Protein AF-A0A9W8TE52-F1 (afdb_monomer_lite)

pLDDT: mean 79.69, std 19.47, range [26.31, 98.62]

InterPro domains:
  IPR029045 ClpP/crotonase-like domain superfamily [SSF52096] (46-292)
  IPR032259 Enoyl-CoA hydratase/isomerase, HIBYL-CoA-H type [PTHR43176] (132-328)
  IPR045004 Enoyl-CoA hydratase/isomerase domain [PF16113] (55-120)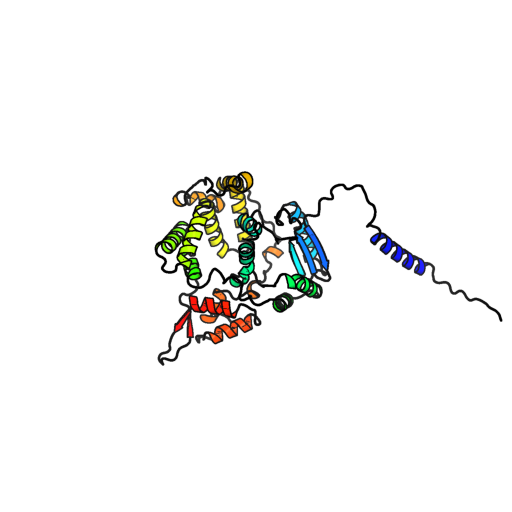
  IPR045004 Enoyl-CoA hydratase/isomerase domain [PF16113] (132-309)

Organism: NCBI:txid84603

Structure (mmCIF, N/CA/C/O backbone):
data_AF-A0A9W8TE52-F1
#
_entry.id   AF-A0A9W8TE52-F1
#
loop_
_atom_site.group_PDB
_atom_site.id
_atom_site.type_symbol
_atom_site.label_atom_id
_atom_site.label_alt_id
_atom_site.label_comp_id
_atom_site.label_asym_id
_atom_site.label_entity_id
_atom_site.label_seq_id
_atom_site.pdbx_PDB_ins_code
_atom_site.Cartn_x
_atom_site.Cartn_y
_atom_site.Cartn_z
_atom_site.occupancy
_atom_site.B_iso_or_equiv
_atom_site.auth_seq_id
_atom_site.auth_comp_id
_atom_site.auth_asym_id
_atom_site.auth_atom_id
_atom_site.pdbx_PDB_model_num
ATOM 1 N N . MET A 1 1 ? -20.018 -70.590 -52.613 1.00 30.81 1 MET A N 1
ATOM 2 C CA . MET A 1 1 ? -19.244 -70.713 -53.867 1.00 30.81 1 MET A CA 1
ATOM 3 C C . MET A 1 1 ? -18.983 -69.310 -54.396 1.00 30.81 1 MET A C 1
ATOM 5 O O . MET A 1 1 ? -19.959 -68.614 -54.606 1.00 30.81 1 MET A O 1
ATOM 9 N N . PHE A 1 2 ? -17.699 -68.942 -54.533 1.00 26.55 2 PHE A N 1
ATOM 10 C CA . PHE A 1 2 ? -17.108 -67.863 -55.359 1.00 26.55 2 PHE A CA 1
ATOM 11 C C . PHE A 1 2 ? -17.721 -66.442 -55.263 1.00 26.55 2 PHE A C 1
ATOM 13 O O . PHE A 1 2 ? -18.842 -66.214 -55.682 1.00 26.55 2 PHE A O 1
ATOM 20 N N . ALA A 1 3 ? -17.096 -65.455 -54.607 1.00 26.31 3 ALA A N 1
ATOM 21 C CA . ALA A 1 3 ? -15.876 -64.706 -54.975 1.00 26.31 3 ALA A CA 1
ATOM 22 C C . ALA A 1 3 ? -15.977 -63.912 -56.299 1.00 26.31 3 ALA A C 1
ATOM 24 O O . ALA A 1 3 ? -15.845 -64.509 -57.360 1.00 26.31 3 ALA A O 1
ATOM 25 N N . ALA A 1 4 ? -16.138 -62.579 -56.209 1.00 28.55 4 ALA A N 1
ATOM 26 C CA . ALA A 1 4 ? -15.419 -61.544 -56.987 1.00 28.55 4 ALA A CA 1
ATOM 27 C C . ALA A 1 4 ? -15.984 -60.137 -56.648 1.00 28.55 4 ALA A C 1
ATOM 29 O O . ALA A 1 4 ? -17.147 -59.855 -56.897 1.00 28.55 4 ALA A O 1
ATOM 30 N N . THR A 1 5 ? -15.289 -59.311 -55.862 1.00 33.00 5 THR A N 1
ATOM 31 C CA . THR A 1 5 ? -14.376 -58.226 -56.295 1.00 33.00 5 THR A CA 1
ATOM 32 C C . THR A 1 5 ? -15.059 -57.034 -56.981 1.00 33.00 5 THR A C 1
ATOM 34 O O . THR A 1 5 ? -15.183 -57.006 -58.198 1.00 33.00 5 THR A O 1
ATOM 37 N N . LEU A 1 6 ? -15.338 -55.970 -56.219 1.00 29.88 6 LEU A N 1
ATOM 38 C CA . LEU A 1 6 ? -15.323 -54.594 -56.729 1.00 29.88 6 LEU A CA 1
ATOM 39 C C . LEU A 1 6 ? -14.570 -53.708 -55.729 1.00 29.88 6 LEU A C 1
ATOM 41 O O . LEU A 1 6 ? -15.067 -53.337 -54.670 1.00 29.88 6 LEU A O 1
ATOM 45 N N . ARG A 1 7 ? -13.312 -53.425 -56.082 1.00 33.91 7 ARG A N 1
ATOM 46 C CA . ARG A 1 7 ? -12.485 -52.367 -55.503 1.00 33.91 7 ARG A CA 1
ATOM 47 C C . ARG A 1 7 ? -13.088 -51.023 -55.910 1.00 33.91 7 ARG A C 1
ATOM 49 O O . ARG A 1 7 ? -13.007 -50.663 -57.079 1.00 33.91 7 ARG A O 1
ATOM 56 N N . THR A 1 8 ? -13.596 -50.249 -54.960 1.00 36.47 8 THR A N 1
ATOM 57 C CA . THR A 1 8 ? -13.770 -48.802 -55.138 1.00 36.47 8 THR A CA 1
ATOM 58 C C . THR A 1 8 ? -12.605 -48.092 -54.462 1.00 36.47 8 THR A C 1
ATOM 60 O O . THR A 1 8 ? -12.441 -48.133 -53.244 1.00 36.47 8 THR A O 1
ATOM 63 N N . SER A 1 9 ? -11.747 -47.500 -55.289 1.00 38.78 9 SER A N 1
ATOM 64 C CA . SER A 1 9 ? -10.586 -46.715 -54.892 1.00 38.78 9 SER A CA 1
ATOM 65 C C . SER A 1 9 ? -11.007 -45.460 -54.129 1.00 38.78 9 SER A C 1
ATOM 67 O O . SER A 1 9 ? -11.743 -44.633 -54.667 1.00 38.78 9 SER A O 1
ATOM 69 N N . MET A 1 10 ? -10.475 -45.267 -52.922 1.00 40.47 10 MET A N 1
ATOM 70 C CA . MET A 1 10 ? -10.418 -43.933 -52.325 1.00 40.47 10 MET A CA 1
ATOM 71 C C . MET A 1 10 ? -9.509 -43.025 -53.173 1.00 40.47 10 MET A C 1
ATOM 73 O O . MET A 1 10 ? -8.461 -43.482 -53.645 1.00 40.47 10 MET A O 1
ATOM 77 N N . PRO A 1 11 ? -9.864 -41.745 -53.371 1.00 38.25 11 PRO A N 1
ATOM 78 C CA . PRO A 1 11 ? -9.014 -40.800 -54.081 1.00 38.25 11 PRO A CA 1
ATOM 79 C C . PRO A 1 11 ? -7.689 -40.609 -53.325 1.00 38.25 11 PRO A C 1
ATOM 81 O O . PRO A 1 11 ? -7.671 -40.347 -52.120 1.00 38.25 11 PRO A O 1
ATOM 84 N N . ARG A 1 12 ? -6.565 -40.731 -54.047 1.00 45.81 12 ARG A N 1
ATOM 85 C CA . ARG A 1 12 ? -5.177 -40.621 -53.540 1.00 45.81 12 ARG A CA 1
ATOM 86 C C . ARG A 1 12 ? -4.875 -39.320 -52.772 1.00 45.81 12 ARG A C 1
ATOM 88 O O . ARG A 1 12 ? -3.872 -39.257 -52.073 1.00 45.81 12 ARG A O 1
ATOM 95 N N . THR A 1 13 ? -5.739 -38.311 -52.845 1.00 45.94 13 THR A N 1
ATOM 96 C CA . THR A 1 13 ? -5.636 -37.043 -52.108 1.00 45.94 13 THR A CA 1
ATOM 97 C C . THR A 1 13 ? -6.144 -37.118 -50.661 1.00 45.94 13 THR A C 1
ATOM 99 O O . THR A 1 13 ? -5.629 -36.400 -49.808 1.00 45.94 13 THR A O 1
ATOM 102 N N . ALA A 1 14 ? -7.074 -38.023 -50.327 1.00 42.56 14 ALA A N 1
ATOM 103 C CA . ALA A 1 14 ? -7.593 -38.163 -48.958 1.00 42.56 14 ALA A CA 1
ATOM 104 C C . ALA A 1 14 ? -6.647 -38.962 -48.036 1.00 42.56 14 ALA A C 1
ATOM 106 O O . ALA A 1 14 ? -6.508 -38.642 -46.855 1.00 42.56 14 ALA A O 1
ATOM 107 N N . ALA A 1 15 ? -5.935 -39.954 -48.584 1.00 39.53 15 ALA A N 1
ATOM 108 C CA . ALA A 1 15 ? -4.947 -40.747 -47.845 1.00 39.53 15 ALA A CA 1
ATOM 109 C C . ALA A 1 15 ? -3.667 -39.950 -47.514 1.00 39.53 15 ALA A C 1
ATOM 111 O O . ALA A 1 15 ? -3.106 -40.114 -46.432 1.00 39.53 15 ALA A O 1
ATOM 112 N N . LEU A 1 16 ? -3.244 -39.032 -48.396 1.00 41.97 16 LEU A N 1
ATOM 113 C CA . LEU A 1 16 ? -2.095 -38.149 -48.149 1.00 41.97 16 LEU A CA 1
ATOM 114 C C . LEU A 1 16 ? -2.375 -37.120 -47.042 1.00 41.97 16 LEU A C 1
ATOM 116 O O . LEU A 1 16 ? -1.524 -36.908 -46.184 1.00 41.97 16 LEU A O 1
ATOM 120 N N . ALA A 1 17 ? -3.581 -36.544 -46.995 1.00 42.88 17 ALA A N 1
ATOM 121 C CA . ALA A 1 17 ? -3.952 -35.564 -45.971 1.00 42.88 17 ALA A CA 1
ATOM 122 C C . ALA A 1 17 ? -4.161 -36.186 -44.573 1.00 42.88 17 ALA A C 1
ATOM 124 O O . ALA A 1 17 ? -4.020 -35.503 -43.558 1.00 42.88 17 ALA A O 1
ATOM 125 N N . ALA A 1 18 ? -4.509 -37.475 -44.487 1.00 40.81 18 ALA A N 1
ATOM 126 C CA . ALA A 1 18 ? -4.579 -38.208 -43.219 1.00 40.81 18 ALA A CA 1
ATOM 127 C C . ALA A 1 18 ? -3.182 -38.614 -42.713 1.00 40.81 18 ALA A C 1
ATOM 129 O O . ALA A 1 18 ? -2.897 -38.435 -41.529 1.00 40.81 18 ALA A O 1
ATOM 130 N N . ALA A 1 19 ? -2.294 -39.058 -43.613 1.00 42.25 19 ALA A N 1
ATOM 131 C CA . ALA A 1 19 ? -0.904 -39.396 -43.297 1.00 42.25 19 ALA A CA 1
ATOM 132 C C . ALA A 1 19 ? -0.077 -38.161 -42.890 1.00 42.25 19 ALA A C 1
ATOM 134 O O . ALA A 1 19 ? 0.671 -38.221 -41.920 1.00 42.25 19 ALA A O 1
ATOM 135 N N . GLN A 1 20 ? -0.280 -37.012 -43.549 1.00 44.53 20 GLN A N 1
ATOM 136 C CA . GLN A 1 20 ? 0.400 -35.753 -43.211 1.00 44.53 20 GLN A CA 1
ATOM 137 C C . GLN A 1 20 ? 0.007 -35.211 -41.825 1.00 44.53 20 GLN A C 1
ATOM 139 O O . GLN A 1 20 ? 0.855 -34.669 -41.114 1.00 44.53 20 GLN A O 1
ATOM 144 N N . ARG A 1 21 ? -1.248 -35.420 -41.396 1.00 46.44 21 ARG A N 1
ATOM 145 C CA . ARG A 1 21 ? -1.733 -35.038 -40.057 1.00 46.44 21 ARG A CA 1
ATOM 146 C C . ARG A 1 21 ? -1.238 -35.968 -38.947 1.00 46.44 21 ARG A C 1
ATOM 148 O O . ARG A 1 21 ? -1.032 -35.501 -37.833 1.00 46.44 21 ARG A O 1
ATOM 155 N N . THR A 1 22 ? -0.960 -37.240 -39.242 1.00 39.19 22 THR A N 1
ATOM 156 C CA . THR A 1 22 ? -0.323 -38.152 -38.273 1.00 39.19 22 THR A CA 1
ATOM 157 C C . THR A 1 22 ? 1.178 -37.892 -38.140 1.00 39.19 22 THR A C 1
ATOM 159 O O . THR A 1 22 ? 1.690 -37.924 -37.024 1.00 39.19 22 THR A O 1
ATOM 162 N N . THR A 1 23 ? 1.882 -37.527 -39.220 1.00 41.59 23 THR A N 1
ATOM 163 C CA . THR A 1 23 ? 3.291 -37.097 -39.130 1.00 41.59 23 THR A CA 1
ATOM 164 C C . THR A 1 23 ? 3.470 -35.761 -38.415 1.00 41.59 23 THR A C 1
ATOM 166 O O . THR A 1 23 ? 4.440 -35.622 -37.686 1.00 41.59 23 THR A O 1
ATOM 169 N N . ALA A 1 24 ? 2.547 -34.800 -38.545 1.00 40.56 24 ALA A N 1
ATOM 170 C CA . ALA A 1 24 ? 2.630 -33.528 -37.815 1.00 40.56 24 ALA A CA 1
ATOM 171 C C . ALA A 1 24 ? 2.433 -33.709 -36.297 1.00 40.56 24 ALA A C 1
ATOM 173 O O . ALA A 1 24 ? 3.138 -33.091 -35.503 1.00 40.56 24 ALA A O 1
ATOM 174 N N . VAL A 1 25 ? 1.537 -34.616 -35.890 1.00 41.03 25 VAL A N 1
ATOM 175 C CA . VAL A 1 25 ? 1.334 -34.982 -34.477 1.00 41.03 25 VAL A CA 1
ATOM 176 C C . VAL A 1 25 ? 2.512 -35.808 -33.941 1.00 41.03 25 VAL A C 1
ATOM 178 O O . VAL A 1 25 ? 2.953 -35.569 -32.822 1.00 41.03 25 VAL A O 1
ATOM 181 N N . ALA A 1 26 ? 3.105 -36.696 -34.747 1.00 34.94 26 ALA A N 1
ATOM 182 C CA . ALA A 1 26 ? 4.335 -37.405 -34.379 1.00 34.94 26 ALA A CA 1
ATOM 183 C C . ALA A 1 26 ? 5.550 -36.463 -34.268 1.00 34.94 26 ALA A C 1
ATOM 185 O O . ALA A 1 26 ? 6.358 -36.617 -33.361 1.00 34.94 26 ALA A O 1
ATOM 186 N N . HIS A 1 27 ? 5.654 -35.442 -35.126 1.00 36.31 27 HIS A N 1
ATOM 187 C CA . HIS A 1 27 ? 6.735 -34.450 -35.076 1.00 36.31 27 HIS A CA 1
ATOM 188 C C . HIS A 1 27 ? 6.572 -33.453 -33.914 1.00 36.31 27 HIS A C 1
ATOM 190 O O . HIS A 1 27 ? 7.559 -32.894 -33.443 1.00 36.31 27 HIS A O 1
ATOM 196 N N . HIS A 1 28 ? 5.345 -33.259 -33.414 1.00 41.09 28 HIS A N 1
ATOM 197 C CA . HIS A 1 28 ? 5.080 -32.472 -32.206 1.00 41.09 28 HIS A CA 1
ATOM 198 C C . HIS A 1 28 ? 5.271 -33.292 -30.915 1.00 41.09 28 HIS A C 1
ATOM 200 O O . HIS A 1 28 ? 5.707 -32.747 -29.907 1.00 41.09 28 HIS A O 1
ATOM 206 N N . LEU A 1 29 ? 5.038 -34.612 -30.958 1.00 38.28 29 LEU A N 1
ATOM 207 C CA . LEU A 1 29 ? 5.237 -35.537 -29.831 1.00 38.28 29 LEU A CA 1
ATOM 208 C C . LEU A 1 29 ? 6.660 -36.131 -29.729 1.00 38.28 29 LEU A C 1
ATOM 210 O O . LEU A 1 29 ? 6.989 -36.719 -28.705 1.00 38.28 29 LEU A O 1
ATOM 214 N N . MET A 1 30 ? 7.518 -35.981 -30.748 1.00 36.56 30 MET A N 1
ATOM 215 C CA . MET A 1 30 ? 8.906 -36.489 -30.749 1.00 36.56 30 MET A CA 1
ATOM 216 C C . MET A 1 30 ? 9.993 -35.412 -30.601 1.00 36.56 30 MET A C 1
ATOM 218 O O . MET A 1 30 ? 11.177 -35.721 -30.703 1.00 36.56 30 MET A O 1
ATOM 222 N N . SER A 1 31 ? 9.633 -34.169 -30.262 1.00 32.88 31 SER A N 1
ATOM 223 C CA . SER A 1 31 ? 10.617 -33.160 -29.822 1.00 32.88 31 SER A CA 1
ATOM 224 C C . SER A 1 31 ? 11.019 -33.303 -28.342 1.00 32.88 31 SER A C 1
ATOM 226 O O . SER A 1 31 ? 11.718 -32.450 -27.797 1.00 32.88 31 SER A O 1
ATOM 228 N N . THR A 1 32 ? 10.620 -34.392 -27.688 1.00 44.50 32 THR A N 1
ATOM 229 C CA . THR A 1 32 ? 11.054 -34.775 -26.341 1.00 44.50 32 THR A CA 1
ATOM 230 C C . THR A 1 32 ? 11.702 -36.157 -26.380 1.00 44.50 32 THR A C 1
ATOM 232 O O . THR A 1 32 ? 11.081 -37.129 -25.967 1.00 44.50 32 THR A O 1
ATOM 235 N N . ALA A 1 33 ? 12.916 -36.257 -26.929 1.00 41.91 33 ALA A N 1
ATOM 236 C CA . ALA A 1 33 ? 13.933 -37.255 -26.557 1.00 41.91 33 ALA A CA 1
ATOM 237 C C . ALA A 1 33 ? 15.144 -37.176 -27.503 1.00 41.91 33 ALA A C 1
ATOM 239 O O . ALA A 1 33 ? 15.292 -37.968 -28.429 1.00 41.91 33 ALA A O 1
ATOM 240 N N . ALA A 1 34 ? 16.057 -36.250 -27.224 1.00 33.75 34 ALA A N 1
ATOM 241 C CA . ALA A 1 34 ? 17.462 -36.422 -27.569 1.00 33.75 34 ALA A CA 1
ATOM 242 C C . ALA A 1 34 ? 18.278 -35.883 -26.393 1.00 33.75 34 ALA A C 1
ATOM 244 O O . ALA A 1 34 ? 18.375 -34.676 -26.182 1.00 33.75 34 ALA A O 1
ATOM 245 N N . ALA A 1 35 ? 18.784 -36.802 -25.572 1.00 37.75 35 ALA A N 1
ATOM 246 C CA . ALA A 1 35 ? 19.669 -36.492 -24.464 1.00 37.75 35 ALA A CA 1
ATOM 247 C C . ALA A 1 35 ? 21.025 -36.039 -25.022 1.00 37.75 35 ALA A C 1
ATOM 249 O O . ALA A 1 35 ? 21.872 -36.858 -25.375 1.00 37.75 35 ALA A O 1
ATOM 250 N N . SER A 1 36 ? 21.212 -34.724 -25.110 1.00 30.67 36 SER A N 1
ATOM 251 C CA . SER A 1 36 ? 22.540 -34.114 -25.123 1.00 30.67 36 SER A CA 1
ATOM 252 C C . SER A 1 36 ? 23.121 -34.158 -23.703 1.00 30.67 36 SER A C 1
ATOM 254 O O . SER A 1 36 ? 22.355 -34.065 -22.739 1.00 30.67 36 SER A O 1
ATOM 256 N N . PRO A 1 37 ? 24.450 -34.298 -23.534 1.00 36.81 37 PRO A N 1
ATOM 257 C CA . PRO A 1 37 ? 25.055 -34.239 -22.212 1.00 36.81 37 PRO A CA 1
ATOM 258 C C . PRO A 1 37 ? 24.736 -32.883 -21.576 1.00 36.81 37 PRO A C 1
ATOM 260 O O . PRO A 1 37 ? 24.792 -31.857 -22.251 1.00 36.81 37 PRO A O 1
ATOM 263 N N . ALA A 1 38 ? 24.355 -32.913 -20.298 1.00 39.31 38 ALA A N 1
ATOM 264 C CA . ALA A 1 38 ? 23.849 -31.783 -19.532 1.00 39.31 38 ALA A CA 1
ATOM 265 C C . ALA A 1 38 ? 24.811 -30.581 -19.547 1.00 39.31 38 ALA A C 1
ATOM 267 O O . ALA A 1 38 ? 25.709 -30.468 -18.717 1.00 39.31 38 ALA A O 1
ATOM 268 N N . SER A 1 39 ? 24.590 -29.657 -20.480 1.00 38.75 39 SER A N 1
ATOM 269 C CA . SER A 1 39 ? 24.794 -28.239 -20.218 1.00 38.75 39 SER A CA 1
ATOM 270 C C . SER A 1 39 ? 23.729 -27.824 -19.208 1.00 38.75 39 SER A C 1
ATOM 272 O O . SER A 1 39 ? 22.560 -28.151 -19.421 1.00 38.75 39 SER A O 1
ATOM 274 N N . GLU A 1 40 ? 24.104 -27.135 -18.133 1.00 39.47 40 GLU A N 1
ATOM 275 C CA . GLU A 1 40 ? 23.161 -26.473 -17.228 1.00 39.47 40 GLU A CA 1
ATOM 276 C C . GLU A 1 40 ? 22.197 -25.618 -18.069 1.00 39.47 40 GLU A C 1
ATOM 278 O O . GLU A 1 40 ? 22.552 -24.539 -18.538 1.00 39.47 40 GLU A O 1
ATOM 283 N N . GLN A 1 41 ? 20.995 -26.133 -18.349 1.00 45.25 41 GLN A N 1
ATOM 284 C CA . GLN A 1 41 ? 19.925 -25.323 -18.911 1.00 45.25 41 GLN A CA 1
ATOM 285 C C . GLN A 1 41 ? 19.540 -24.352 -17.805 1.00 45.25 41 GLN A C 1
ATOM 287 O O . GLN A 1 41 ? 18.973 -24.755 -16.790 1.00 45.25 41 GLN A O 1
ATOM 292 N N . GLU A 1 42 ? 19.929 -23.093 -17.970 1.00 62.97 42 GLU A N 1
ATOM 293 C CA . GLU A 1 42 ? 19.541 -22.025 -17.064 1.00 62.97 42 GLU A CA 1
ATOM 294 C C . GLU A 1 42 ? 18.004 -21.976 -17.039 1.00 62.97 42 GLU A C 1
ATOM 296 O O . GLU A 1 42 ? 17.360 -21.725 -18.060 1.00 62.97 42 GLU A O 1
ATOM 301 N N . GLU A 1 43 ? 17.406 -22.341 -15.900 1.00 80.31 43 GLU A N 1
ATOM 302 C CA . GLU A 1 43 ? 15.951 -22.387 -15.748 1.00 80.31 43 GLU A CA 1
ATOM 303 C C . GLU A 1 43 ? 15.347 -21.016 -16.086 1.00 80.31 43 GLU A C 1
ATOM 305 O O . GLU A 1 43 ? 15.828 -19.978 -15.625 1.00 80.31 43 GLU A O 1
ATOM 310 N N . ALA A 1 44 ? 14.271 -21.006 -16.878 1.00 89.75 44 ALA A N 1
ATOM 311 C CA . ALA A 1 44 ? 13.614 -19.770 -17.289 1.00 89.75 44 ALA A CA 1
ATOM 312 C C . ALA A 1 44 ? 13.168 -18.942 -16.070 1.00 89.75 44 ALA A C 1
ATOM 314 O O . ALA A 1 44 ? 12.530 -19.459 -15.151 1.00 89.75 44 ALA A O 1
ATOM 315 N N . THR A 1 45 ? 13.476 -17.641 -16.076 1.00 90.56 45 THR A N 1
ATOM 316 C CA . THR A 1 45 ? 13.216 -16.721 -14.951 1.00 90.56 45 THR A CA 1
ATOM 317 C C . THR A 1 45 ? 11.740 -16.349 -14.792 1.00 90.56 45 THR A C 1
ATOM 319 O O . THR A 1 45 ? 11.317 -15.955 -13.701 1.00 90.56 45 THR A O 1
ATOM 322 N N . VAL A 1 46 ? 10.948 -16.499 -15.857 1.00 94.75 46 VAL A N 1
ATOM 323 C CA . VAL A 1 46 ? 9.485 -16.390 -15.867 1.00 94.75 46 VAL A CA 1
ATOM 324 C C . VAL A 1 46 ? 8.930 -17.539 -16.702 1.00 94.75 46 VAL A C 1
ATOM 326 O O . VAL A 1 46 ? 9.428 -17.810 -17.794 1.00 94.75 46 VAL A O 1
ATOM 329 N N . LEU A 1 47 ? 7.897 -18.208 -16.194 1.00 96.56 47 LEU A N 1
ATOM 330 C CA . LEU A 1 47 ? 7.146 -19.229 -16.923 1.00 96.56 47 LEU A CA 1
ATOM 331 C C . LEU A 1 47 ? 5.814 -18.642 -17.388 1.00 96.56 47 LEU A C 1
ATOM 333 O O . LEU A 1 47 ? 5.241 -17.782 -16.716 1.00 96.56 47 LEU A O 1
ATOM 337 N N . PHE A 1 48 ? 5.310 -19.125 -18.519 1.00 97.25 48 PHE A N 1
ATOM 338 C CA . PHE A 1 48 ? 4.035 -18.697 -19.082 1.00 97.25 48 PHE A CA 1
ATOM 339 C C . PHE A 1 48 ? 3.152 -19.913 -19.341 1.00 97.25 48 PHE A C 1
ATOM 341 O O . PHE A 1 48 ? 3.582 -20.866 -19.987 1.00 97.25 48 PHE A O 1
ATOM 348 N N . GLU A 1 49 ? 1.910 -19.860 -18.874 1.00 96.31 49 GLU A N 1
ATOM 349 C CA . GLU A 1 49 ? 0.913 -20.911 -19.070 1.00 96.31 49 GLU A CA 1
ATOM 350 C C . GLU A 1 49 ? -0.327 -20.333 -19.755 1.00 96.31 49 GLU A C 1
ATOM 352 O O . GLU A 1 49 ? -0.666 -19.155 -19.614 1.00 96.31 49 GLU A O 1
ATOM 357 N N . SER A 1 50 ? -1.013 -21.171 -20.527 1.00 95.25 50 SER A N 1
ATOM 358 C CA . SER A 1 50 ? -2.282 -20.837 -21.172 1.00 95.25 50 SER A CA 1
ATOM 359 C C . SER A 1 50 ? -3.262 -21.976 -20.938 1.00 95.25 50 SER A C 1
ATOM 361 O O . SER A 1 50 ? -2.978 -23.112 -21.310 1.00 95.25 50 SER A O 1
ATOM 363 N N . ASN A 1 51 ? -4.401 -21.670 -20.320 1.00 94.06 51 ASN A N 1
ATOM 364 C CA . ASN A 1 51 ? -5.465 -22.632 -20.049 1.00 94.06 51 ASN A CA 1
ATOM 365 C C . ASN A 1 51 ? -6.814 -21.988 -20.381 1.00 94.06 51 ASN A C 1
ATOM 367 O O . ASN A 1 51 ? -7.216 -21.034 -19.721 1.00 94.06 51 ASN A O 1
ATOM 371 N N . GLY A 1 52 ? -7.482 -22.452 -21.438 1.00 90.44 52 GLY A N 1
ATOM 372 C CA . GLY A 1 52 ? -8.688 -21.793 -21.941 1.00 90.44 52 GLY A CA 1
ATOM 373 C C . GLY A 1 52 ? -8.436 -20.311 -22.250 1.00 90.44 52 GLY A C 1
ATOM 374 O O . GLY A 1 52 ? -7.508 -19.963 -22.989 1.00 90.44 52 GLY A O 1
ATOM 375 N N . SER A 1 53 ? -9.236 -19.429 -21.654 1.00 92.75 53 SER A N 1
ATOM 376 C CA . SER A 1 53 ? -9.092 -17.970 -21.762 1.00 92.75 53 SER A CA 1
ATOM 377 C C . SER A 1 53 ? -8.082 -17.375 -20.763 1.00 92.75 53 SER A C 1
ATOM 379 O O . SER A 1 53 ? -7.719 -16.199 -20.870 1.00 92.75 53 SER A O 1
ATOM 381 N N . LEU A 1 54 ? -7.613 -18.168 -19.795 1.00 96.69 54 LEU A N 1
ATOM 382 C CA . LEU A 1 54 ? -6.691 -17.742 -18.751 1.00 96.69 54 LEU A CA 1
ATOM 383 C C . LEU A 1 54 ? -5.254 -17.733 -19.275 1.00 96.69 54 LEU A C 1
ATOM 385 O O . LEU A 1 54 ? -4.794 -18.663 -19.952 1.00 96.69 54 LEU A O 1
ATOM 389 N N . ARG A 1 55 ? -4.529 -16.666 -18.952 1.00 97.44 55 ARG A N 1
ATOM 390 C CA . ARG A 1 55 ? -3.094 -16.521 -19.187 1.00 97.44 55 ARG A CA 1
ATOM 391 C C . ARG A 1 55 ? -2.394 -16.334 -17.856 1.00 97.44 55 ARG A C 1
ATOM 393 O O . ARG A 1 55 ? -2.748 -15.435 -17.101 1.00 97.44 55 ARG A O 1
ATOM 400 N N . THR A 1 56 ? -1.398 -17.162 -17.571 1.00 97.56 56 THR A N 1
ATOM 401 C CA . THR A 1 56 ? -0.681 -17.107 -16.294 1.00 97.56 56 THR A CA 1
ATOM 402 C C . THR A 1 56 ? 0.785 -16.808 -16.543 1.00 97.56 56 THR A C 1
ATOM 404 O O . THR A 1 56 ? 1.429 -17.516 -17.313 1.00 97.56 56 THR A O 1
ATOM 407 N N . TYR A 1 57 ? 1.330 -15.791 -15.875 1.00 97.50 57 TYR A N 1
ATOM 408 C CA . TYR A 1 57 ? 2.777 -15.629 -15.743 1.00 97.50 57 TYR A CA 1
ATOM 409 C C . TYR A 1 57 ? 3.217 -16.060 -14.341 1.00 97.50 57 TYR A C 1
ATOM 411 O O . TYR A 1 57 ? 2.568 -15.739 -13.342 1.00 97.50 57 TYR A O 1
ATOM 419 N N . ILE A 1 58 ? 4.326 -16.790 -14.258 1.00 96.81 58 ILE A N 1
ATOM 420 C CA . ILE A 1 58 ? 4.876 -17.312 -13.007 1.00 96.81 58 ILE A CA 1
ATOM 421 C C . ILE A 1 58 ? 6.303 -1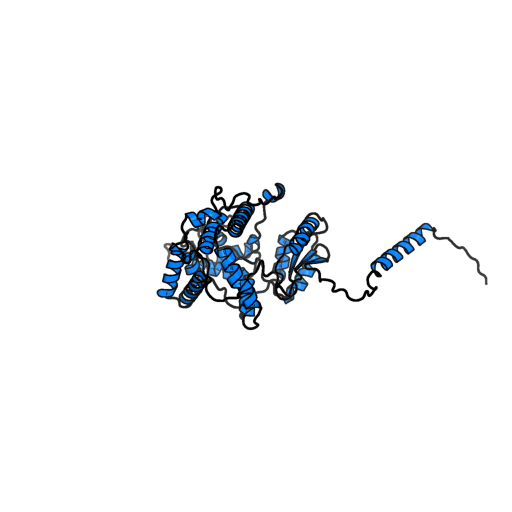6.801 -12.861 1.00 96.81 58 ILE A C 1
ATOM 423 O O . ILE A 1 58 ? 7.187 -17.188 -13.621 1.00 96.81 58 ILE A O 1
ATOM 427 N N . LEU A 1 59 ? 6.545 -15.950 -11.867 1.00 95.19 59 LEU A N 1
ATOM 428 C CA . LEU A 1 59 ? 7.893 -15.512 -11.518 1.00 95.19 59 LEU A CA 1
ATOM 429 C C . LEU A 1 59 ? 8.661 -16.711 -10.946 1.00 95.19 59 LEU A C 1
ATOM 431 O O . LEU A 1 59 ? 8.236 -17.300 -9.952 1.00 95.19 59 LEU A O 1
ATOM 435 N N . ASN A 1 60 ? 9.768 -17.092 -11.583 1.00 95.31 60 ASN A N 1
ATOM 436 C CA . ASN A 1 60 ? 10.454 -18.359 -11.334 1.00 95.31 60 ASN A CA 1
ATOM 437 C C . ASN A 1 60 ? 11.906 -18.147 -10.886 1.00 95.31 60 ASN A C 1
ATOM 439 O O . ASN A 1 60 ? 12.863 -18.643 -11.472 1.00 95.31 60 ASN A O 1
ATOM 443 N N . ARG A 1 61 ? 12.077 -17.388 -9.802 1.00 90.75 61 ARG A N 1
ATOM 444 C CA . ARG A 1 61 ? 13.360 -17.208 -9.107 1.00 90.75 61 ARG A CA 1
ATOM 445 C C . ARG A 1 61 ? 13.199 -17.452 -7.604 1.00 90.75 61 ARG A C 1
ATOM 447 O O . ARG A 1 61 ? 13.543 -16.575 -6.802 1.00 90.75 61 ARG A O 1
ATOM 454 N N . PRO A 1 62 ? 12.721 -18.636 -7.177 1.00 90.56 62 PRO A N 1
ATOM 455 C CA . PRO A 1 62 ? 12.381 -18.900 -5.776 1.00 90.56 62 PRO A CA 1
ATOM 456 C C . PRO A 1 62 ? 13.573 -18.702 -4.825 1.00 90.56 62 PRO A C 1
ATOM 458 O O . PRO A 1 62 ? 13.402 -18.208 -3.710 1.00 90.56 62 PRO A O 1
ATOM 461 N N . LYS A 1 63 ? 14.800 -18.996 -5.287 1.00 86.38 63 LYS A N 1
ATOM 462 C CA . LYS A 1 63 ? 16.051 -18.771 -4.534 1.00 86.38 63 LYS A CA 1
ATOM 463 C C . LYS A 1 63 ? 16.303 -17.293 -4.202 1.00 86.38 63 LYS A C 1
ATOM 465 O O . LYS A 1 63 ? 16.935 -17.001 -3.194 1.00 86.38 63 LYS A O 1
ATOM 470 N N . LYS A 1 64 ? 15.798 -16.370 -5.027 1.00 81.88 64 LYS A N 1
ATOM 471 C CA . LYS A 1 64 ? 15.862 -14.912 -4.826 1.00 81.88 64 LYS A CA 1
ATOM 472 C C . LYS A 1 64 ? 14.489 -14.314 -4.508 1.00 81.88 64 LYS A C 1
ATOM 474 O O . LYS A 1 64 ? 14.259 -13.144 -4.785 1.00 81.88 64 LYS A O 1
ATOM 479 N N . LEU A 1 65 ? 13.565 -15.122 -3.979 1.00 84.19 65 LEU A N 1
ATOM 480 C CA . LEU A 1 65 ? 12.214 -14.687 -3.601 1.00 84.19 65 LEU A CA 1
ATOM 481 C C . LEU A 1 65 ? 11.435 -13.995 -4.727 1.00 84.19 65 LEU A C 1
ATOM 483 O O . LEU A 1 65 ? 10.603 -13.123 -4.477 1.00 84.19 65 LEU A O 1
ATOM 487 N N . ASN A 1 66 ? 11.704 -14.399 -5.969 1.00 89.00 66 ASN A N 1
ATOM 488 C CA . ASN A 1 66 ? 11.083 -13.830 -7.159 1.00 89.00 66 ASN A CA 1
ATOM 489 C C . ASN A 1 66 ? 11.301 -12.312 -7.296 1.00 89.00 66 ASN A C 1
ATOM 491 O O . ASN A 1 66 ? 10.461 -11.621 -7.867 1.00 89.00 66 ASN A O 1
ATOM 495 N N . ALA A 1 67 ? 12.427 -11.793 -6.788 1.00 82.69 67 ALA A N 1
ATOM 496 C CA . ALA A 1 67 ? 12.855 -10.420 -7.034 1.00 82.69 67 ALA A CA 1
ATOM 497 C C . ALA A 1 67 ? 12.962 -10.152 -8.545 1.00 82.69 67 ALA A C 1
ATOM 499 O O . ALA A 1 67 ? 13.596 -10.928 -9.275 1.00 82.69 67 ALA A O 1
ATOM 500 N N . LEU A 1 68 ? 12.340 -9.058 -8.991 1.00 77.81 68 LEU A N 1
ATOM 501 C CA . LEU A 1 68 ? 12.336 -8.631 -10.390 1.00 77.81 68 LEU A CA 1
ATOM 502 C C . LEU A 1 68 ? 13.725 -8.147 -10.814 1.00 77.81 68 LEU A C 1
ATOM 504 O O . LEU A 1 68 ? 14.430 -7.496 -10.044 1.00 77.81 68 LEU A O 1
ATOM 508 N N . ASP A 1 69 ? 14.096 -8.446 -12.052 1.00 73.38 69 ASP A N 1
ATOM 509 C CA . ASP A 1 69 ? 15.264 -7.884 -12.721 1.00 73.38 69 ASP A CA 1
ATOM 510 C C . ASP A 1 69 ? 14.963 -7.556 -14.188 1.00 73.38 69 ASP A C 1
ATOM 512 O O . ASP A 1 69 ? 13.890 -7.867 -14.709 1.00 73.38 69 ASP A O 1
ATOM 516 N N . GLU A 1 70 ? 15.913 -6.894 -14.844 1.00 74.94 70 GLU A N 1
ATOM 517 C CA . GLU A 1 70 ? 15.759 -6.426 -16.222 1.00 74.94 70 GLU A CA 1
ATOM 518 C C . GLU A 1 70 ? 15.430 -7.560 -17.217 1.00 74.94 70 GLU A C 1
ATOM 520 O O . GLU A 1 70 ? 14.491 -7.399 -17.999 1.00 74.94 70 GLU A O 1
ATOM 525 N N . PRO A 1 71 ? 16.088 -8.742 -17.177 1.00 81.25 71 PRO A N 1
ATOM 526 C CA . PRO A 1 71 ? 15.698 -9.870 -18.022 1.00 81.25 71 PRO A CA 1
ATOM 527 C C . PRO A 1 71 ? 14.250 -10.330 -17.824 1.00 81.25 71 PRO A C 1
ATOM 529 O O . PRO A 1 71 ? 13.585 -10.664 -18.798 1.00 81.25 71 PRO A O 1
ATOM 532 N N . MET A 1 72 ? 13.736 -10.346 -16.589 1.00 86.00 72 MET A N 1
ATOM 533 C CA . MET A 1 72 ? 12.329 -10.684 -16.348 1.00 86.00 72 MET A CA 1
ATOM 534 C C . MET A 1 72 ? 11.381 -9.626 -16.923 1.00 86.00 72 MET A C 1
ATOM 536 O O . MET A 1 72 ? 10.350 -9.974 -17.498 1.00 86.00 72 MET A O 1
ATOM 540 N N . LEU A 1 73 ? 11.706 -8.339 -16.774 1.00 80.62 73 LEU A N 1
ATOM 541 C CA . LEU A 1 73 ? 10.870 -7.248 -17.283 1.00 80.62 73 LEU A CA 1
ATOM 542 C C . LEU A 1 73 ? 10.835 -7.221 -18.817 1.00 80.62 73 LEU A C 1
ATOM 544 O O . LEU A 1 73 ? 9.764 -7.005 -19.392 1.00 80.62 73 LEU A O 1
ATOM 548 N N . SER A 1 74 ? 11.964 -7.508 -19.471 1.00 80.25 74 SER A N 1
ATOM 549 C CA . SER A 1 74 ? 12.074 -7.521 -20.934 1.00 80.25 74 SER A CA 1
ATOM 550 C C . SER A 1 74 ? 11.269 -8.641 -21.598 1.00 80.25 74 SER A C 1
ATOM 552 O O . SER A 1 74 ? 10.837 -8.471 -22.735 1.00 80.25 74 SER A O 1
ATOM 554 N N . ILE A 1 75 ? 11.001 -9.746 -20.890 1.00 91.62 75 ILE A N 1
ATOM 555 C CA . ILE A 1 75 ? 10.129 -10.831 -21.373 1.00 91.62 75 ILE A CA 1
ATOM 556 C C . ILE A 1 75 ? 8.673 -10.672 -20.923 1.00 91.62 75 ILE A C 1
ATOM 558 O O . ILE A 1 75 ? 7.759 -11.027 -21.665 1.00 91.62 75 ILE A O 1
ATOM 562 N N . LEU A 1 76 ? 8.429 -10.128 -19.726 1.00 90.00 76 LEU A N 1
ATOM 563 C CA . LEU A 1 76 ? 7.082 -10.022 -19.165 1.00 90.00 76 LEU A CA 1
ATOM 564 C C . LEU A 1 76 ? 6.251 -8.951 -19.879 1.00 90.00 76 LEU A C 1
ATOM 566 O O . LEU A 1 76 ? 5.098 -9.205 -20.224 1.00 90.00 76 LEU A O 1
ATOM 570 N N . ARG A 1 77 ? 6.836 -7.772 -20.129 1.00 87.56 77 ARG A N 1
ATOM 571 C CA . ARG A 1 77 ? 6.147 -6.657 -20.793 1.00 87.56 77 ARG A CA 1
ATOM 572 C C . ARG A 1 77 ? 5.589 -7.031 -22.175 1.00 87.56 77 ARG A C 1
ATOM 574 O O . ARG A 1 77 ? 4.370 -6.944 -22.328 1.00 87.56 77 ARG A O 1
ATOM 581 N N . PRO A 1 78 ? 6.400 -7.482 -23.155 1.00 91.19 78 PRO A N 1
ATOM 582 C CA . PRO A 1 78 ? 5.877 -7.809 -24.480 1.00 91.19 78 PRO A CA 1
ATOM 583 C C . PRO A 1 78 ? 4.866 -8.956 -24.425 1.00 91.19 78 PRO A C 1
ATOM 585 O O . PRO A 1 78 ? 3.925 -8.978 -25.212 1.00 91.19 78 PRO A O 1
ATOM 588 N N . LYS A 1 79 ? 5.001 -9.888 -23.469 1.00 95.25 79 LYS A N 1
ATOM 589 C CA . LYS A 1 79 ? 4.053 -10.995 -23.322 1.00 95.25 79 LYS A CA 1
ATOM 590 C C . LYS A 1 79 ? 2.682 -10.544 -22.813 1.00 95.25 79 LYS A C 1
ATOM 592 O O . LYS A 1 79 ? 1.663 -11.030 -23.296 1.00 95.25 79 LYS A O 1
ATOM 597 N N . ILE A 1 80 ? 2.642 -9.602 -21.870 1.00 94.00 80 ILE A N 1
ATOM 598 C CA . ILE A 1 80 ? 1.385 -8.999 -21.403 1.00 94.00 80 ILE A CA 1
ATOM 599 C C . ILE A 1 80 ? 0.743 -8.160 -22.515 1.00 94.00 80 ILE A C 1
ATOM 601 O O . ILE A 1 80 ? -0.476 -8.211 -22.678 1.00 94.00 80 ILE A O 1
ATOM 605 N N . GLU A 1 81 ? 1.536 -7.427 -23.300 1.00 91.19 81 GLU A N 1
ATOM 606 C CA . GLU A 1 81 ? 1.050 -6.667 -24.461 1.00 91.19 81 GLU A CA 1
ATOM 607 C C . GLU A 1 81 ? 0.458 -7.607 -25.532 1.00 91.19 81 GLU A C 1
ATOM 609 O O . GLU A 1 81 ? -0.660 -7.379 -25.997 1.00 91.19 81 GLU A O 1
ATOM 614 N N . GLU A 1 82 ? 1.137 -8.719 -25.839 1.00 95.12 82 GLU A N 1
ATOM 615 C CA . GLU A 1 82 ? 0.643 -9.785 -26.726 1.00 95.12 82 GLU A CA 1
ATOM 616 C C . GLU A 1 82 ? -0.700 -10.353 -26.240 1.00 95.12 82 GLU A C 1
ATOM 618 O O . GLU A 1 82 ? -1.644 -10.486 -27.020 1.00 95.12 82 GLU A O 1
ATOM 623 N N . TRP A 1 83 ? -0.816 -10.672 -24.948 1.00 95.75 83 TRP A N 1
ATOM 624 C CA . TRP A 1 83 ? -2.062 -11.186 -24.377 1.00 95.75 83 TRP A CA 1
ATOM 625 C C . TRP A 1 83 ? -3.181 -10.152 -24.378 1.00 95.75 83 TRP A C 1
ATOM 627 O O . TRP A 1 83 ? -4.315 -10.502 -24.685 1.00 95.75 83 TRP A O 1
ATOM 637 N N . SER A 1 84 ? -2.869 -8.888 -24.101 1.00 90.31 84 SER A N 1
ATOM 638 C CA . SER A 1 84 ? -3.856 -7.802 -24.091 1.00 90.31 84 SER A CA 1
ATOM 639 C C . SER A 1 84 ? -4.441 -7.533 -25.480 1.00 90.31 84 SER A C 1
ATOM 641 O O . SER A 1 84 ? -5.598 -7.140 -25.589 1.00 90.31 84 SER A O 1
ATOM 643 N N . ALA A 1 85 ? -3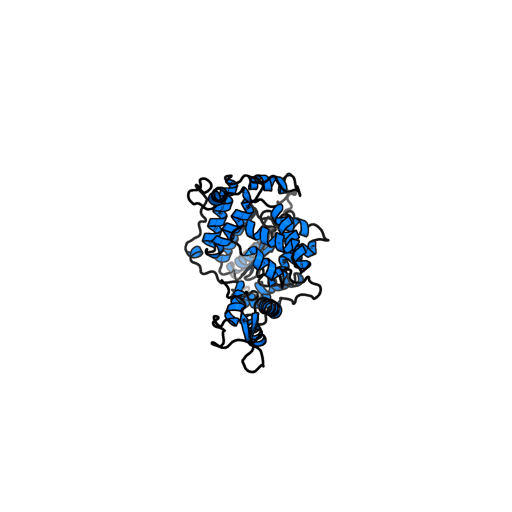.663 -7.774 -26.539 1.00 91.69 85 ALA A N 1
ATOM 644 C CA . ALA A 1 85 ? -4.121 -7.688 -27.924 1.00 91.69 85 ALA A CA 1
ATOM 645 C C . ALA A 1 85 ? -4.830 -8.966 -28.420 1.00 91.69 85 ALA A C 1
ATOM 647 O O . ALA A 1 85 ? -5.380 -8.979 -29.522 1.00 91.69 85 ALA A O 1
ATOM 648 N N . SER A 1 86 ? -4.801 -10.058 -27.648 1.00 93.38 86 SER A N 1
ATOM 649 C CA . SER A 1 86 ? -5.323 -11.356 -28.072 1.00 93.38 86 SER A CA 1
ATOM 650 C C . SER A 1 86 ? -6.805 -11.520 -27.750 1.00 93.38 86 SER A C 1
ATOM 652 O O . SER A 1 86 ? -7.207 -11.532 -26.589 1.00 93.38 86 SER A O 1
ATOM 654 N N . ASP A 1 87 ? -7.599 -11.837 -28.772 1.00 91.06 87 ASP A N 1
ATOM 655 C CA . ASP A 1 87 ? -8.995 -12.252 -28.608 1.00 91.06 87 ASP A CA 1
ATOM 656 C C . ASP A 1 87 ? -9.177 -13.556 -27.823 1.00 91.06 87 ASP A C 1
ATOM 658 O O . ASP A 1 87 ? -10.292 -13.880 -27.432 1.00 91.06 87 ASP A O 1
ATOM 662 N N . LEU A 1 88 ? -8.115 -14.326 -27.591 1.00 91.31 88 LEU A N 1
ATOM 663 C CA . LEU A 1 88 ? -8.186 -15.563 -26.815 1.00 91.31 88 LEU A CA 1
ATOM 664 C C . LEU A 1 88 ? -7.889 -15.340 -25.327 1.00 91.31 88 LEU A C 1
ATOM 666 O O . LEU A 1 88 ? -7.986 -16.288 -24.549 1.00 91.31 88 LEU A O 1
ATOM 670 N N . CYS A 1 89 ? -7.460 -14.140 -24.932 1.00 94.12 89 CYS A N 1
ATOM 671 C CA . CYS A 1 89 ? -7.151 -13.810 -23.548 1.00 94.12 89 CYS A CA 1
ATOM 672 C C . CYS A 1 89 ? -8.374 -13.178 -22.875 1.00 94.12 89 CYS A C 1
ATOM 674 O O . CYS A 1 89 ? -8.774 -12.066 -23.207 1.00 94.12 89 CYS A O 1
ATOM 676 N N . GLY A 1 90 ? -8.956 -13.884 -21.907 1.00 93.12 90 GLY A N 1
ATOM 677 C CA . GLY A 1 90 ? -10.036 -13.367 -21.066 1.00 93.12 90 GLY A CA 1
ATOM 678 C C . GLY A 1 90 ? -9.538 -12.813 -19.733 1.00 93.12 90 GLY A C 1
ATOM 679 O O . GLY A 1 90 ? -10.081 -11.838 -19.223 1.00 93.12 90 GLY A O 1
ATOM 680 N N . THR A 1 91 ? -8.512 -13.422 -19.135 1.00 95.38 91 THR A N 1
ATOM 681 C CA . THR A 1 91 ? -7.983 -13.016 -17.822 1.00 95.38 91 THR A CA 1
ATOM 682 C C . THR A 1 91 ? -6.488 -13.305 -17.739 1.00 95.38 91 THR A C 1
ATOM 684 O O . THR A 1 91 ? -6.031 -14.351 -18.194 1.00 95.38 91 THR A O 1
ATOM 687 N N . ILE A 1 92 ? -5.731 -12.386 -17.134 1.00 96.56 92 ILE A N 1
ATOM 688 C CA . ILE A 1 92 ? -4.300 -12.553 -16.858 1.00 96.56 92 ILE A CA 1
ATOM 689 C C . ILE A 1 92 ? -4.106 -12.723 -15.348 1.00 96.56 92 ILE A C 1
ATOM 691 O O . ILE A 1 92 ? -4.589 -11.905 -14.566 1.00 96.56 92 ILE A O 1
ATOM 695 N N . VAL A 1 93 ? -3.374 -13.760 -14.939 1.00 96.62 93 VAL A N 1
ATOM 696 C CA . VAL A 1 93 ? -3.012 -14.030 -13.543 1.00 96.62 93 VAL A CA 1
ATOM 697 C C . VAL A 1 93 ? -1.495 -14.031 -13.373 1.00 96.62 93 VAL A C 1
ATOM 699 O O . VAL A 1 93 ? -0.761 -14.679 -14.116 1.00 96.62 93 VAL A O 1
ATOM 702 N N . GLY A 1 94 ? -1.025 -13.326 -12.347 1.00 95.81 94 GLY A N 1
ATOM 703 C CA . GLY A 1 94 ? 0.361 -13.375 -11.899 1.00 95.81 94 GLY A CA 1
ATOM 704 C C . GLY A 1 94 ? 0.542 -14.301 -10.709 1.00 95.81 94 GLY A C 1
ATOM 705 O O . GLY A 1 94 ? -0.224 -14.233 -9.749 1.00 95.81 94 GLY A O 1
ATOM 706 N N . ARG A 1 95 ? 1.592 -15.125 -10.721 1.00 94.44 95 ARG A N 1
ATOM 707 C CA . ARG A 1 95 ? 1.983 -15.978 -9.586 1.00 94.44 95 ARG A CA 1
ATOM 708 C C . ARG A 1 95 ? 3.490 -15.928 -9.355 1.00 94.44 95 ARG A C 1
ATOM 710 O O . ARG A 1 95 ? 4.253 -15.562 -10.242 1.00 94.44 95 ARG A O 1
ATOM 717 N N . GLY A 1 96 ? 3.920 -16.328 -8.163 1.00 93.62 96 GLY A N 1
ATOM 718 C CA . GLY A 1 96 ? 5.324 -16.607 -7.869 1.00 93.62 96 GLY A CA 1
ATOM 719 C C . GLY A 1 96 ? 5.512 -18.088 -7.578 1.00 93.62 96 GLY A C 1
ATOM 720 O O . GLY A 1 96 ? 4.676 -18.696 -6.909 1.00 93.62 96 GLY A O 1
ATOM 721 N N . ASN A 1 97 ? 6.596 -18.669 -8.085 1.00 93.06 97 ASN A N 1
ATOM 722 C CA . ASN A 1 97 ? 6.997 -20.022 -7.729 1.00 93.06 97 ASN A CA 1
ATOM 723 C C . ASN A 1 97 ? 7.627 -20.039 -6.324 1.00 93.06 97 ASN A C 1
ATOM 725 O O . ASN A 1 97 ? 8.401 -19.150 -5.957 1.00 93.06 97 ASN A O 1
ATOM 729 N N . GLY A 1 98 ? 7.336 -21.075 -5.540 1.00 88.38 98 GLY A N 1
ATOM 730 C CA . GLY A 1 98 ? 7.850 -21.237 -4.183 1.00 88.38 98 GLY A CA 1
ATOM 731 C C . GLY A 1 98 ? 7.157 -20.343 -3.150 1.00 88.38 98 GLY A C 1
ATOM 732 O O . GLY A 1 98 ? 5.947 -20.144 -3.177 1.00 88.38 98 GLY A O 1
ATOM 733 N N . ARG A 1 99 ? 7.930 -19.849 -2.177 1.00 83.62 99 ARG A N 1
ATOM 734 C CA . ARG A 1 99 ? 7.395 -19.250 -0.937 1.00 83.62 99 ARG A CA 1
ATOM 735 C C . ARG A 1 99 ? 6.985 -17.774 -1.018 1.00 83.62 99 ARG A C 1
ATOM 737 O O . ARG A 1 99 ? 6.487 -17.248 -0.032 1.00 83.62 99 ARG A O 1
ATOM 744 N N . ALA A 1 100 ? 7.246 -17.086 -2.127 1.00 83.31 100 ALA A N 1
ATOM 745 C CA . ALA A 1 100 ? 6.972 -15.655 -2.267 1.00 83.31 100 ALA A CA 1
ATOM 746 C C . ALA A 1 100 ? 6.348 -15.359 -3.632 1.00 83.31 100 ALA A C 1
ATOM 748 O O . ALA A 1 100 ? 6.749 -15.955 -4.625 1.00 83.31 100 ALA A O 1
ATOM 749 N N . PHE A 1 101 ? 5.406 -14.414 -3.699 1.00 87.94 101 PHE A N 1
ATOM 750 C CA . PHE A 1 101 ? 4.915 -13.901 -4.982 1.00 87.94 101 PHE A CA 1
ATOM 751 C C . PHE A 1 101 ? 6.031 -13.132 -5.702 1.00 87.94 101 PHE A C 1
ATOM 753 O O . PHE A 1 101 ? 6.532 -13.581 -6.726 1.00 87.94 101 PHE A O 1
ATOM 760 N N . CYS A 1 102 ? 6.453 -12.016 -5.108 1.00 84.31 102 CYS A N 1
ATOM 761 C CA . CYS A 1 102 ? 7.553 -11.159 -5.534 1.00 84.31 102 CYS A CA 1
ATOM 762 C C . CYS A 1 102 ? 8.012 -10.364 -4.308 1.00 84.31 102 CYS A C 1
ATOM 764 O O . CYS A 1 102 ? 7.189 -9.713 -3.665 1.00 84.31 102 CYS A O 1
ATOM 766 N N . SER A 1 103 ? 9.299 -10.396 -3.964 1.00 72.25 103 SER A N 1
ATOM 767 C CA . SER A 1 103 ? 9.845 -9.573 -2.872 1.00 72.25 103 SER A CA 1
ATOM 768 C C . SER A 1 103 ? 10.123 -8.118 -3.273 1.00 72.25 103 SER A C 1
ATOM 770 O O . SER A 1 103 ? 10.692 -7.377 -2.475 1.00 72.25 103 SER A O 1
ATOM 772 N N . GLY A 1 104 ? 9.771 -7.719 -4.502 1.00 69.19 104 GLY A N 1
ATOM 773 C CA . GLY A 1 104 ? 10.129 -6.429 -5.093 1.00 69.19 104 GLY A CA 1
ATOM 774 C C . GLY A 1 104 ? 11.632 -6.288 -5.360 1.00 69.19 104 GLY A C 1
ATOM 775 O O . GLY A 1 104 ? 12.384 -7.267 -5.324 1.00 69.19 104 GLY A O 1
ATOM 776 N N . GLY A 1 105 ? 12.063 -5.049 -5.611 1.00 54.22 105 GLY A N 1
ATOM 777 C CA . GLY A 1 105 ? 13.464 -4.652 -5.501 1.00 54.22 105 GLY A CA 1
ATOM 778 C C . GLY A 1 105 ? 13.846 -4.562 -4.023 1.00 54.22 105 GLY A C 1
ATOM 779 O O . GLY A 1 105 ? 13.620 -3.543 -3.388 1.00 54.22 105 GLY A O 1
ATOM 780 N N . ASP A 1 106 ? 14.344 -5.672 -3.488 1.00 48.22 106 ASP A N 1
ATOM 781 C CA . ASP A 1 106 ? 14.954 -5.839 -2.162 1.00 48.22 106 ASP A CA 1
ATOM 782 C C . ASP A 1 106 ? 14.208 -5.250 -0.939 1.00 48.22 106 ASP A C 1
ATOM 784 O O . ASP A 1 106 ? 14.594 -4.241 -0.345 1.00 48.22 106 ASP A O 1
ATOM 788 N N . VAL A 1 107 ? 13.149 -5.938 -0.494 1.00 45.03 107 VAL A N 1
ATOM 789 C CA . VAL A 1 107 ? 12.468 -5.659 0.786 1.00 45.03 107 VAL A CA 1
ATOM 790 C C . VAL A 1 107 ? 12.999 -6.585 1.890 1.00 45.03 107 VAL A C 1
ATOM 792 O O . VAL A 1 107 ? 12.316 -7.500 2.358 1.00 45.03 107 VAL A O 1
ATOM 795 N N . ALA A 1 108 ? 14.238 -6.340 2.325 1.00 46.09 108 ALA A N 1
ATOM 796 C CA . ALA A 1 108 ? 14.991 -7.170 3.273 1.00 46.09 108 ALA A CA 1
ATOM 797 C C . ALA A 1 108 ? 14.234 -7.573 4.563 1.00 46.09 108 ALA A C 1
ATOM 799 O O . ALA A 1 108 ? 14.453 -8.664 5.084 1.00 46.09 108 ALA A O 1
ATOM 800 N N . SER A 1 109 ? 13.312 -6.748 5.077 1.00 44.56 109 SER A N 1
ATOM 801 C CA . SER A 1 109 ? 12.571 -7.042 6.318 1.00 44.56 109 SER A CA 1
ATOM 802 C C . SER A 1 109 ? 11.449 -8.073 6.143 1.00 44.56 109 SER A C 1
ATOM 804 O O . SER A 1 109 ? 11.267 -8.934 7.004 1.00 44.56 109 SER A O 1
ATOM 806 N N . VAL A 1 110 ? 10.724 -8.039 5.020 1.00 44.59 110 VAL A N 1
ATOM 807 C CA . VAL A 1 110 ? 9.723 -9.069 4.683 1.00 44.59 110 VAL A CA 1
ATOM 808 C C . VAL A 1 110 ? 10.436 -10.374 4.326 1.00 44.59 110 VAL A C 1
ATOM 810 O O . VAL A 1 110 ? 10.006 -11.447 4.740 1.00 44.59 110 VAL A O 1
ATOM 813 N N . VAL A 1 111 ? 11.581 -10.272 3.640 1.00 45.25 111 VAL A N 1
ATOM 814 C CA . VAL A 1 111 ? 12.485 -11.394 3.351 1.00 45.25 111 VAL A CA 1
ATOM 815 C C . VAL A 1 111 ? 12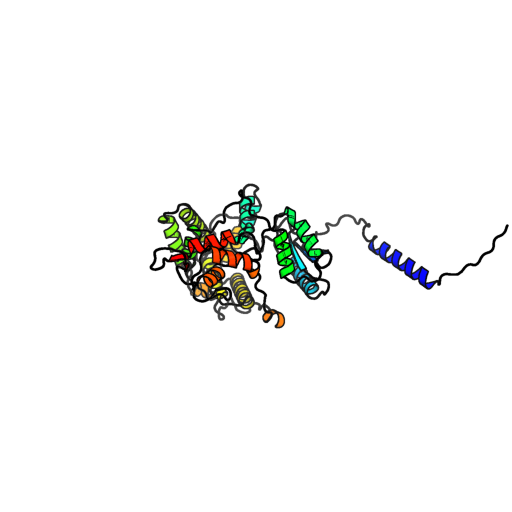.979 -12.070 4.631 1.00 45.25 111 VAL A C 1
ATOM 817 O O . VAL A 1 111 ? 12.955 -13.298 4.717 1.00 45.25 111 VAL A O 1
ATOM 820 N N . GLN A 1 112 ? 13.390 -11.288 5.632 1.00 51.12 112 GLN A N 1
ATOM 821 C CA . GLN A 1 112 ? 13.888 -11.810 6.900 1.00 51.12 112 GLN A CA 1
ATOM 822 C C . GLN A 1 112 ? 12.781 -12.530 7.682 1.00 51.12 112 GLN A C 1
ATOM 824 O O . GLN A 1 112 ? 12.988 -13.670 8.098 1.00 51.12 112 GLN A O 1
ATOM 829 N N . ASN A 1 113 ? 11.587 -11.937 7.783 1.00 46.47 113 ASN A N 1
ATOM 830 C CA . ASN A 1 113 ? 10.451 -12.573 8.461 1.00 46.47 113 ASN A CA 1
ATOM 831 C C . ASN A 1 113 ? 9.934 -13.820 7.713 1.00 46.47 113 ASN A C 1
ATOM 833 O O . ASN A 1 113 ? 9.457 -14.770 8.319 1.00 46.47 113 ASN A O 1
ATOM 837 N N . ALA A 1 114 ? 10.059 -13.871 6.385 1.00 40.97 114 ALA A N 1
ATOM 838 C CA . ALA A 1 114 ? 9.714 -15.063 5.603 1.00 40.97 114 ALA A CA 1
ATOM 839 C C . ALA A 1 114 ? 10.798 -16.162 5.645 1.00 40.97 114 ALA A C 1
ATOM 841 O O . ALA A 1 114 ? 10.600 -17.254 5.101 1.00 40.97 114 ALA A O 1
ATOM 842 N N . SER A 1 115 ? 11.968 -15.874 6.230 1.00 42.44 115 SER A N 1
ATOM 843 C CA . SER A 1 115 ? 13.121 -16.781 6.254 1.00 42.44 115 SER A CA 1
ATOM 844 C C . SER A 1 115 ? 13.258 -17.629 7.515 1.00 42.44 115 SER A C 1
ATOM 846 O O . SER A 1 115 ? 13.932 -18.655 7.456 1.00 42.44 115 SER A O 1
ATOM 848 N N . ASP A 1 116 ? 12.579 -17.259 8.600 1.00 52.12 116 ASP A N 1
ATOM 849 C CA . ASP A 1 116 ? 12.595 -17.975 9.876 1.00 52.12 116 ASP A CA 1
ATOM 850 C C . ASP A 1 116 ? 11.189 -18.527 10.186 1.00 52.12 116 ASP A C 1
ATOM 852 O O . ASP A 1 116 ? 10.253 -17.729 10.294 1.00 52.12 116 ASP A O 1
ATOM 856 N N . PRO A 1 117 ? 11.020 -19.857 10.368 1.00 53.34 117 PRO A N 1
ATOM 857 C CA . PRO A 1 117 ? 9.737 -20.495 10.679 1.00 53.34 117 PRO A CA 1
ATOM 858 C C . PRO A 1 117 ? 8.938 -19.854 11.817 1.00 53.34 117 PRO A C 1
ATOM 860 O O . PRO A 1 117 ? 7.710 -19.885 11.788 1.00 53.34 117 PRO A O 1
ATOM 863 N N . THR A 1 118 ? 9.611 -19.248 12.796 1.00 56.19 118 THR A N 1
ATOM 864 C CA . THR A 1 118 ? 8.972 -18.586 13.943 1.00 56.19 118 THR A CA 1
ATOM 865 C C . THR A 1 118 ? 8.397 -17.209 13.604 1.00 56.19 118 THR A C 1
ATOM 867 O O . THR A 1 118 ? 7.495 -16.731 14.285 1.00 56.19 118 THR A O 1
ATOM 870 N N . THR A 1 119 ? 8.872 -16.583 12.524 1.00 49.41 119 THR A N 1
ATOM 871 C CA . THR A 1 119 ? 8.452 -15.245 12.070 1.00 49.41 119 THR A CA 1
ATOM 872 C C . THR A 1 119 ? 7.632 -15.275 10.777 1.00 49.41 119 THR A C 1
ATOM 874 O O . THR A 1 119 ? 7.050 -14.255 10.398 1.00 49.41 119 THR A O 1
ATOM 877 N N . ILE A 1 120 ? 7.485 -16.455 10.157 1.00 46.72 120 ILE A N 1
ATOM 878 C CA . ILE A 1 120 ? 6.575 -16.698 9.027 1.00 46.72 120 ILE A CA 1
ATOM 879 C C . ILE A 1 120 ? 5.148 -16.199 9.314 1.00 46.72 120 ILE A C 1
ATOM 881 O O . ILE A 1 120 ? 4.589 -15.552 8.425 1.00 46.72 120 ILE A O 1
ATOM 885 N N . PRO A 1 121 ? 4.555 -16.399 10.513 1.00 54.81 121 PRO A N 1
ATOM 886 C CA . PRO A 1 121 ? 3.245 -15.828 10.824 1.00 54.81 121 PRO A CA 1
ATOM 887 C C . PRO A 1 121 ? 3.197 -14.305 10.647 1.00 54.81 121 PRO A C 1
ATOM 889 O O . PRO A 1 121 ? 2.270 -13.803 10.027 1.00 54.81 121 PRO A O 1
ATOM 892 N N . HIS A 1 122 ? 4.241 -13.571 11.049 1.00 51.03 122 HIS A N 1
ATOM 893 C CA . HIS A 1 122 ? 4.303 -12.113 10.880 1.00 51.03 122 HIS A CA 1
ATOM 894 C C . HIS A 1 122 ? 4.418 -11.683 9.409 1.00 51.03 122 HIS A C 1
ATOM 896 O O . HIS A 1 122 ? 3.895 -10.638 9.019 1.00 51.03 122 HIS A O 1
ATOM 902 N N . ALA A 1 123 ? 5.112 -12.468 8.576 1.00 44.19 123 ALA A N 1
ATOM 903 C CA . ALA A 1 123 ? 5.180 -12.226 7.134 1.00 44.19 123 ALA A CA 1
ATOM 904 C C . ALA A 1 123 ? 3.837 -12.521 6.449 1.00 44.19 123 ALA A C 1
ATOM 906 O O . ALA A 1 123 ? 3.423 -11.782 5.562 1.00 44.19 123 ALA A O 1
ATOM 907 N N . ILE A 1 124 ? 3.133 -13.564 6.889 1.00 46.12 124 ILE A N 1
ATOM 908 C CA . ILE A 1 124 ? 1.783 -13.890 6.423 1.00 46.12 124 ILE A CA 1
ATOM 909 C C . ILE A 1 124 ? 0.791 -12.796 6.855 1.00 46.12 124 ILE A C 1
ATOM 911 O O . ILE A 1 124 ? 0.034 -12.308 6.018 1.00 46.12 124 ILE A O 1
ATOM 915 N N . ASP A 1 125 ? 0.860 -12.317 8.099 1.00 52.19 125 ASP A N 1
ATOM 916 C CA . ASP A 1 125 ? 0.040 -11.210 8.616 1.00 52.19 125 ASP A CA 1
ATOM 917 C C . ASP A 1 125 ? 0.294 -9.882 7.881 1.00 52.19 125 ASP A C 1
ATOM 919 O O . ASP A 1 125 ? -0.585 -9.022 7.806 1.00 52.19 125 ASP A O 1
ATOM 923 N N . TYR A 1 126 ? 1.481 -9.692 7.289 1.00 47.00 126 TYR A N 1
ATOM 924 C CA . TYR A 1 126 ? 1.746 -8.551 6.408 1.00 47.00 126 TYR A CA 1
ATOM 925 C C . TYR A 1 126 ? 0.876 -8.583 5.141 1.00 47.00 126 TYR A C 1
ATOM 927 O O . TYR A 1 126 ? 0.443 -7.527 4.679 1.00 47.00 126 TYR A O 1
ATOM 935 N N . PHE A 1 127 ? 0.612 -9.771 4.590 1.00 43.59 127 PHE A N 1
ATOM 936 C CA . PHE A 1 127 ? -0.178 -9.948 3.369 1.00 43.59 127 PHE A CA 1
ATOM 937 C C . PHE A 1 127 ? -1.674 -10.166 3.632 1.00 43.59 127 PHE A C 1
ATOM 939 O O . PHE A 1 127 ? -2.471 -9.845 2.759 1.00 43.59 127 PHE A O 1
ATOM 946 N N . LYS A 1 128 ? -2.078 -10.607 4.833 1.00 47.69 128 LYS A N 1
ATOM 947 C CA . LYS A 1 128 ? -3.488 -10.771 5.259 1.00 47.69 128 LYS A CA 1
ATOM 948 C C . LYS A 1 128 ? -4.230 -9.446 5.548 1.00 47.69 128 LYS A C 1
ATOM 950 O O . LYS A 1 128 ? -5.142 -9.389 6.366 1.00 47.69 128 LYS A O 1
ATOM 955 N N . ARG A 1 129 ? -3.819 -8.339 4.920 1.00 52.88 129 ARG A N 1
ATOM 956 C CA . ARG A 1 129 ? -4.251 -6.959 5.240 1.00 52.88 129 ARG A CA 1
ATOM 957 C C . ARG A 1 129 ? -5.412 -6.449 4.389 1.00 52.88 129 ARG A C 1
ATOM 959 O O . ARG A 1 129 ? -5.504 -5.248 4.124 1.00 52.88 129 ARG A O 1
ATOM 966 N N . ASP A 1 130 ? -6.304 -7.333 3.978 1.00 48.12 130 ASP A N 1
ATOM 967 C CA . ASP A 1 130 ? -7.527 -7.029 3.230 1.00 48.12 130 ASP A CA 1
ATOM 968 C C . ASP A 1 130 ? -8.328 -5.882 3.871 1.00 48.12 130 ASP A C 1
ATOM 970 O O . ASP A 1 130 ? -8.808 -4.974 3.193 1.00 48.12 130 ASP A O 1
ATOM 974 N N . GLU A 1 131 ? -8.348 -5.819 5.205 1.00 53.25 131 GLU A N 1
ATOM 975 C CA . GLU A 1 131 ? -9.034 -4.779 5.988 1.00 53.25 131 GLU A CA 1
ATOM 976 C C . GLU A 1 131 ? -8.425 -3.366 5.887 1.00 53.25 131 GLU A C 1
ATOM 978 O O . GLU A 1 131 ? -9.047 -2.359 6.271 1.00 53.25 131 GLU A O 1
ATOM 983 N N . HIS A 1 132 ? -7.214 -3.264 5.341 1.00 62.16 132 HIS A N 1
ATOM 984 C CA . HIS A 1 132 ? -6.517 -2.008 5.076 1.00 62.16 132 HIS A CA 1
ATOM 985 C C . HIS A 1 132 ? -6.571 -1.590 3.600 1.00 62.16 132 HIS A C 1
ATOM 987 O O . HIS A 1 132 ? -5.998 -0.560 3.254 1.00 62.16 132 HIS A O 1
ATOM 993 N N . GLY A 1 133 ? -7.292 -2.338 2.754 1.00 70.00 133 GLY A N 1
ATOM 994 C CA . GLY A 1 133 ? -7.544 -1.979 1.355 1.00 70.00 133 GLY A CA 1
ATOM 995 C C . GLY A 1 133 ? -6.364 -2.220 0.411 1.00 70.00 133 GLY A C 1
ATOM 996 O O . GLY A 1 133 ? -6.364 -1.694 -0.697 1.00 70.00 133 GLY A O 1
ATOM 997 N N . LEU A 1 134 ? -5.359 -2.994 0.842 1.00 77.44 134 LEU A N 1
ATOM 998 C CA . LEU A 1 134 ? -4.237 -3.412 -0.011 1.00 77.44 134 LEU A CA 1
ATOM 999 C C . LEU A 1 134 ? -4.603 -4.612 -0.892 1.00 77.44 134 LEU A C 1
ATOM 1001 O O . LEU A 1 134 ? -4.168 -4.692 -2.037 1.00 77.44 134 LEU A O 1
ATOM 1005 N N . ALA A 1 135 ? -5.407 -5.528 -0.354 1.00 84.88 135 ALA A N 1
ATOM 1006 C CA . ALA A 1 135 ? -5.989 -6.647 -1.077 1.00 84.88 135 ALA A CA 1
ATOM 1007 C C . ALA A 1 135 ? -7.499 -6.432 -1.222 1.00 84.88 135 ALA A C 1
ATOM 1009 O O . ALA A 1 135 ? -8.144 -5.843 -0.353 1.00 84.88 135 ALA A O 1
ATOM 1010 N N . THR A 1 136 ? -8.056 -6.890 -2.342 1.00 90.06 136 THR A N 1
ATOM 1011 C CA . THR A 1 136 ? -9.501 -6.842 -2.591 1.00 90.06 136 THR A CA 1
ATOM 1012 C C . THR A 1 136 ? -10.210 -8.088 -2.065 1.00 90.06 136 THR A C 1
ATOM 1014 O O . THR A 1 136 ? -11.382 -7.994 -1.720 1.00 90.06 136 THR A O 1
ATOM 1017 N N . HIS A 1 137 ? -9.529 -9.236 -2.005 1.00 89.94 137 HIS A N 1
ATOM 1018 C CA . HIS A 1 137 ? -10.104 -10.536 -1.654 1.00 89.94 137 HIS A CA 1
ATOM 1019 C C . HIS A 1 137 ? -9.116 -11.396 -0.867 1.00 89.94 137 HIS A C 1
ATOM 1021 O O . HIS A 1 137 ? -7.933 -11.454 -1.220 1.00 89.94 137 HIS A O 1
ATOM 1027 N N . TYR A 1 138 ? -9.652 -12.157 0.091 1.00 87.44 138 TYR A N 1
ATOM 1028 C CA . TYR A 1 138 ? -8.909 -13.125 0.888 1.00 87.44 138 TYR A CA 1
ATOM 1029 C C . TYR A 1 138 ? -9.336 -14.538 0.510 1.00 87.44 138 TYR A C 1
ATOM 1031 O O . TYR A 1 138 ? -10.440 -14.978 0.834 1.00 87.44 138 TYR A O 1
ATOM 1039 N N . ILE A 1 139 ? -8.440 -15.277 -0.145 1.00 89.12 139 ILE A N 1
ATOM 1040 C CA . ILE A 1 139 ? -8.692 -16.657 -0.567 1.00 89.12 139 ILE A CA 1
ATOM 1041 C C . ILE A 1 139 ? -7.631 -17.570 0.058 1.00 89.12 139 ILE A C 1
ATOM 1043 O O . ILE A 1 139 ? -6.436 -17.381 -0.192 1.00 89.12 139 ILE A O 1
ATOM 1047 N N . PRO A 1 140 ? -8.027 -18.592 0.844 1.00 88.19 140 PRO A N 1
ATOM 1048 C CA . PRO A 1 140 ? -7.085 -19.559 1.392 1.00 88.19 140 PRO A CA 1
ATOM 1049 C C . PRO A 1 140 ? -6.259 -20.233 0.295 1.00 88.19 140 PRO A C 1
ATOM 1051 O O . PRO A 1 140 ? -6.806 -20.686 -0.711 1.00 88.19 140 PRO A O 1
ATOM 1054 N N . SER A 1 141 ? -4.955 -20.403 0.525 1.00 88.06 141 SER A N 1
ATOM 1055 C CA . SER A 1 141 ? -4.017 -20.983 -0.453 1.00 88.06 141 SER A CA 1
ATOM 1056 C C . SER A 1 141 ? -4.480 -22.330 -1.028 1.00 88.06 141 SER A C 1
ATOM 1058 O O . SER A 1 141 ? -4.335 -22.577 -2.223 1.00 88.06 141 SER A O 1
ATOM 1060 N N . ARG A 1 142 ? -5.121 -23.171 -0.204 1.00 89.75 142 ARG A N 1
ATOM 1061 C CA . ARG A 1 142 ? -5.711 -24.463 -0.603 1.00 89.75 142 ARG A CA 1
ATOM 1062 C C . ARG A 1 142 ? -6.809 -24.360 -1.673 1.00 89.75 142 ARG A C 1
ATOM 1064 O O . ARG A 1 142 ? -7.065 -25.343 -2.356 1.00 89.75 142 ARG A O 1
ATOM 1071 N N . ARG A 1 143 ? -7.464 -23.201 -1.809 1.00 93.88 143 ARG A N 1
ATOM 1072 C CA . ARG A 1 143 ? -8.518 -22.936 -2.805 1.00 93.88 143 ARG A CA 1
ATOM 1073 C C . ARG A 1 143 ? -7.987 -22.285 -4.082 1.00 93.88 143 ARG A C 1
ATOM 1075 O O . ARG A 1 143 ? -8.718 -22.226 -5.063 1.00 93.88 143 ARG A O 1
ATOM 1082 N N . ILE A 1 144 ? -6.728 -21.842 -4.104 1.00 93.69 144 ILE A N 1
ATOM 1083 C CA . ILE A 1 144 ? -6.131 -21.193 -5.279 1.00 93.69 144 ILE A CA 1
ATOM 1084 C C . ILE A 1 144 ? -6.107 -22.107 -6.515 1.00 93.69 144 ILE A C 1
ATOM 1086 O O . ILE A 1 144 ? -6.443 -21.606 -7.582 1.00 93.69 144 ILE A O 1
ATOM 1090 N N . PRO A 1 145 ? -5.785 -23.417 -6.437 1.00 95.12 145 PRO A N 1
ATOM 1091 C CA . PRO A 1 145 ? -5.885 -24.290 -7.610 1.00 95.12 145 PRO A CA 1
ATOM 1092 C C . PRO A 1 145 ? -7.294 -24.300 -8.220 1.00 95.12 145 PRO A C 1
ATOM 1094 O O . PRO A 1 145 ? -7.447 -24.031 -9.404 1.00 95.12 145 PRO A O 1
ATOM 1097 N N . LEU A 1 146 ? -8.324 -24.469 -7.382 1.00 96.62 146 LEU A N 1
ATOM 1098 C CA . LEU A 1 146 ? -9.721 -24.433 -7.816 1.00 96.62 146 LEU A CA 1
ATOM 1099 C C . LEU A 1 146 ? -10.113 -23.071 -8.410 1.00 96.62 146 LEU A C 1
ATOM 1101 O O . LEU A 1 146 ? -10.858 -23.025 -9.383 1.00 96.62 146 LEU A O 1
ATOM 1105 N N . LEU A 1 147 ? -9.615 -21.964 -7.851 1.00 96.38 147 LEU A N 1
ATOM 1106 C CA . LEU A 1 147 ? -9.835 -20.631 -8.417 1.00 96.38 147 LEU A CA 1
ATOM 1107 C C . LEU A 1 147 ? -9.302 -20.536 -9.849 1.00 96.38 147 LEU A C 1
ATOM 1109 O O . LEU A 1 147 ? -9.984 -20.001 -10.716 1.00 96.38 147 LEU A O 1
ATOM 1113 N N . LEU A 1 148 ? -8.095 -21.043 -10.102 1.00 96.19 148 LEU A N 1
ATOM 1114 C CA . LEU A 1 148 ? -7.493 -20.994 -11.435 1.00 96.19 148 LEU A CA 1
ATOM 1115 C C . LEU A 1 148 ? -8.283 -21.833 -12.437 1.00 96.19 148 LEU A C 1
ATOM 1117 O O . LEU A 1 148 ? -8.501 -21.368 -13.553 1.00 96.19 148 LEU A O 1
ATOM 1121 N N . ASP A 1 149 ? -8.762 -23.008 -12.024 1.00 95.75 149 ASP A N 1
ATOM 1122 C CA . ASP A 1 149 ? -9.630 -23.844 -12.857 1.00 95.75 149 ASP A CA 1
ATOM 1123 C C . ASP A 1 149 ? -10.931 -23.102 -13.207 1.00 95.75 149 ASP A C 1
ATOM 1125 O O . ASP A 1 149 ? -11.291 -23.002 -14.378 1.00 95.75 149 ASP A O 1
ATOM 1129 N N . ARG A 1 150 ? -11.585 -22.476 -12.217 1.00 96.44 150 ARG A N 1
ATOM 1130 C CA . ARG A 1 150 ? -12.805 -21.675 -12.429 1.00 96.44 150 ARG A CA 1
ATOM 1131 C C . ARG A 1 150 ? -12.572 -20.493 -13.363 1.00 96.44 150 ARG A C 1
ATOM 1133 O O . ARG A 1 150 ? -13.391 -20.246 -14.238 1.00 96.44 150 ARG A O 1
ATOM 1140 N N . LEU A 1 151 ? -11.471 -19.762 -13.190 1.00 96.31 151 LEU A N 1
ATOM 1141 C CA . LEU A 1 151 ? -11.139 -18.623 -14.049 1.00 96.31 151 LEU A CA 1
ATOM 1142 C C . LEU A 1 151 ? -10.821 -19.059 -15.486 1.00 96.31 151 LEU A C 1
ATOM 1144 O O . LEU A 1 151 ? -11.144 -18.325 -16.416 1.00 96.31 151 LEU A O 1
ATOM 1148 N N . ALA A 1 152 ? -10.226 -20.239 -15.680 1.00 95.88 152 ALA A N 1
ATOM 1149 C CA . ALA A 1 152 ? -9.931 -20.784 -17.005 1.00 95.88 152 ALA A CA 1
ATOM 1150 C C . ALA A 1 152 ? -11.188 -21.167 -17.806 1.00 95.88 152 ALA A C 1
ATOM 1152 O O . ALA A 1 152 ? -11.160 -21.122 -19.037 1.00 95.88 152 ALA A O 1
ATOM 1153 N N . GLU A 1 153 ? -12.284 -21.506 -17.121 1.00 94.56 153 GLU A N 1
ATOM 1154 C CA . GLU A 1 153 ? -13.585 -21.821 -17.730 1.00 94.56 153 GLU A CA 1
ATOM 1155 C C . GLU A 1 153 ? -14.357 -20.574 -18.202 1.00 94.56 153 GLU A C 1
ATOM 1157 O O . GLU A 1 153 ? -15.297 -20.692 -18.990 1.00 94.56 153 GLU A O 1
ATOM 1162 N N . LEU A 1 154 ? -13.989 -19.375 -17.736 1.00 94.56 154 LEU A N 1
ATOM 1163 C CA . LEU A 1 154 ? -14.703 -18.143 -18.066 1.00 94.56 154 LEU A CA 1
ATOM 1164 C C . LEU A 1 154 ? -14.286 -17.605 -19.437 1.00 94.56 154 LEU A C 1
ATOM 1166 O O . LEU A 1 154 ? -13.161 -17.147 -19.607 1.00 94.56 154 LEU A O 1
ATOM 1170 N N . ASP A 1 155 ? -15.192 -17.553 -20.409 1.00 91.19 155 ASP A N 1
ATOM 1171 C CA . ASP A 1 155 ? -14.907 -16.906 -21.696 1.00 91.19 155 ASP A CA 1
ATOM 1172 C C . ASP A 1 155 ? -15.103 -15.382 -21.608 1.00 91.19 155 ASP A C 1
ATOM 1174 O O . ASP A 1 155 ? -16.201 -14.909 -21.311 1.00 91.19 155 ASP A O 1
ATOM 1178 N N . LYS A 1 156 ? -14.022 -14.618 -21.826 1.00 87.06 156 LYS A N 1
ATOM 1179 C CA . LYS A 1 156 ? -13.968 -13.139 -21.770 1.00 87.06 156 LYS A CA 1
ATOM 1180 C C . LYS A 1 156 ? -14.838 -12.520 -20.652 1.00 87.06 156 LYS A C 1
ATOM 1182 O O . LYS A 1 156 ? -15.725 -11.706 -20.935 1.00 87.06 156 LYS A O 1
ATOM 1187 N N . PRO A 1 157 ? -14.621 -12.887 -19.374 1.00 92.50 157 PRO A N 1
ATOM 1188 C CA . PRO A 1 157 ? -15.509 -12.467 -18.302 1.00 92.50 157 PRO A CA 1
ATOM 1189 C C . PRO A 1 157 ? -15.456 -10.958 -18.069 1.00 92.50 157 PRO A C 1
ATOM 1191 O O . PRO A 1 157 ? -14.392 -10.343 -18.011 1.00 92.50 157 PRO A O 1
ATOM 1194 N N . HIS A 1 158 ? -16.623 -10.361 -17.825 1.00 91.75 158 HIS A N 1
ATOM 1195 C CA . HIS A 1 158 ? -16.680 -9.028 -17.237 1.00 91.75 158 HIS A CA 1
ATOM 1196 C C . HIS A 1 158 ? -16.125 -9.060 -15.802 1.00 91.75 158 HIS A C 1
ATOM 1198 O O . HIS A 1 158 ? -16.284 -10.049 -15.085 1.00 91.75 158 HIS A O 1
ATOM 1204 N N . ALA A 1 159 ? -15.539 -7.954 -15.337 1.00 91.56 159 ALA A N 1
ATOM 1205 C CA . ALA A 1 159 ? -14.899 -7.879 -14.021 1.00 91.56 159 ALA A CA 1
ATOM 1206 C C . ALA A 1 159 ? -15.821 -8.268 -12.844 1.00 91.56 159 ALA A C 1
ATOM 1208 O O . ALA A 1 159 ? -15.338 -8.789 -11.849 1.00 91.56 159 ALA A O 1
ATOM 1209 N N . SER A 1 160 ? -17.139 -8.072 -12.960 1.00 91.50 160 SER A N 1
ATOM 1210 C CA . SER A 1 160 ? -18.113 -8.499 -11.937 1.00 91.50 160 SER A CA 1
ATOM 1211 C C . SER A 1 160 ? -18.324 -10.019 -11.862 1.00 91.50 160 SER A C 1
ATOM 1213 O O . SER A 1 160 ? -18.807 -10.525 -10.854 1.00 91.50 160 SER A O 1
ATOM 1215 N N . VAL A 1 161 ? -18.014 -10.755 -12.934 1.00 95.00 161 VAL A N 1
ATOM 1216 C CA . VAL A 1 161 ? -18.030 -12.226 -12.937 1.00 95.00 161 VAL A CA 1
ATOM 1217 C C . VAL A 1 161 ? -16.765 -12.751 -12.262 1.00 95.00 161 VAL A C 1
ATOM 1219 O O . VAL A 1 161 ? -16.849 -13.671 -11.452 1.00 95.00 161 VAL A O 1
ATOM 1222 N N . ILE A 1 162 ? -15.615 -12.121 -12.535 1.00 95.06 162 ILE A N 1
ATOM 1223 C CA . ILE A 1 162 ? -14.348 -12.415 -11.849 1.00 95.06 162 ILE A CA 1
ATOM 1224 C C . ILE A 1 162 ? -14.500 -12.172 -10.345 1.00 95.06 162 ILE A C 1
ATOM 1226 O O . ILE A 1 162 ? -14.196 -13.058 -9.558 1.00 95.06 162 ILE A O 1
ATOM 1230 N N . ASP A 1 163 ? -15.025 -11.007 -9.964 1.00 94.88 163 ASP A N 1
ATOM 1231 C CA . ASP A 1 163 ? -15.319 -10.633 -8.576 1.00 94.88 163 ASP A CA 1
ATOM 1232 C C . ASP A 1 163 ? -16.148 -11.705 -7.855 1.00 94.88 163 ASP A C 1
ATOM 1234 O O . ASP A 1 163 ? -15.693 -12.289 -6.881 1.00 94.88 163 ASP A O 1
ATOM 1238 N N . ARG A 1 164 ? -17.299 -12.092 -8.415 1.00 94.38 164 ARG A N 1
ATOM 1239 C CA . ARG A 1 164 ? -18.136 -13.159 -7.844 1.00 94.38 164 ARG A CA 1
ATOM 1240 C C . ARG A 1 164 ? -17.407 -14.496 -7.712 1.00 94.38 164 ARG A C 1
ATOM 1242 O O . ARG A 1 164 ? -17.557 -15.174 -6.707 1.00 94.38 164 ARG A O 1
ATOM 1249 N N . THR A 1 165 ? -16.599 -14.857 -8.708 1.00 95.62 165 THR A N 1
ATOM 1250 C CA . THR A 1 165 ? -15.810 -16.100 -8.684 1.00 95.62 165 THR A CA 1
ATOM 1251 C C . THR A 1 165 ? -14.770 -16.081 -7.560 1.00 95.62 165 THR A C 1
ATOM 1253 O O . THR A 1 165 ? -14.514 -17.110 -6.935 1.00 95.62 165 THR A O 1
ATOM 1256 N N . LEU A 1 166 ? -14.170 -14.916 -7.294 1.00 95.12 166 LEU A N 1
ATOM 1257 C CA . LEU A 1 166 ? -13.266 -14.721 -6.162 1.00 95.12 166 LEU A CA 1
ATOM 1258 C C . LEU A 1 166 ? -14.033 -14.825 -4.839 1.00 95.12 166 LEU A C 1
ATOM 1260 O O . LEU A 1 166 ? -13.583 -15.542 -3.948 1.00 95.12 166 LEU A O 1
ATOM 1264 N N . GLU A 1 167 ? -15.201 -14.185 -4.736 1.00 94.06 167 GLU A N 1
ATOM 1265 C CA . GLU A 1 167 ? -16.033 -14.207 -3.527 1.00 94.06 167 GLU A CA 1
ATOM 1266 C C . GLU A 1 167 ? -16.559 -15.594 -3.163 1.00 94.06 167 GLU A C 1
ATOM 1268 O O . GLU A 1 167 ? -16.527 -15.966 -1.991 1.00 94.06 167 GLU A O 1
ATOM 1273 N N . ASP A 1 168 ? -16.947 -16.406 -4.148 1.00 94.19 168 ASP A N 1
ATOM 1274 C CA . ASP A 1 168 ? -17.391 -17.790 -3.926 1.00 94.19 168 ASP A CA 1
ATOM 1275 C C . ASP A 1 168 ? -16.296 -18.660 -3.278 1.00 94.19 168 ASP A C 1
ATOM 1277 O O . ASP A 1 168 ? -16.574 -19.682 -2.641 1.00 94.19 168 ASP A O 1
ATOM 1281 N N . LEU A 1 169 ? -15.029 -18.269 -3.445 1.00 93.44 169 LEU A N 1
ATOM 1282 C CA . LEU A 1 169 ? -13.867 -18.960 -2.893 1.00 93.44 169 LEU A CA 1
ATOM 1283 C C . LEU A 1 169 ? -13.235 -18.229 -1.704 1.00 93.44 169 LEU A C 1
ATOM 1285 O O . LEU A 1 169 ? -12.375 -18.827 -1.037 1.00 93.44 169 LEU A O 1
ATOM 1289 N N . SER A 1 170 ? -13.693 -17.015 -1.388 1.00 89.88 170 SER A N 1
ATOM 1290 C CA . SER A 1 170 ? -13.329 -16.284 -0.176 1.00 89.88 170 SER A CA 1
ATOM 1291 C C . SER A 1 170 ? -13.673 -17.103 1.072 1.00 89.88 170 SER A C 1
ATOM 1293 O O . SER A 1 170 ? -14.550 -17.976 1.076 1.00 89.88 170 SER A O 1
ATOM 1295 N N . ALA A 1 171 ? -12.936 -16.874 2.152 1.00 83.00 171 ALA A N 1
ATOM 1296 C CA . ALA A 1 171 ? -13.204 -17.517 3.433 1.00 83.00 171 ALA A CA 1
ATOM 1297 C C . ALA A 1 171 ? -13.307 -16.484 4.545 1.00 83.00 171 ALA A C 1
ATOM 1299 O O . ALA A 1 171 ? -12.651 -15.444 4.500 1.00 83.00 171 ALA A O 1
ATOM 1300 N N . GLU A 1 172 ? -14.111 -16.809 5.555 1.00 75.56 172 GLU A N 1
ATOM 1301 C CA . GLU A 1 172 ? -14.109 -16.052 6.797 1.00 75.56 172 GLU A CA 1
ATOM 1302 C C . GLU A 1 172 ? -12.748 -16.173 7.472 1.00 75.56 172 GLU A C 1
ATOM 1304 O O . GLU A 1 172 ? -12.034 -17.175 7.343 1.00 75.56 172 GLU A O 1
ATOM 1309 N N . ARG A 1 173 ? -12.394 -15.118 8.197 1.00 70.44 173 ARG A N 1
ATOM 1310 C CA . ARG A 1 173 ? -11.208 -15.114 9.033 1.00 70.44 173 ARG A CA 1
ATOM 1311 C C . ARG A 1 173 ? -11.388 -16.137 10.150 1.00 70.44 173 ARG A C 1
ATOM 1313 O O . ARG A 1 173 ? -12.346 -16.069 10.915 1.00 70.44 173 ARG A O 1
ATOM 1320 N N . GLU A 1 174 ? -10.451 -17.073 10.253 1.00 73.31 174 GLU A N 1
ATOM 1321 C CA . GLU A 1 174 ? -10.474 -18.067 11.325 1.00 73.31 174 GLU A CA 1
ATOM 1322 C C . GLU A 1 174 ? -10.269 -17.365 12.686 1.00 73.31 174 GLU A C 1
ATOM 1324 O O . GLU A 1 174 ? -9.432 -16.459 12.782 1.00 73.31 174 GLU A O 1
ATOM 1329 N N . PRO A 1 175 ? -10.952 -17.786 13.769 1.00 70.12 175 PRO A N 1
ATOM 1330 C CA . PRO A 1 175 ? -10.827 -17.155 15.089 1.00 70.12 175 PRO A CA 1
ATOM 1331 C C . PRO A 1 175 ? -9.398 -17.124 15.651 1.00 70.12 175 PRO A C 1
ATOM 1333 O O . PRO A 1 175 ? -9.083 -16.301 16.507 1.00 70.12 175 PRO A O 1
ATOM 1336 N N . THR A 1 176 ? -8.534 -18.028 15.185 1.00 73.38 176 THR A N 1
ATOM 1337 C CA . THR A 1 176 ? -7.122 -18.124 15.581 1.00 73.38 176 THR A CA 1
ATOM 1338 C C . THR A 1 176 ? -6.215 -17.113 14.882 1.00 73.38 176 THR A C 1
ATOM 1340 O O . THR A 1 176 ? -5.045 -17.003 15.240 1.00 73.38 176 THR A O 1
ATOM 1343 N N . GLU A 1 177 ? -6.693 -16.421 13.847 1.00 69.00 177 GLU A N 1
ATOM 1344 C CA . GLU A 1 177 ? -5.891 -15.422 13.138 1.00 69.00 177 GLU A CA 1
ATOM 1345 C C . GLU A 1 177 ? -5.724 -14.152 13.980 1.00 69.00 177 GLU A C 1
ATOM 1347 O O . GLU A 1 177 ? -6.609 -13.792 14.754 1.00 69.00 177 GLU A O 1
ATOM 1352 N N . ALA A 1 178 ? -4.607 -13.438 13.821 1.00 66.81 178 ALA A N 1
ATOM 1353 C CA . ALA A 1 178 ? -4.332 -12.213 14.569 1.00 66.81 178 ALA A CA 1
ATOM 1354 C C . ALA A 1 178 ? -5.331 -11.100 14.223 1.00 66.81 178 ALA A C 1
ATOM 1356 O O . ALA A 1 178 ? -5.723 -10.946 13.064 1.00 66.81 178 ALA A O 1
ATOM 1357 N N . ALA A 1 179 ? -5.754 -10.336 15.236 1.00 68.31 179 AL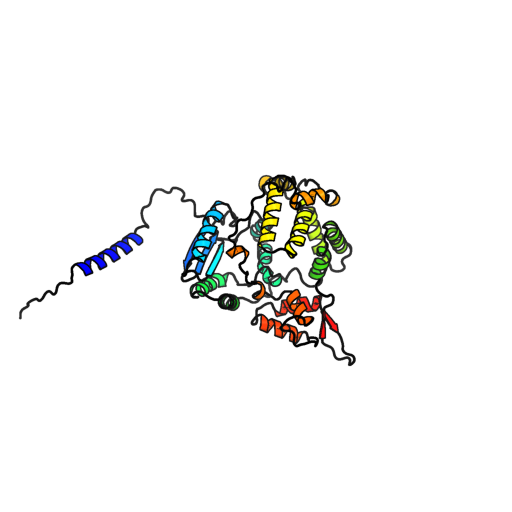A A N 1
ATOM 1358 C CA . ALA A 1 179 ? -6.647 -9.197 15.045 1.00 68.31 179 ALA A CA 1
ATOM 1359 C C . ALA A 1 179 ? -6.023 -8.152 14.104 1.00 68.31 179 ALA A C 1
ATOM 1361 O O . ALA A 1 179 ? -4.795 -8.028 14.048 1.00 68.31 179 ALA A O 1
ATOM 1362 N N . PRO A 1 180 ? -6.846 -7.371 13.386 1.00 74.69 180 PRO A N 1
ATOM 1363 C CA . PRO A 1 180 ? -6.338 -6.369 12.463 1.00 74.69 180 PRO A CA 1
ATOM 1364 C C . PRO A 1 180 ? -5.523 -5.338 13.258 1.00 74.69 180 PRO A C 1
ATOM 1366 O O . PRO A 1 180 ? -6.006 -4.819 14.268 1.00 74.69 180 PRO A O 1
ATOM 1369 N N . PRO A 1 181 ? -4.279 -5.026 12.852 1.00 74.81 181 PRO A N 1
ATOM 1370 C CA . PRO A 1 181 ? -3.344 -4.324 13.724 1.00 74.81 181 PRO A CA 1
ATOM 1371 C C . PRO A 1 181 ? -3.746 -2.868 13.969 1.00 74.81 181 PRO A C 1
ATOM 1373 O O . PRO A 1 181 ? -3.518 -2.353 15.060 1.00 74.81 181 PRO A O 1
ATOM 1376 N N . PHE A 1 182 ? -4.351 -2.202 12.979 1.00 86.38 182 PHE A N 1
ATOM 1377 C CA . PHE A 1 182 ? -4.701 -0.781 13.041 1.00 86.38 182 PHE A CA 1
ATOM 1378 C C . PHE A 1 182 ? -6.207 -0.557 13.135 1.00 86.38 182 PHE A C 1
ATOM 1380 O O . PHE A 1 182 ? -6.841 -0.119 12.171 1.00 86.38 182 PHE A O 1
ATOM 1387 N N . VAL A 1 183 ? -6.745 -0.796 14.329 1.00 87.69 183 VAL A N 1
ATOM 1388 C CA . VAL A 1 183 ? -8.137 -0.510 14.709 1.00 87.69 183 VAL A CA 1
ATOM 1389 C C . VAL A 1 183 ? -8.192 0.342 15.978 1.00 87.69 183 VAL A C 1
ATOM 1391 O O . VAL A 1 183 ? -7.188 0.493 16.682 1.00 87.69 183 VAL A O 1
ATOM 1394 N N . GLY A 1 184 ? -9.354 0.934 16.264 1.00 90.12 184 GLY A N 1
ATOM 1395 C CA . GLY A 1 184 ? -9.634 1.573 17.554 1.00 90.12 184 GLY A CA 1
ATOM 1396 C C . GLY A 1 184 ? -8.644 2.686 17.921 1.00 90.12 184 GLY A C 1
ATOM 1397 O O . GLY A 1 184 ? -8.337 3.556 17.099 1.00 90.12 184 GLY A O 1
ATOM 1398 N N . ALA A 1 185 ? -8.140 2.667 19.161 1.00 91.31 185 ALA A N 1
ATOM 1399 C CA . ALA A 1 185 ? -7.236 3.694 19.687 1.00 91.31 185 ALA A CA 1
ATOM 1400 C C . ALA A 1 185 ? -5.919 3.789 18.898 1.00 91.31 185 ALA A C 1
ATOM 1402 O O . ALA A 1 185 ? -5.458 4.889 18.591 1.00 91.31 185 ALA A O 1
ATOM 1403 N N . LYS A 1 186 ? -5.358 2.649 18.476 1.00 91.31 186 LYS A N 1
ATOM 1404 C CA . LYS A 1 186 ? -4.124 2.591 17.674 1.00 91.31 186 LYS A CA 1
ATOM 1405 C C . LYS A 1 186 ? -4.312 3.208 16.296 1.00 91.31 186 LYS A C 1
ATOM 1407 O O . LYS A 1 186 ? -3.464 3.973 15.840 1.00 91.31 186 LYS A O 1
ATOM 1412 N N . ARG A 1 187 ? -5.461 2.964 15.658 1.00 92.31 187 ARG A N 1
ATOM 1413 C CA . ARG A 1 187 ? -5.809 3.641 14.403 1.00 92.31 187 ARG A CA 1
ATOM 1414 C C . ARG A 1 187 ? -6.008 5.144 14.591 1.00 92.31 187 ARG A C 1
ATOM 1416 O O . ARG A 1 187 ? -5.535 5.923 13.768 1.00 92.31 187 ARG A O 1
ATOM 1423 N N . ALA A 1 188 ? -6.679 5.559 15.665 1.00 92.19 188 ALA A N 1
ATOM 1424 C CA . ALA A 1 188 ? -6.875 6.975 15.968 1.00 92.19 188 ALA A CA 1
ATOM 1425 C C . ALA A 1 188 ? -5.541 7.705 16.215 1.00 92.19 188 ALA A C 1
ATOM 1427 O O . ALA A 1 188 ? -5.347 8.814 15.712 1.00 92.19 188 ALA A O 1
ATOM 1428 N N . ALA A 1 189 ? -4.606 7.069 16.927 1.00 94.12 189 ALA A N 1
ATOM 1429 C CA . ALA A 1 189 ? -3.258 7.587 17.142 1.00 94.12 189 ALA A CA 1
ATOM 1430 C C . ALA A 1 189 ? -2.464 7.692 15.828 1.00 94.12 189 ALA A C 1
ATOM 1432 O O . ALA A 1 189 ? -1.838 8.722 15.575 1.00 94.12 189 ALA A O 1
ATOM 1433 N N . LEU A 1 190 ? -2.560 6.687 14.948 1.00 94.19 190 LEU A N 1
ATOM 1434 C CA . LEU A 1 190 ? -1.966 6.724 13.607 1.00 94.19 190 LEU A CA 1
ATOM 1435 C C . LEU A 1 190 ? -2.497 7.899 12.780 1.00 94.19 190 LEU A C 1
ATOM 1437 O O . LEU A 1 190 ? -1.704 8.690 12.267 1.00 94.19 190 LEU A O 1
ATOM 1441 N N . ASP A 1 191 ? -3.821 8.055 12.695 1.00 94.00 191 ASP A N 1
ATOM 1442 C CA . ASP A 1 191 ? -4.453 9.159 11.966 1.00 94.00 191 ASP A CA 1
ATOM 1443 C C . ASP A 1 191 ? -4.010 10.522 12.531 1.00 94.00 191 ASP A C 1
ATOM 1445 O O . ASP A 1 191 ? -3.799 11.478 11.783 1.00 94.00 191 ASP A O 1
ATOM 1449 N N . ARG A 1 192 ? -3.860 10.632 13.858 1.00 94.00 192 ARG A N 1
ATOM 1450 C CA . ARG A 1 192 ? -3.446 11.871 14.526 1.00 94.00 192 ARG A CA 1
ATOM 1451 C C . ARG A 1 192 ? -1.986 12.213 14.247 1.00 94.00 192 ARG A C 1
ATOM 1453 O O . ARG A 1 192 ? -1.722 13.357 13.879 1.00 94.00 192 ARG A O 1
ATOM 1460 N N . ALA A 1 193 ? -1.083 11.247 14.406 1.00 96.00 193 ALA A N 1
ATOM 1461 C CA . ALA A 1 193 ? 0.352 11.457 14.265 1.00 96.00 193 ALA A CA 1
ATOM 1462 C C . ALA A 1 193 ? 0.755 11.697 12.804 1.00 96.00 193 ALA A C 1
ATOM 1464 O O . ALA A 1 193 ? 1.523 12.609 12.516 1.00 96.00 193 ALA A O 1
ATOM 1465 N N . PHE A 1 194 ? 0.197 10.944 11.849 1.00 96.88 194 PHE A N 1
ATOM 1466 C CA . PHE A 1 194 ? 0.624 10.987 10.443 1.00 96.88 194 PHE A CA 1
ATOM 1467 C C . PHE A 1 194 ? -0.123 12.004 9.568 1.00 96.88 194 PHE A C 1
ATOM 1469 O O . PHE A 1 194 ? 0.135 12.079 8.366 1.00 96.88 194 PHE A O 1
ATOM 1476 N N . ARG A 1 195 ? -1.012 12.833 10.132 1.00 95.06 195 ARG A N 1
ATOM 1477 C CA . ARG A 1 195 ? -1.732 13.883 9.376 1.00 95.06 195 ARG A CA 1
ATOM 1478 C C . ARG A 1 195 ? -0.881 15.092 8.989 1.00 95.06 195 ARG A C 1
ATOM 1480 O O . ARG A 1 195 ? -1.327 15.920 8.199 1.00 95.06 195 ARG A O 1
ATOM 1487 N N . HIS A 1 196 ? 0.284 15.268 9.610 1.00 96.81 196 HIS A N 1
ATOM 1488 C CA . HIS A 1 196 ? 1.091 16.477 9.436 1.00 96.81 196 HIS A CA 1
ATOM 1489 C C . HIS A 1 196 ? 1.778 16.520 8.065 1.00 96.81 196 HIS A C 1
ATOM 1491 O O . HIS A 1 196 ? 1.885 15.510 7.369 1.00 96.81 196 HIS A O 1
ATOM 1497 N N . ASN A 1 197 ? 2.258 17.708 7.689 1.00 96.75 197 ASN A N 1
ATOM 1498 C CA . ASN A 1 197 ? 3.023 17.938 6.456 1.00 96.75 197 ASN A CA 1
ATOM 1499 C C . ASN A 1 197 ? 4.542 17.978 6.689 1.00 96.75 197 ASN A C 1
ATOM 1501 O O . ASN A 1 197 ? 5.291 18.259 5.764 1.00 96.75 197 ASN A O 1
ATOM 1505 N N . THR A 1 198 ? 5.005 17.722 7.914 1.00 97.75 198 THR A N 1
ATOM 1506 C CA . THR A 1 198 ? 6.434 17.667 8.244 1.00 97.75 198 THR A CA 1
ATOM 1507 C C . THR A 1 198 ? 6.723 16.448 9.106 1.00 97.75 198 THR A C 1
ATOM 1509 O O . THR A 1 198 ? 5.908 16.075 9.953 1.00 97.75 198 THR A O 1
ATOM 1512 N N . VAL A 1 199 ? 7.883 15.825 8.892 1.00 98.12 199 VAL A N 1
ATOM 1513 C CA . VAL A 1 199 ? 8.296 14.613 9.617 1.00 98.12 199 VAL A CA 1
ATOM 1514 C C . VAL A 1 199 ? 8.530 14.924 11.094 1.00 98.12 199 VAL A C 1
ATOM 1516 O O . VAL A 1 199 ? 8.186 14.123 11.953 1.00 98.12 199 VAL A O 1
ATOM 1519 N N . GLU A 1 200 ? 9.034 16.115 11.405 1.00 98.06 200 GLU A N 1
ATOM 1520 C CA . GLU A 1 200 ? 9.286 16.577 12.768 1.00 98.06 200 GLU A CA 1
ATOM 1521 C C . GLU A 1 200 ? 8.018 16.552 13.617 1.00 98.06 200 GLU A C 1
ATOM 1523 O O . GLU A 1 200 ? 8.043 16.063 14.738 1.00 98.06 200 GLU A O 1
ATOM 1528 N N . ARG A 1 201 ? 6.886 17.015 13.072 1.00 98.12 201 ARG A N 1
ATOM 1529 C CA . ARG A 1 201 ? 5.612 16.997 13.803 1.00 98.12 201 ARG A CA 1
ATOM 1530 C C . ARG A 1 201 ? 5.069 15.584 13.989 1.00 98.12 201 ARG A C 1
ATOM 1532 O O . ARG A 1 201 ? 4.440 15.321 15.006 1.00 98.12 201 ARG A O 1
ATOM 1539 N N . ILE A 1 202 ? 5.311 14.689 13.026 1.00 98.38 202 ILE A N 1
ATOM 1540 C CA . ILE A 1 202 ? 4.970 13.264 13.159 1.00 98.38 202 ILE A CA 1
ATOM 1541 C C . ILE A 1 202 ? 5.778 12.658 14.312 1.00 98.38 202 ILE A C 1
ATOM 1543 O O . ILE A 1 202 ? 5.205 12.006 15.178 1.00 98.38 202 ILE A O 1
ATOM 1547 N N . VAL A 1 203 ? 7.088 12.919 14.351 1.00 97.94 203 VAL A N 1
ATOM 1548 C CA . VAL A 1 203 ? 7.982 12.463 15.424 1.00 97.94 203 VAL A CA 1
ATOM 1549 C C . VAL A 1 203 ? 7.538 13.005 16.781 1.00 97.94 203 VAL A C 1
ATOM 1551 O O . VAL A 1 203 ? 7.381 12.215 17.702 1.00 97.94 203 VAL A O 1
ATOM 1554 N N . THR A 1 204 ? 7.234 14.302 16.893 1.00 97.62 204 THR A N 1
ATOM 1555 C CA . THR A 1 204 ? 6.743 14.899 18.147 1.00 97.62 204 THR A CA 1
ATOM 1556 C C . THR A 1 204 ? 5.445 14.254 18.640 1.00 97.62 204 THR A C 1
ATOM 1558 O O . THR A 1 204 ? 5.318 13.972 19.830 1.00 97.62 204 THR A O 1
ATOM 1561 N N . ASP A 1 205 ? 4.480 13.989 17.753 1.00 96.94 205 ASP A N 1
ATOM 1562 C CA . ASP A 1 205 ? 3.242 13.308 18.151 1.00 96.94 205 ASP A CA 1
ATOM 1563 C C . ASP A 1 205 ? 3.525 11.859 18.605 1.00 96.94 205 ASP A C 1
ATOM 1565 O O . ASP A 1 205 ? 2.961 11.414 19.604 1.00 96.94 205 ASP A O 1
ATOM 1569 N N . LEU A 1 206 ? 4.417 11.126 17.924 1.00 97.00 206 LEU A N 1
ATOM 1570 C CA . LEU A 1 206 ? 4.811 9.764 18.320 1.00 97.00 206 LEU A CA 1
ATOM 1571 C C . LEU A 1 206 ? 5.562 9.731 19.659 1.00 97.00 206 LEU A C 1
ATOM 1573 O O . LEU A 1 206 ? 5.289 8.857 20.478 1.00 97.00 206 LEU A O 1
ATOM 1577 N N . GLU A 1 207 ? 6.459 10.688 19.911 1.00 96.44 207 GLU A N 1
ATOM 1578 C CA . GLU A 1 207 ? 7.136 10.863 21.203 1.00 96.44 207 GLU A CA 1
ATOM 1579 C C . GLU A 1 207 ? 6.121 11.106 22.327 1.00 96.44 207 GLU A C 1
ATOM 1581 O O . GLU A 1 207 ? 6.201 10.476 23.383 1.00 96.44 207 GLU A O 1
ATOM 1586 N N . ALA A 1 208 ? 5.121 11.963 22.088 1.00 95.56 208 ALA A N 1
ATOM 1587 C CA . ALA A 1 208 ? 4.058 12.223 23.054 1.00 95.56 208 ALA A CA 1
ATOM 1588 C C . ALA A 1 208 ? 3.233 10.958 23.352 1.00 95.56 208 ALA A C 1
ATOM 1590 O O . ALA A 1 208 ? 3.006 10.643 24.521 1.00 95.56 208 ALA A O 1
ATOM 1591 N N . TYR A 1 209 ? 2.846 10.189 22.327 1.00 94.75 209 TYR A N 1
ATOM 1592 C CA . TYR A 1 209 ? 2.155 8.908 22.520 1.00 94.75 209 TYR A CA 1
ATOM 1593 C C . TYR A 1 209 ? 3.019 7.874 23.257 1.00 94.75 209 TYR A C 1
ATOM 1595 O O . TYR A 1 209 ? 2.515 7.175 24.136 1.00 94.75 209 TYR A O 1
ATOM 1603 N N . GLY A 1 210 ? 4.315 7.797 22.947 1.00 91.12 210 GLY A N 1
ATOM 1604 C CA . GLY A 1 210 ? 5.259 6.887 23.599 1.00 91.12 210 GLY A CA 1
ATOM 1605 C C . GLY A 1 210 ? 5.568 7.249 25.056 1.00 91.12 210 GLY A C 1
ATOM 1606 O O . GLY A 1 210 ? 5.845 6.362 25.860 1.00 91.12 210 GLY A O 1
ATOM 1607 N N . ALA A 1 211 ? 5.493 8.528 25.433 1.00 89.12 211 ALA A N 1
ATOM 1608 C CA . ALA A 1 211 ? 5.778 8.982 26.796 1.00 89.12 211 ALA A CA 1
ATOM 1609 C C . ALA A 1 211 ? 4.527 9.061 27.689 1.00 89.12 211 ALA A C 1
ATOM 1611 O O . ALA A 1 211 ? 4.585 8.675 28.857 1.00 89.12 211 ALA A O 1
ATOM 1612 N N . GLN A 1 212 ? 3.413 9.564 27.149 1.00 81.06 212 GLN A N 1
ATOM 1613 C CA . GLN A 1 212 ? 2.230 9.994 27.909 1.00 81.06 212 GLN A CA 1
ATOM 1614 C C . GLN A 1 212 ? 0.942 9.250 27.517 1.00 81.06 212 GLN A C 1
ATOM 1616 O O . GLN A 1 212 ? -0.118 9.556 28.055 1.00 81.06 212 GLN A O 1
ATOM 1621 N N . GLY A 1 213 ? 1.000 8.296 26.581 1.00 76.38 213 GLY A N 1
ATOM 1622 C CA . GLY A 1 213 ? -0.169 7.513 26.182 1.00 76.38 213 GLY A CA 1
ATOM 1623 C C . GLY A 1 213 ? -0.721 6.662 27.330 1.00 76.38 213 GLY A C 1
ATOM 1624 O O . GLY A 1 213 ? 0.026 5.908 27.955 1.00 76.38 213 GLY A O 1
ATOM 1625 N N . GLU A 1 214 ? -2.029 6.769 27.582 1.00 80.94 214 GLU A N 1
ATOM 1626 C CA . GLU A 1 214 ? -2.743 5.964 28.588 1.00 80.94 214 GLU A CA 1
ATOM 1627 C C . GLU A 1 214 ? -2.907 4.498 28.149 1.00 80.94 214 GLU A C 1
ATOM 1629 O O . GLU A 1 214 ? -2.896 3.589 28.975 1.00 80.94 214 GLU A O 1
ATOM 1634 N N . ASP A 1 215 ? -3.022 4.260 26.840 1.00 91.31 215 ASP A N 1
ATOM 1635 C CA . ASP A 1 215 ? -3.171 2.931 26.248 1.00 91.31 215 ASP A CA 1
ATOM 1636 C C . ASP A 1 215 ? -1.795 2.282 26.006 1.00 91.31 215 ASP A C 1
ATOM 1638 O O . ASP A 1 215 ? -0.959 2.802 25.257 1.00 91.31 215 ASP A O 1
ATOM 1642 N N . ALA A 1 216 ? -1.568 1.125 26.637 1.00 92.31 216 ALA A N 1
ATOM 1643 C CA . ALA A 1 216 ? -0.306 0.395 26.570 1.00 92.31 216 ALA A CA 1
ATOM 1644 C C . ALA A 1 216 ? 0.046 -0.082 25.150 1.00 92.31 216 ALA A C 1
ATOM 1646 O O . ALA A 1 216 ? 1.218 -0.040 24.769 1.00 92.31 216 ALA A O 1
ATOM 1647 N N . GLU A 1 217 ? -0.941 -0.490 24.344 1.00 90.81 217 GLU A N 1
ATOM 1648 C CA . GLU A 1 217 ? -0.694 -0.907 22.963 1.00 90.81 217 GLU A CA 1
ATOM 1649 C C . GLU A 1 217 ? -0.327 0.280 22.076 1.00 90.81 217 GLU A C 1
ATOM 1651 O O . GLU A 1 217 ? 0.557 0.166 21.225 1.00 90.81 217 GLU A O 1
ATOM 1656 N N . VAL A 1 218 ? -0.991 1.425 22.268 1.00 94.00 218 VAL A N 1
ATOM 1657 C CA . VAL A 1 218 ? -0.668 2.663 21.542 1.00 94.00 218 VAL A CA 1
ATOM 1658 C C . VAL A 1 218 ? 0.738 3.129 21.897 1.00 94.00 218 VAL A C 1
ATOM 1660 O O . VAL A 1 218 ? 1.513 3.469 21.002 1.00 94.00 218 VAL A O 1
ATOM 1663 N N . LYS A 1 219 ? 1.090 3.102 23.185 1.00 95.19 219 LYS A N 1
ATOM 1664 C CA . LYS A 1 219 ? 2.416 3.476 23.682 1.00 95.19 219 LYS A CA 1
ATOM 1665 C C . LYS A 1 219 ? 3.519 2.603 23.083 1.00 95.19 219 LYS A C 1
ATOM 1667 O O . LYS A 1 219 ? 4.526 3.131 22.602 1.00 95.19 219 LYS A O 1
ATOM 1672 N N . GLN A 1 220 ? 3.315 1.285 23.081 1.00 93.88 220 GLN A N 1
ATOM 1673 C CA . GLN A 1 220 ? 4.261 0.331 22.504 1.00 93.88 220 GLN A CA 1
ATOM 1674 C C . GLN A 1 220 ? 4.408 0.550 20.993 1.00 93.88 220 GLN A C 1
ATOM 1676 O O . GLN A 1 220 ? 5.516 0.761 20.508 1.00 93.88 220 GLN A O 1
ATOM 1681 N N . TRP A 1 221 ? 3.290 0.614 20.261 1.00 94.19 221 TRP A N 1
ATOM 1682 C CA . TRP A 1 221 ? 3.295 0.868 18.819 1.00 94.19 221 TRP A CA 1
ATOM 1683 C C . TRP A 1 221 ? 4.000 2.181 18.453 1.00 94.19 221 TRP A C 1
ATOM 1685 O O . TRP A 1 221 ? 4.795 2.211 17.509 1.00 94.19 221 TRP A O 1
ATOM 1695 N N . ALA A 1 222 ? 3.720 3.266 19.179 1.00 96.00 222 ALA A N 1
ATOM 1696 C CA . ALA A 1 222 ? 4.328 4.566 18.924 1.00 96.00 222 ALA A CA 1
ATOM 1697 C C . ALA A 1 222 ? 5.844 4.526 19.159 1.00 96.00 222 ALA A C 1
ATOM 1699 O O . ALA A 1 222 ? 6.600 5.030 18.329 1.00 96.00 222 ALA A O 1
ATOM 1700 N N . SER A 1 223 ? 6.285 3.866 20.235 1.00 95.38 223 SER A N 1
ATOM 1701 C CA . SER A 1 223 ? 7.706 3.704 20.565 1.00 95.38 223 SER A CA 1
ATOM 1702 C C . SER A 1 223 ? 8.442 2.863 19.519 1.00 95.38 223 SER A C 1
ATOM 1704 O O . SER A 1 223 ? 9.501 3.270 19.039 1.00 95.38 223 SER A O 1
ATOM 1706 N N . ASP A 1 224 ? 7.854 1.742 19.093 1.00 93.81 224 ASP A N 1
ATOM 1707 C CA . ASP A 1 224 ? 8.424 0.878 18.052 1.00 93.81 224 ASP A CA 1
ATOM 1708 C C . ASP A 1 224 ? 8.490 1.601 16.703 1.00 93.81 224 ASP A C 1
ATOM 1710 O O . ASP A 1 224 ? 9.498 1.548 15.995 1.00 93.81 224 ASP A O 1
ATOM 1714 N N . THR A 1 225 ? 7.434 2.339 16.354 1.00 95.00 225 THR A N 1
ATOM 1715 C CA . THR A 1 225 ? 7.387 3.143 15.126 1.00 95.00 225 THR A CA 1
ATOM 1716 C C . THR A 1 225 ? 8.450 4.238 15.148 1.00 95.00 225 THR A C 1
ATOM 1718 O O . THR A 1 225 ? 9.153 4.430 14.156 1.00 95.00 225 THR A O 1
ATOM 1721 N N . LEU A 1 226 ? 8.615 4.932 16.276 1.00 95.50 226 LEU A N 1
ATOM 1722 C CA . LEU A 1 226 ? 9.632 5.965 16.449 1.00 95.50 226 LEU A CA 1
ATOM 1723 C C . LEU A 1 226 ? 11.049 5.386 16.326 1.00 95.50 226 LEU A C 1
ATOM 1725 O O . LEU A 1 226 ? 11.872 5.928 15.584 1.00 95.50 226 LEU A O 1
ATOM 1729 N N . ALA A 1 227 ? 11.318 4.248 16.973 1.00 94.00 227 ALA A N 1
ATOM 1730 C CA . ALA A 1 227 ? 12.589 3.539 16.852 1.00 94.00 227 ALA A CA 1
ATOM 1731 C C . ALA A 1 227 ? 12.893 3.163 15.392 1.00 94.00 227 ALA A C 1
ATOM 1733 O O . ALA A 1 227 ? 14.007 3.380 14.911 1.00 94.00 227 ALA A O 1
ATOM 1734 N N . LEU A 1 228 ? 11.890 2.680 14.648 1.00 91.56 228 LEU A N 1
ATOM 1735 C CA . LEU A 1 228 ? 12.034 2.389 13.222 1.00 91.56 228 LEU A CA 1
ATOM 1736 C C . LEU A 1 228 ? 12.351 3.642 12.403 1.00 91.56 228 LEU A C 1
ATOM 1738 O O . LEU A 1 228 ? 13.250 3.588 11.565 1.00 91.56 228 LEU A O 1
ATOM 1742 N N . LEU A 1 229 ? 11.658 4.761 12.640 1.00 94.38 229 LEU A N 1
ATOM 1743 C CA . LEU A 1 229 ? 11.914 6.025 11.942 1.00 94.38 229 LEU A CA 1
ATOM 1744 C C . LEU A 1 229 ? 13.334 6.543 12.206 1.00 94.38 229 LEU A C 1
ATOM 1746 O O . LEU A 1 229 ? 13.996 6.988 11.270 1.00 94.38 229 LEU A O 1
ATOM 1750 N N . HIS A 1 230 ? 13.850 6.416 13.433 1.00 93.00 230 HIS A N 1
ATOM 1751 C CA . HIS A 1 230 ? 15.215 6.838 13.774 1.00 93.00 230 HIS A CA 1
ATOM 1752 C C . HIS A 1 230 ? 16.319 6.056 13.052 1.00 93.00 230 HIS A C 1
ATOM 1754 O O . HIS A 1 230 ? 17.418 6.587 12.860 1.00 93.00 230 HIS A O 1
ATOM 1760 N N . LEU A 1 231 ? 16.034 4.823 12.627 1.00 91.75 231 LEU A N 1
ATOM 1761 C CA . LEU A 1 231 ? 16.955 4.010 11.833 1.00 91.75 231 LEU A CA 1
ATOM 1762 C C . LEU A 1 231 ? 16.976 4.403 10.346 1.00 91.75 231 LEU A C 1
ATOM 1764 O O . LEU A 1 231 ? 17.869 3.969 9.619 1.00 91.75 231 LEU A O 1
ATOM 1768 N N . ARG A 1 232 ? 16.005 5.185 9.855 1.00 93.06 232 ARG A N 1
ATOM 1769 C CA . ARG A 1 232 ? 15.902 5.563 8.433 1.00 93.06 232 ARG A CA 1
ATOM 1770 C C . ARG A 1 232 ? 16.669 6.847 8.117 1.00 93.06 232 ARG A C 1
ATOM 1772 O O . ARG A 1 232 ? 16.933 7.661 8.999 1.00 93.06 232 ARG A O 1
ATOM 1779 N N . SER A 1 233 ? 16.997 7.025 6.835 1.00 95.62 233 SER A N 1
ATOM 1780 C CA . SER A 1 233 ? 17.575 8.267 6.306 1.00 95.62 233 SER A CA 1
ATOM 1781 C C . SER A 1 233 ? 16.609 9.439 6.551 1.00 95.62 233 SER A C 1
ATOM 1783 O O . SER A 1 233 ? 15.474 9.397 6.058 1.00 95.62 233 SER A O 1
ATOM 1785 N N . PRO A 1 234 ? 17.033 10.500 7.265 1.00 97.94 234 PRO A N 1
ATOM 1786 C CA . PRO A 1 234 ? 16.224 11.702 7.461 1.00 97.94 234 PRO A CA 1
ATOM 1787 C C . PRO A 1 234 ? 15.799 12.348 6.138 1.00 97.94 234 PRO A C 1
ATOM 1789 O O . PRO A 1 234 ? 14.653 12.780 5.998 1.00 97.94 234 PRO A O 1
ATOM 1792 N N . THR A 1 235 ? 16.699 12.358 5.148 1.00 97.94 235 THR A N 1
ATOM 1793 C CA . THR A 1 235 ? 16.420 12.857 3.796 1.00 97.94 235 THR A CA 1
ATOM 1794 C C . THR A 1 235 ? 15.284 12.069 3.154 1.00 97.94 235 THR A C 1
ATOM 1796 O O . THR A 1 235 ? 14.298 12.649 2.702 1.00 97.94 235 THR A O 1
ATOM 1799 N N . SER A 1 236 ? 15.377 10.737 3.183 1.00 96.06 236 SER A N 1
ATOM 1800 C CA . SER A 1 236 ? 14.380 9.849 2.580 1.00 96.06 236 SER A CA 1
ATOM 1801 C C . SER A 1 236 ? 13.018 9.970 3.259 1.00 96.06 236 SER A C 1
ATOM 1803 O O . SER A 1 236 ? 12.001 9.943 2.570 1.00 96.06 236 SER A O 1
ATOM 1805 N N . LEU A 1 237 ? 12.971 10.164 4.584 1.00 97.94 237 LEU A N 1
ATOM 1806 C CA . LEU A 1 237 ? 11.716 10.404 5.305 1.00 97.94 237 LEU A CA 1
ATOM 1807 C C . LEU A 1 237 ? 11.004 11.669 4.806 1.00 97.94 237 LEU A C 1
ATOM 1809 O O . LEU A 1 237 ? 9.803 11.625 4.535 1.00 97.94 237 LEU A O 1
ATOM 1813 N N . LYS A 1 238 ? 11.732 12.785 4.651 1.00 98.62 238 LYS A N 1
ATOM 1814 C CA . LYS A 1 238 ? 11.143 14.045 4.169 1.00 98.62 238 LYS A CA 1
ATOM 1815 C C . LYS A 1 238 ? 10.724 13.964 2.703 1.00 98.62 238 LYS A C 1
ATOM 1817 O O . LYS A 1 238 ? 9.617 14.381 2.376 1.00 98.62 238 LYS A O 1
ATOM 1822 N N . VAL A 1 239 ? 11.566 13.382 1.845 1.00 98.12 239 VAL A N 1
ATOM 1823 C CA . VAL A 1 239 ? 11.252 13.188 0.419 1.00 98.12 239 VAL A CA 1
ATOM 1824 C C . VAL A 1 239 ? 10.034 12.278 0.245 1.00 98.12 239 VAL A C 1
ATOM 1826 O O . VAL A 1 239 ? 9.136 12.612 -0.522 1.00 98.12 239 VAL A O 1
ATOM 1829 N N . SER A 1 240 ? 9.943 11.181 1.004 1.00 97.56 240 SER A N 1
ATOM 1830 C CA . SER A 1 240 ? 8.793 10.264 0.948 1.00 97.56 240 SER A CA 1
ATOM 1831 C C . SER A 1 240 ? 7.502 10.943 1.401 1.00 97.56 240 SER A C 1
ATOM 1833 O O . SER A 1 240 ? 6.465 10.793 0.759 1.00 97.56 240 SER A O 1
ATOM 1835 N N . LEU A 1 241 ? 7.554 11.718 2.492 1.00 98.31 241 LEU A N 1
ATOM 1836 C CA . LEU A 1 241 ? 6.389 12.457 2.971 1.00 98.31 241 LEU A CA 1
ATOM 1837 C C . LEU A 1 241 ? 5.902 13.457 1.915 1.00 98.31 241 LEU A C 1
ATOM 1839 O O . LEU A 1 241 ? 4.716 13.465 1.593 1.00 98.31 241 LEU A O 1
ATOM 1843 N N . GLU A 1 242 ? 6.809 14.255 1.352 1.00 98.19 242 GLU A N 1
ATOM 1844 C CA . GLU A 1 242 ? 6.495 15.227 0.300 1.00 98.19 242 GLU A CA 1
ATOM 1845 C C . GLU A 1 242 ? 5.894 14.543 -0.941 1.00 98.19 242 GLU A C 1
ATOM 1847 O O . GLU A 1 242 ? 4.851 14.978 -1.436 1.00 98.19 242 GLU A O 1
ATOM 1852 N N . ALA A 1 243 ? 6.479 13.426 -1.389 1.00 97.38 243 ALA A N 1
ATOM 1853 C CA . ALA A 1 243 ? 5.975 12.640 -2.515 1.00 97.38 243 ALA A CA 1
ATOM 1854 C C . ALA A 1 243 ? 4.540 12.147 -2.268 1.00 97.38 243 ALA A C 1
ATOM 1856 O O . ALA A 1 243 ? 3.667 12.369 -3.101 1.00 97.38 243 ALA A O 1
ATOM 1857 N N . ILE A 1 244 ? 4.247 11.579 -1.091 1.00 96.69 244 ILE A N 1
ATOM 1858 C CA . ILE A 1 244 ? 2.890 11.126 -0.734 1.00 96.69 244 ILE A CA 1
ATOM 1859 C C . ILE A 1 244 ? 1.895 12.298 -0.744 1.00 96.69 244 ILE A C 1
ATOM 1861 O O . ILE A 1 244 ? 0.760 12.162 -1.207 1.00 96.69 244 ILE A O 1
ATOM 1865 N N . ARG A 1 245 ? 2.293 13.468 -0.224 1.00 96.44 245 ARG A N 1
ATOM 1866 C CA . ARG A 1 245 ? 1.415 14.651 -0.162 1.00 96.44 245 ARG A CA 1
ATOM 1867 C C . ARG A 1 245 ? 1.118 15.232 -1.543 1.00 96.44 245 ARG A C 1
ATOM 1869 O O . ARG A 1 245 ? -0.017 15.655 -1.770 1.00 96.44 245 ARG A O 1
ATOM 1876 N N . ARG A 1 246 ? 2.095 15.232 -2.453 1.00 96.00 246 ARG A N 1
ATOM 1877 C CA . ARG A 1 246 ? 1.906 15.628 -3.859 1.00 96.00 246 ARG A CA 1
ATOM 1878 C C . ARG A 1 246 ? 1.073 14.601 -4.621 1.00 96.00 246 ARG A C 1
ATOM 1880 O O . ARG A 1 246 ? 0.086 14.980 -5.247 1.00 96.00 246 ARG A O 1
ATOM 1887 N N . GLY A 1 247 ? 1.406 13.320 -4.467 1.00 95.31 247 GLY A N 1
ATOM 1888 C CA . GLY A 1 247 ? 0.747 12.190 -5.122 1.00 95.31 247 GLY A CA 1
ATOM 1889 C C . GLY A 1 247 ? -0.759 12.125 -4.867 1.00 95.31 247 GLY A C 1
ATOM 1890 O O . GLY A 1 247 ? -1.511 11.781 -5.770 1.00 95.31 247 GLY A O 1
ATOM 1891 N N . LYS A 1 248 ? -1.237 12.566 -3.689 1.00 92.94 248 LYS A N 1
ATOM 1892 C CA . LYS A 1 248 ? -2.683 12.644 -3.377 1.00 92.94 248 LYS A CA 1
ATOM 1893 C C . LYS A 1 248 ? -3.493 13.439 -4.417 1.00 92.94 248 LYS A C 1
ATOM 1895 O O . LYS A 1 248 ? -4.691 13.209 -4.547 1.00 92.94 248 LYS A O 1
ATOM 1900 N N . ARG A 1 249 ? -2.882 14.404 -5.113 1.00 92.38 249 ARG A N 1
ATOM 1901 C CA . ARG A 1 249 ? -3.552 15.256 -6.115 1.00 92.38 249 ARG A CA 1
ATOM 1902 C C . ARG A 1 249 ? -3.151 14.940 -7.556 1.00 92.38 249 ARG A C 1
ATOM 1904 O O . ARG A 1 249 ? -3.516 15.697 -8.448 1.00 92.38 249 ARG A O 1
ATOM 1911 N N . GLN A 1 250 ? -2.386 13.877 -7.766 1.00 91.94 250 GLN A N 1
ATOM 1912 C CA . GLN A 1 250 ? -1.861 13.492 -9.069 1.00 91.94 250 GLN A CA 1
ATOM 1913 C C . GLN A 1 250 ? -2.635 12.304 -9.636 1.00 91.94 250 GLN A C 1
ATOM 1915 O O . GLN A 1 250 ? -3.177 11.470 -8.909 1.00 91.94 250 GLN A O 1
ATOM 1920 N N . THR A 1 251 ? -2.661 12.218 -10.958 1.00 89.69 251 THR A N 1
ATOM 1921 C CA . THR A 1 251 ? -3.001 10.992 -11.678 1.00 89.69 251 THR A CA 1
ATOM 1922 C C . THR A 1 251 ? -1.912 9.932 -11.478 1.00 89.69 251 THR A C 1
ATOM 1924 O O . THR A 1 251 ? -0.787 10.242 -11.082 1.00 89.69 251 THR A O 1
ATOM 1927 N N . LEU A 1 252 ? -2.217 8.670 -11.801 1.00 87.88 252 LEU A N 1
ATOM 1928 C CA . LEU A 1 252 ? -1.231 7.584 -11.747 1.00 87.88 252 LEU A CA 1
ATOM 1929 C C . LEU A 1 252 ? 0.025 7.909 -12.574 1.00 87.88 252 LEU A C 1
ATOM 1931 O O . LEU A 1 252 ? 1.138 7.694 -12.107 1.00 87.88 252 LEU A O 1
ATOM 1935 N N . PHE A 1 253 ? -0.145 8.455 -13.779 1.00 87.88 253 PHE A N 1
ATOM 1936 C CA . PHE A 1 253 ? 0.973 8.781 -14.666 1.00 87.88 253 PHE A CA 1
ATOM 1937 C C . PHE A 1 253 ? 1.849 9.904 -14.110 1.00 87.88 253 PHE A C 1
ATOM 1939 O O . PHE A 1 253 ? 3.070 9.778 -14.106 1.00 87.88 253 PHE A O 1
ATOM 1946 N N . GLU A 1 254 ? 1.241 10.968 -13.583 1.00 90.31 254 GLU A N 1
ATOM 1947 C CA . GLU A 1 254 ? 1.977 12.059 -12.934 1.00 90.31 254 GLU A CA 1
ATOM 1948 C C . GLU A 1 254 ? 2.737 11.573 -11.692 1.00 90.31 254 GLU A C 1
ATOM 1950 O O . GLU A 1 254 ? 3.874 11.992 -11.466 1.00 90.31 254 GLU A O 1
ATOM 1955 N N . ALA A 1 255 ? 2.138 10.667 -10.911 1.00 92.19 255 ALA A N 1
ATOM 1956 C CA . ALA A 1 255 ? 2.788 10.060 -9.754 1.00 92.19 255 ALA A CA 1
ATOM 1957 C C . ALA A 1 255 ? 3.982 9.182 -10.168 1.00 92.19 255 ALA A C 1
ATOM 1959 O O . ALA A 1 255 ? 5.066 9.339 -9.611 1.00 92.19 255 ALA A O 1
ATOM 1960 N N . LEU A 1 256 ? 3.830 8.330 -11.190 1.00 88.38 256 LEU A N 1
ATOM 1961 C CA . LEU A 1 256 ? 4.926 7.510 -11.724 1.00 88.38 256 LEU A CA 1
ATOM 1962 C C . LEU A 1 256 ? 6.064 8.370 -12.296 1.00 88.38 256 LEU A C 1
ATOM 1964 O O . LEU A 1 256 ? 7.237 8.076 -12.072 1.00 88.38 256 LEU A O 1
ATOM 1968 N N . GLU A 1 257 ? 5.746 9.460 -13.003 1.00 90.31 257 GLU A N 1
ATOM 1969 C CA . GLU A 1 257 ? 6.760 10.407 -13.480 1.00 90.31 257 GLU A CA 1
ATOM 1970 C C . GLU A 1 257 ? 7.491 11.105 -12.326 1.00 90.31 257 GLU A C 1
ATOM 1972 O O . GLU A 1 257 ? 8.706 11.310 -12.391 1.00 90.31 257 GLU A O 1
ATOM 1977 N N . MET A 1 258 ? 6.769 11.490 -11.270 1.00 93.69 258 MET A N 1
ATOM 1978 C CA . MET A 1 258 ? 7.367 12.058 -10.063 1.00 93.69 258 MET A CA 1
ATOM 1979 C C . MET A 1 258 ? 8.301 11.046 -9.386 1.00 93.69 258 MET A C 1
ATOM 1981 O O . MET A 1 258 ? 9.431 11.399 -9.052 1.00 93.69 258 MET A O 1
ATOM 1985 N N . GLU A 1 259 ? 7.873 9.795 -9.218 1.00 90.38 259 GLU A N 1
ATOM 1986 C CA . GLU A 1 259 ? 8.688 8.734 -8.616 1.00 90.38 259 GLU A CA 1
ATOM 1987 C C . GLU A 1 259 ? 9.944 8.432 -9.445 1.00 90.38 259 GLU A C 1
ATOM 1989 O O . GLU A 1 259 ? 11.035 8.316 -8.882 1.00 90.38 259 GLU A O 1
ATOM 1994 N N . LEU A 1 260 ? 9.836 8.409 -10.779 1.00 85.50 260 LEU A N 1
ATOM 1995 C CA . LEU A 1 260 ? 10.986 8.231 -11.670 1.00 85.50 260 LEU A CA 1
ATOM 1996 C C . LEU A 1 260 ? 12.001 9.377 -11.544 1.00 85.50 260 LEU A C 1
ATOM 1998 O O . LEU A 1 260 ? 13.213 9.143 -11.537 1.00 85.50 260 LEU A O 1
ATOM 2002 N N . LYS A 1 261 ? 11.527 10.620 -11.403 1.00 90.44 261 LYS A N 1
ATOM 2003 C CA . LYS A 1 261 ? 12.383 11.791 -11.149 1.00 90.44 261 LYS A CA 1
ATOM 2004 C C . LYS A 1 261 ? 13.078 11.698 -9.793 1.00 90.44 261 LYS A C 1
ATOM 2006 O O . LYS A 1 261 ? 14.284 11.925 -9.721 1.00 90.44 261 LYS A O 1
ATOM 2011 N N . ILE A 1 262 ? 12.359 11.304 -8.740 1.00 90.50 262 ILE A N 1
ATOM 2012 C CA . ILE A 1 262 ? 12.935 11.094 -7.403 1.00 90.50 262 ILE A CA 1
ATOM 2013 C C . ILE A 1 262 ? 14.026 10.016 -7.455 1.00 90.50 262 ILE A C 1
ATOM 2015 O O . ILE A 1 262 ? 15.132 10.242 -6.960 1.00 90.50 262 ILE A O 1
ATOM 2019 N N . ALA A 1 263 ? 13.747 8.872 -8.088 1.00 83.12 263 ALA A N 1
ATOM 2020 C CA . ALA A 1 263 ? 14.716 7.792 -8.259 1.00 83.12 263 ALA A CA 1
ATOM 2021 C C . ALA A 1 263 ? 15.955 8.267 -9.035 1.00 83.12 263 ALA A C 1
ATOM 2023 O O . ALA A 1 263 ? 17.086 8.038 -8.605 1.00 83.12 263 ALA A O 1
ATOM 2024 N N . THR A 1 264 ? 15.748 9.015 -10.124 1.00 81.12 264 THR A N 1
ATOM 2025 C CA . THR A 1 264 ? 16.830 9.609 -10.921 1.00 81.12 264 THR A CA 1
ATOM 2026 C C . THR A 1 264 ? 17.698 10.546 -10.081 1.00 81.12 264 THR A C 1
ATOM 2028 O O . THR A 1 264 ? 18.924 10.441 -10.118 1.00 81.12 264 THR A O 1
ATOM 2031 N N . ALA A 1 265 ? 17.088 11.421 -9.277 1.00 87.31 265 ALA A N 1
ATOM 2032 C CA . ALA A 1 265 ? 17.814 12.332 -8.398 1.00 87.31 265 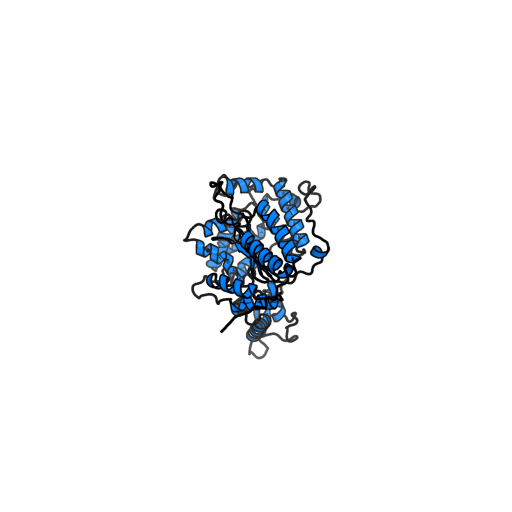ALA A CA 1
ATOM 2033 C C . ALA A 1 265 ? 18.690 11.575 -7.387 1.00 87.31 265 ALA A C 1
ATOM 2035 O O . ALA A 1 265 ? 19.852 11.937 -7.191 1.00 87.31 265 ALA A O 1
ATOM 2036 N N . PHE A 1 266 ? 18.173 10.496 -6.785 1.00 84.06 266 PHE A N 1
ATOM 2037 C CA . PHE A 1 266 ? 18.966 9.632 -5.905 1.00 84.06 266 PHE A CA 1
ATOM 2038 C C . PHE A 1 266 ? 20.147 8.991 -6.639 1.00 84.06 266 PHE A C 1
ATOM 2040 O O . PHE A 1 266 ? 21.275 9.068 -6.152 1.00 84.06 266 PHE A O 1
ATOM 2047 N N . CYS A 1 267 ? 19.927 8.425 -7.829 1.00 79.50 267 CYS A N 1
ATOM 2048 C CA . CYS A 1 267 ? 20.995 7.833 -8.638 1.00 79.50 267 CYS A CA 1
ATOM 2049 C C . CYS A 1 267 ? 22.060 8.856 -9.066 1.00 79.50 267 CYS A C 1
ATOM 2051 O O . CYS A 1 267 ? 23.232 8.506 -9.189 1.00 79.50 267 CYS A O 1
ATOM 2053 N N . ARG A 1 268 ? 21.674 10.122 -9.257 1.00 82.62 268 ARG A N 1
ATOM 2054 C CA . ARG A 1 268 ? 22.571 11.232 -9.626 1.00 82.62 268 ARG A CA 1
ATOM 2055 C C . ARG A 1 268 ? 23.202 11.941 -8.424 1.00 82.62 268 ARG A C 1
ATOM 2057 O O . ARG A 1 268 ? 23.868 12.957 -8.599 1.00 82.62 268 ARG A O 1
ATOM 2064 N N . GLY A 1 269 ? 23.014 11.419 -7.212 1.00 83.19 269 GLY A N 1
ATOM 2065 C CA . GLY A 1 269 ? 23.699 11.909 -6.017 1.00 83.19 269 GLY A CA 1
ATOM 2066 C C . GLY A 1 269 ? 23.067 13.138 -5.363 1.00 83.19 269 GLY A C 1
ATOM 2067 O O . GLY A 1 269 ? 23.757 13.845 -4.632 1.00 83.19 269 GLY A O 1
ATOM 2068 N N . ALA A 1 270 ? 21.764 13.388 -5.553 1.00 88.19 270 ALA A N 1
ATOM 2069 C CA . ALA A 1 270 ? 21.044 14.434 -4.810 1.00 88.19 270 ALA A CA 1
ATOM 2070 C C . ALA A 1 270 ? 21.154 14.255 -3.281 1.00 88.19 270 ALA A C 1
ATOM 2072 O O . ALA A 1 270 ? 21.110 15.234 -2.524 1.00 88.19 270 ALA A O 1
ATOM 2073 N N . SER A 1 271 ? 21.339 13.003 -2.846 1.00 90.06 271 SER A N 1
ATOM 2074 C CA . SER A 1 271 ? 21.703 12.601 -1.491 1.00 90.06 271 SER A CA 1
ATOM 2075 C C . SER A 1 271 ? 22.698 11.429 -1.532 1.00 90.06 271 SER A C 1
ATOM 2077 O O . SER A 1 271 ? 22.534 10.528 -2.359 1.00 90.06 271 SER A O 1
ATOM 2079 N N . PRO A 1 272 ? 23.698 11.390 -0.630 1.00 87.94 272 PRO A N 1
ATOM 2080 C CA . PRO A 1 272 ? 24.603 10.247 -0.497 1.00 87.94 272 PRO A CA 1
ATOM 2081 C C . PRO A 1 272 ? 23.924 9.016 0.133 1.00 87.94 272 PRO A C 1
ATOM 2083 O O . PRO A 1 272 ? 24.442 7.903 0.018 1.00 87.94 272 PRO A O 1
ATOM 2086 N N . ASP A 1 273 ? 22.761 9.198 0.771 1.00 88.38 273 ASP A N 1
ATOM 2087 C CA . ASP A 1 273 ? 22.103 8.180 1.597 1.00 88.38 273 ASP A CA 1
ATOM 2088 C C . ASP A 1 273 ? 21.717 6.925 0.813 1.00 88.38 273 ASP A C 1
ATOM 2090 O O . ASP A 1 273 ? 21.726 5.833 1.375 1.00 88.38 273 ASP A O 1
ATOM 2094 N N . PHE A 1 274 ? 21.419 7.038 -0.485 1.00 80.56 274 PHE A N 1
ATOM 2095 C CA . PHE A 1 274 ? 21.080 5.869 -1.300 1.00 80.56 274 PHE A CA 1
ATOM 2096 C C . PHE A 1 274 ? 22.232 4.853 -1.333 1.00 80.56 274 PHE A C 1
ATOM 2098 O O . PHE A 1 274 ? 22.046 3.682 -1.001 1.00 80.56 274 PHE A O 1
ATOM 2105 N N . LEU A 1 275 ? 23.448 5.310 -1.649 1.00 77.62 275 LEU A N 1
ATOM 2106 C CA . LEU A 1 275 ? 24.630 4.446 -1.695 1.00 77.62 275 LEU A CA 1
ATOM 2107 C C . LEU A 1 275 ? 25.025 3.952 -0.301 1.00 77.62 275 LEU A C 1
ATOM 2109 O O . LEU A 1 275 ? 25.382 2.782 -0.150 1.00 77.62 275 LEU A O 1
ATOM 2113 N N . THR A 1 276 ? 24.947 4.818 0.713 1.00 85.25 276 THR A N 1
ATOM 2114 C CA . THR A 1 276 ? 25.203 4.442 2.111 1.00 85.25 276 THR A CA 1
ATOM 2115 C C . THR A 1 276 ? 24.255 3.332 2.562 1.00 85.25 276 THR A C 1
ATOM 2117 O O . THR A 1 276 ? 24.699 2.336 3.131 1.00 85.25 276 THR A O 1
ATOM 2120 N N . GLY A 1 277 ? 22.964 3.454 2.247 1.00 81.69 277 GLY A N 1
ATOM 2121 C CA . GLY A 1 277 ? 21.940 2.477 2.606 1.00 81.69 277 GLY A CA 1
ATOM 2122 C C . GLY A 1 277 ? 22.127 1.144 1.891 1.00 81.69 277 GLY A C 1
ATOM 2123 O O . GLY A 1 277 ? 22.115 0.100 2.541 1.00 81.69 277 GLY A O 1
ATOM 2124 N N . VAL A 1 278 ? 22.386 1.168 0.579 1.00 74.94 278 VAL A N 1
ATOM 2125 C CA . VAL A 1 278 ? 22.673 -0.045 -0.207 1.00 74.94 278 VAL A CA 1
ATOM 2126 C C . VAL A 1 278 ? 23.894 -0.780 0.346 1.00 74.94 278 VAL A C 1
ATOM 2128 O O . VAL A 1 278 ? 23.837 -1.991 0.565 1.00 74.94 278 VAL A O 1
ATOM 2131 N N . LYS A 1 279 ? 24.988 -0.063 0.634 1.00 76.25 279 LYS A N 1
ATOM 2132 C CA . LYS A 1 279 ? 26.186 -0.664 1.239 1.00 76.25 279 LYS A CA 1
ATOM 2133 C C . LYS A 1 279 ? 25.881 -1.259 2.612 1.00 76.25 279 LYS A C 1
ATOM 2135 O O . LYS A 1 279 ? 26.278 -2.391 2.870 1.00 76.25 279 LYS A O 1
ATOM 2140 N N . ALA A 1 280 ? 25.160 -0.533 3.463 1.00 80.31 280 ALA A N 1
ATOM 2141 C CA . ALA A 1 280 ? 24.843 -0.987 4.811 1.00 80.31 280 ALA A CA 1
ATOM 2142 C C . ALA A 1 280 ? 23.973 -2.255 4.826 1.00 80.31 280 ALA A C 1
ATOM 2144 O O . ALA A 1 280 ? 24.246 -3.185 5.581 1.00 80.31 280 ALA A O 1
ATOM 2145 N N . VAL A 1 281 ? 22.938 -2.316 3.984 1.00 75.75 281 VAL A N 1
ATOM 2146 C CA . VAL A 1 281 ? 21.966 -3.419 4.005 1.00 75.75 281 VAL A CA 1
ATOM 2147 C C . VAL A 1 281 ? 22.444 -4.615 3.179 1.00 75.75 281 VAL A C 1
ATOM 2149 O O . VAL A 1 281 ? 22.354 -5.749 3.644 1.00 75.75 281 VAL A O 1
ATOM 2152 N N . LEU A 1 282 ? 22.975 -4.390 1.972 1.00 68.12 282 LEU A N 1
ATOM 2153 C CA . LEU A 1 282 ? 23.253 -5.477 1.021 1.00 68.12 282 LEU A CA 1
ATOM 2154 C C . LEU A 1 282 ? 24.693 -5.966 1.056 1.00 68.12 282 LEU A C 1
ATOM 2156 O O . LEU A 1 282 ? 24.941 -7.157 0.868 1.00 68.12 282 LEU A O 1
ATOM 2160 N N . VAL A 1 283 ? 25.640 -5.060 1.306 1.00 71.62 283 VAL A N 1
ATOM 2161 C CA . VAL A 1 283 ? 27.068 -5.397 1.295 1.00 71.62 283 VAL A CA 1
ATOM 2162 C C . VAL A 1 283 ? 27.523 -5.809 2.689 1.00 71.62 283 VAL A C 1
ATOM 2164 O O . VAL A 1 283 ? 28.005 -6.926 2.866 1.00 71.62 283 VAL A O 1
ATOM 2167 N N . SER A 1 284 ? 27.344 -4.943 3.689 1.00 76.56 284 SER A N 1
ATOM 2168 C CA . SER A 1 284 ? 27.784 -5.226 5.060 1.00 76.56 284 SER A CA 1
ATOM 2169 C C . SER A 1 284 ? 26.749 -5.969 5.904 1.00 76.56 284 SER A C 1
ATOM 2171 O O . SER A 1 284 ? 27.114 -6.509 6.946 1.00 76.56 284 SER A O 1
ATOM 2173 N N . LYS A 1 285 ? 25.480 -6.034 5.465 1.00 80.50 285 LYS A N 1
ATOM 2174 C CA . LYS A 1 285 ? 24.365 -6.663 6.201 1.00 80.50 285 LYS A CA 1
ATOM 2175 C C . LYS A 1 285 ? 24.257 -6.160 7.648 1.00 80.50 285 LYS A C 1
ATOM 2177 O O . LYS A 1 285 ? 23.932 -6.921 8.562 1.00 80.50 285 LYS A O 1
ATOM 2182 N N . SER A 1 286 ? 24.558 -4.879 7.855 1.00 77.56 286 SER A N 1
ATOM 2183 C CA . SER A 1 286 ? 24.517 -4.245 9.167 1.00 77.56 286 SER A CA 1
ATOM 2184 C C . SER A 1 286 ? 23.076 -4.064 9.640 1.00 77.56 286 SER A C 1
ATOM 2186 O O . SER A 1 286 ? 22.188 -3.703 8.867 1.00 77.56 286 SER A O 1
ATOM 2188 N N . LYS A 1 287 ? 22.853 -4.298 10.936 1.00 73.44 287 LYS A N 1
ATOM 2189 C CA . LYS A 1 287 ? 21.592 -3.977 11.624 1.00 73.44 287 LYS A CA 1
ATOM 2190 C C . LYS A 1 287 ? 21.622 -2.599 12.288 1.00 73.44 287 LYS A C 1
ATOM 2192 O O . LYS A 1 287 ? 20.603 -2.153 12.809 1.00 73.44 287 LYS A O 1
ATOM 2197 N N . GLU A 1 288 ? 22.781 -1.949 12.304 1.00 83.94 288 GLU A N 1
ATOM 2198 C CA . GLU A 1 288 ? 22.972 -0.647 12.932 1.00 83.94 288 GLU A CA 1
ATOM 2199 C C . GLU A 1 288 ? 22.503 0.484 12.018 1.00 83.94 288 GLU A C 1
ATOM 2201 O O . GLU A 1 288 ? 22.398 0.323 10.800 1.00 83.94 288 GLU A O 1
ATOM 2206 N N . LYS A 1 289 ? 22.221 1.645 12.619 1.00 86.06 289 LYS A N 1
ATOM 2207 C CA . LYS A 1 289 ? 21.854 2.854 11.880 1.00 86.06 289 LYS A CA 1
ATOM 2208 C C . LYS A 1 289 ? 23.014 3.243 10.951 1.00 86.06 289 LYS A C 1
ATOM 2210 O O . LYS A 1 289 ? 24.088 3.559 11.460 1.00 86.06 289 LYS A O 1
ATOM 2215 N N . PRO A 1 290 ? 22.811 3.278 9.623 1.00 89.94 290 PRO A N 1
ATOM 2216 C CA . PRO A 1 290 ? 23.842 3.749 8.709 1.00 89.94 290 PRO A CA 1
ATOM 2217 C C . PRO A 1 290 ? 24.175 5.223 8.962 1.00 89.94 290 PRO A C 1
ATOM 2219 O O . PRO A 1 290 ? 23.333 5.994 9.431 1.00 89.94 290 PRO A O 1
ATOM 2222 N N . GLU A 1 291 ? 25.398 5.622 8.622 1.00 92.56 291 GLU A N 1
ATOM 2223 C CA . GLU A 1 291 ? 25.869 7.004 8.746 1.00 92.56 291 GLU A CA 1
ATOM 2224 C C . GLU A 1 291 ? 25.227 7.898 7.672 1.00 92.56 291 GLU A C 1
ATOM 2226 O O . GLU A 1 291 ? 25.826 8.231 6.649 1.00 92.56 291 GLU A O 1
ATOM 2231 N N . TRP A 1 292 ? 23.956 8.242 7.886 1.00 95.31 292 TRP A N 1
ATOM 2232 C CA . TRP A 1 292 ? 23.195 9.128 7.010 1.00 95.31 292 TRP A CA 1
ATOM 2233 C C . TRP A 1 292 ? 23.781 10.540 6.996 1.00 95.31 292 TRP A C 1
ATOM 2235 O O . TRP A 1 292 ? 24.240 11.045 8.023 1.00 95.31 292 TRP A O 1
ATOM 2245 N N . SER A 1 293 ? 23.708 11.201 5.843 1.00 94.19 293 SER A N 1
ATOM 2246 C CA . SER A 1 293 ? 24.170 12.572 5.659 1.00 94.19 293 SER A CA 1
ATOM 2247 C C . SER A 1 293 ? 23.135 13.388 4.871 1.00 94.19 293 SER A C 1
ATOM 2249 O O . SER A 1 293 ? 23.011 13.218 3.652 1.00 94.19 293 SER A O 1
ATOM 2251 N N . PRO A 1 294 ? 22.391 14.295 5.538 1.00 96.56 294 PRO A N 1
ATOM 2252 C CA . PRO A 1 294 ? 22.476 14.641 6.965 1.00 96.56 294 PRO A CA 1
ATOM 2253 C C . PRO A 1 294 ? 21.972 13.551 7.933 1.00 96.56 294 PRO A C 1
ATOM 2255 O O . PRO A 1 294 ? 21.042 12.805 7.631 1.00 96.56 294 PRO A O 1
ATOM 2258 N N . GLY A 1 295 ? 22.560 13.494 9.135 1.00 95.06 295 GLY A N 1
ATOM 2259 C CA . GLY A 1 295 ? 22.278 12.455 10.140 1.00 95.06 295 GLY A CA 1
ATOM 2260 C C . GLY A 1 295 ? 21.039 12.694 11.016 1.00 95.06 295 GLY A C 1
ATOM 2261 O O . GLY A 1 295 ? 20.581 11.770 11.706 1.00 95.06 295 GLY A O 1
ATOM 2262 N N . SER A 1 296 ? 20.481 13.911 10.984 1.00 95.25 296 SER A N 1
ATOM 2263 C CA . SER A 1 296 ? 19.309 14.326 11.762 1.00 95.25 296 SER A CA 1
ATOM 2264 C C . SER A 1 296 ? 18.247 15.011 10.894 1.00 95.25 296 SER A C 1
ATOM 2266 O O . SER A 1 296 ? 18.548 15.571 9.843 1.00 95.25 296 SER A O 1
ATOM 2268 N N . LEU A 1 297 ? 16.986 14.996 11.344 1.00 96.69 297 LEU A N 1
ATOM 2269 C CA . LEU A 1 297 ? 15.877 15.657 10.638 1.00 96.69 297 LEU A CA 1
ATOM 2270 C C . LEU A 1 297 ? 16.057 17.176 10.542 1.00 96.69 297 LEU A C 1
ATOM 2272 O O . LEU A 1 297 ? 15.686 17.763 9.527 1.00 96.69 297 LEU A O 1
ATOM 2276 N N . LYS A 1 298 ? 16.638 17.802 11.573 1.00 96.00 298 LYS A N 1
ATOM 2277 C CA . LYS A 1 298 ? 16.827 19.259 11.642 1.00 96.00 298 LYS A CA 1
ATOM 2278 C C . LYS A 1 298 ? 17.795 19.762 10.573 1.00 96.00 298 LYS A C 1
ATOM 2280 O O . LYS A 1 298 ? 17.612 20.860 10.064 1.00 96.00 298 LYS A O 1
ATOM 2285 N N . ASP A 1 299 ? 18.766 18.930 10.206 1.00 97.06 299 ASP A N 1
ATOM 2286 C CA . ASP A 1 299 ? 19.808 19.273 9.237 1.00 97.06 299 ASP A CA 1
ATOM 2287 C C . ASP A 1 299 ? 19.358 19.067 7.781 1.00 97.06 299 ASP A C 1
ATOM 2289 O O . ASP A 1 299 ? 20.030 19.506 6.849 1.00 97.06 299 ASP A O 1
ATOM 2293 N N . VAL A 1 300 ? 18.213 18.410 7.554 1.00 97.81 300 VAL A N 1
ATOM 2294 C CA . VAL A 1 300 ? 17.625 18.291 6.213 1.00 97.81 300 VAL A CA 1
ATOM 2295 C C . VAL A 1 300 ? 16.840 19.561 5.902 1.00 97.81 300 VAL A C 1
ATOM 2297 O O . VAL A 1 300 ? 15.670 19.691 6.277 1.00 97.81 300 VAL A O 1
ATOM 2300 N N . THR A 1 301 ? 17.486 20.498 5.219 1.00 97.38 301 THR A N 1
ATOM 2301 C CA . THR A 1 301 ? 16.896 21.791 4.862 1.00 97.38 301 THR A CA 1
ATOM 2302 C C . THR A 1 301 ? 15.902 21.676 3.691 1.00 97.38 301 THR A C 1
ATOM 2304 O O . THR A 1 301 ? 15.937 20.690 2.941 1.00 97.38 301 THR A O 1
ATOM 2307 N N . PRO A 1 302 ? 15.008 22.665 3.488 1.00 97.06 302 PRO A N 1
ATOM 2308 C CA . PRO A 1 302 ? 14.124 22.707 2.320 1.00 97.06 302 PRO A CA 1
ATOM 2309 C C . PRO A 1 302 ? 14.874 22.627 0.984 1.00 97.06 302 PRO A C 1
ATOM 2311 O O . PRO A 1 302 ? 14.381 22.006 0.046 1.00 97.06 302 PRO A O 1
ATOM 2314 N N . GLU A 1 303 ? 16.087 23.176 0.912 1.00 96.69 303 GLU A N 1
ATOM 2315 C CA . GLU A 1 303 ? 16.953 23.142 -0.272 1.00 96.69 303 GLU A CA 1
ATOM 2316 C C . GLU A 1 303 ? 17.483 21.735 -0.571 1.00 96.69 303 GLU A C 1
ATOM 2318 O O . GLU A 1 303 ? 17.775 21.416 -1.719 1.00 96.69 303 GLU A O 1
ATOM 2323 N N . ILE A 1 304 ? 17.627 20.868 0.438 1.00 97.12 304 ILE A N 1
ATOM 2324 C CA . ILE A 1 304 ? 17.968 19.456 0.208 1.00 97.12 304 ILE A CA 1
ATOM 2325 C C . ILE A 1 304 ? 16.769 18.729 -0.399 1.00 97.12 304 ILE A C 1
ATOM 2327 O O . ILE A 1 304 ? 16.932 17.964 -1.348 1.00 97.12 304 ILE A O 1
ATOM 2331 N N . VAL A 1 305 ? 15.563 18.987 0.115 1.00 97.75 305 VAL A N 1
ATOM 2332 C CA . VAL A 1 305 ? 14.331 18.374 -0.401 1.00 97.75 305 VAL A CA 1
ATOM 2333 C C . VAL A 1 305 ? 14.023 18.875 -1.815 1.00 97.75 305 VAL A C 1
ATOM 2335 O O . VAL A 1 305 ? 13.646 18.076 -2.671 1.00 97.75 305 VAL A O 1
ATOM 2338 N N . SER A 1 306 ? 14.240 20.162 -2.107 1.00 97.44 306 SER A N 1
ATOM 2339 C CA . SER A 1 306 ? 13.954 20.741 -3.427 1.00 97.44 306 SER A CA 1
ATOM 2340 C C . SER A 1 306 ? 14.752 20.086 -4.556 1.00 97.44 306 SER A C 1
ATOM 2342 O O . SER A 1 306 ? 14.240 19.990 -5.667 1.00 97.44 306 SER A O 1
ATOM 2344 N N . ARG A 1 307 ? 15.932 19.509 -4.279 1.00 97.44 307 ARG A N 1
ATOM 2345 C CA . ARG A 1 307 ? 16.732 18.755 -5.270 1.00 97.44 307 ARG A CA 1
ATOM 2346 C C . ARG A 1 307 ? 15.952 17.641 -5.972 1.00 97.44 307 ARG A C 1
ATOM 2348 O O . ARG A 1 307 ? 16.282 17.311 -7.108 1.00 97.44 307 ARG A O 1
ATOM 2355 N N . PHE A 1 308 ? 14.951 17.065 -5.309 1.00 96.44 308 PHE A N 1
ATOM 2356 C CA . PHE A 1 308 ? 14.156 15.940 -5.810 1.00 96.44 308 PHE A CA 1
ATOM 2357 C C . PHE A 1 308 ? 12.898 16.371 -6.571 1.00 96.44 308 PHE A C 1
ATOM 2359 O O . PHE A 1 308 ? 12.287 15.555 -7.257 1.00 96.44 308 PHE A O 1
ATOM 2366 N N . PHE A 1 309 ? 12.492 17.634 -6.438 1.00 96.50 309 PHE A N 1
ATOM 2367 C CA . PHE A 1 309 ? 11.159 18.089 -6.832 1.00 96.50 309 PHE A CA 1
ATOM 2368 C C . PHE A 1 309 ? 11.146 19.366 -7.672 1.00 96.50 309 PHE A C 1
ATOM 2370 O O . PHE A 1 309 ? 10.164 19.606 -8.374 1.00 96.50 309 PHE A O 1
ATOM 2377 N N . ASP A 1 310 ? 12.179 20.201 -7.570 1.00 95.94 310 ASP A N 1
ATOM 2378 C CA . ASP A 1 310 ? 12.321 21.428 -8.346 1.00 95.94 310 ASP A CA 1
ATOM 2379 C C . ASP A 1 310 ? 12.717 21.078 -9.788 1.00 95.94 310 ASP A C 1
ATOM 2381 O O . ASP A 1 310 ? 13.790 20.504 -9.987 1.00 95.94 310 ASP A O 1
ATOM 2385 N N . PRO A 1 311 ? 11.908 21.428 -10.804 1.00 91.88 311 PRO A N 1
ATOM 2386 C CA . PRO A 1 311 ? 12.242 21.186 -12.205 1.00 91.88 311 PRO A CA 1
ATOM 2387 C C . PRO A 1 311 ? 13.581 21.789 -12.658 1.00 91.88 311 PRO A C 1
ATOM 2389 O O . PRO A 1 311 ? 14.146 21.310 -13.636 1.00 91.88 311 PRO A O 1
ATOM 2392 N N . GLN A 1 312 ? 14.088 22.823 -11.974 1.00 94.25 312 GLN A N 1
ATOM 2393 C CA . GLN A 1 312 ? 15.387 23.447 -12.259 1.00 94.25 312 GLN A CA 1
ATOM 2394 C C . GLN A 1 312 ? 16.561 22.751 -11.554 1.00 94.25 312 GLN A C 1
ATOM 2396 O O . GLN A 1 312 ? 17.717 23.133 -11.741 1.00 94.25 312 GLN A O 1
ATOM 2401 N N . SER A 1 313 ? 16.290 21.723 -10.748 1.00 95.69 313 SER A N 1
ATOM 2402 C CA . SER A 1 313 ? 17.320 20.956 -10.057 1.00 95.69 313 SER A CA 1
ATOM 2403 C C . SER A 1 313 ? 18.281 20.303 -11.061 1.00 95.69 313 SER A C 1
ATOM 2405 O O . SER A 1 313 ? 17.837 19.574 -11.955 1.00 95.69 313 SER A O 1
ATOM 2407 N N . PRO A 1 314 ? 19.609 20.448 -10.889 1.00 94.06 314 PRO A N 1
ATOM 2408 C CA . PRO A 1 314 ? 20.582 19.792 -11.764 1.00 94.06 314 PRO A CA 1
ATOM 2409 C C . PRO A 1 314 ? 20.538 18.257 -11.653 1.00 94.06 314 PRO A C 1
ATOM 2411 O O . PRO A 1 314 ? 20.999 17.547 -12.546 1.00 94.06 314 PRO A O 1
ATOM 2414 N N . TYR A 1 315 ? 19.956 17.726 -10.572 1.00 91.12 315 TYR A N 1
ATOM 2415 C CA . TYR A 1 315 ? 19.764 16.290 -10.363 1.00 91.12 315 TYR A CA 1
ATOM 2416 C C . TYR A 1 315 ? 18.570 15.722 -11.137 1.00 91.12 315 TYR A C 1
ATOM 2418 O O . TYR A 1 315 ? 18.458 14.505 -11.257 1.00 91.12 315 TYR A O 1
ATOM 2426 N N . LEU A 1 316 ? 17.700 16.586 -11.667 1.00 89.25 316 LEU A N 1
ATOM 2427 C CA . LEU A 1 316 ? 16.579 16.208 -12.532 1.00 89.25 316 LEU A CA 1
ATOM 2428 C C . LEU A 1 316 ? 16.855 16.485 -14.014 1.00 89.25 316 LEU A C 1
ATOM 2430 O O . LEU A 1 316 ? 16.027 16.141 -14.859 1.00 89.25 316 LEU A O 1
ATOM 2434 N N . ALA A 1 317 ? 18.009 17.082 -14.331 1.00 84.25 317 ALA A N 1
ATOM 2435 C CA . ALA A 1 317 ? 18.445 17.277 -15.705 1.00 84.25 317 ALA A CA 1
ATOM 2436 C C . ALA A 1 317 ? 18.486 15.926 -16.437 1.00 84.25 317 ALA A C 1
ATOM 2438 O O . ALA A 1 317 ? 19.046 14.950 -15.929 1.00 84.25 317 ALA A O 1
ATOM 2439 N N . ASP A 1 318 ? 17.858 15.889 -17.612 1.00 79.81 318 ASP A N 1
ATOM 2440 C CA . ASP A 1 318 ? 17.756 14.711 -18.480 1.00 79.81 318 ASP A CA 1
ATOM 2441 C C . ASP A 1 318 ? 17.087 13.489 -17.829 1.00 79.81 318 ASP A C 1
ATOM 2443 O O . ASP A 1 318 ? 17.332 12.353 -18.240 1.00 79.81 318 ASP A O 1
ATOM 2447 N N . ALA A 1 319 ? 16.239 13.695 -16.812 1.00 78.88 319 ALA A N 1
ATOM 2448 C CA . ALA A 1 319 ? 15.472 12.597 -16.239 1.00 78.88 319 ALA A CA 1
ATOM 2449 C C . ALA A 1 319 ? 14.640 11.901 -17.335 1.00 78.88 319 ALA A C 1
ATOM 2451 O O . ALA A 1 319 ? 13.950 12.587 -18.104 1.00 78.88 319 ALA A O 1
ATOM 2452 N N . PRO A 1 320 ? 14.692 10.556 -17.421 1.00 78.56 320 PRO A N 1
ATOM 2453 C CA . PRO A 1 320 ? 13.928 9.819 -18.412 1.00 78.56 320 PRO A CA 1
ATOM 2454 C C . PRO A 1 320 ? 12.441 10.128 -18.247 1.00 78.56 320 PRO A C 1
ATOM 2456 O O . PRO A 1 320 ? 11.934 10.290 -17.135 1.00 78.56 320 PRO A O 1
ATOM 2459 N N . LYS A 1 321 ? 11.741 10.226 -19.374 1.00 81.62 321 LYS A N 1
ATOM 2460 C CA . LYS A 1 321 ? 10.289 10.391 -19.392 1.00 81.62 321 LYS A CA 1
ATOM 2461 C C . LYS A 1 321 ? 9.646 9.039 -19.625 1.00 81.62 321 LYS A C 1
ATOM 2463 O O . LYS A 1 321 ? 10.134 8.249 -20.431 1.00 81.62 321 LYS A O 1
ATOM 2468 N N . LEU A 1 322 ? 8.541 8.796 -18.933 1.00 78.62 322 LEU A N 1
ATOM 2469 C CA . LEU A 1 322 ? 7.726 7.625 -19.200 1.00 78.62 322 LEU A CA 1
ATOM 2470 C C . LEU A 1 322 ? 6.928 7.872 -20.479 1.00 78.62 322 LEU A C 1
ATOM 2472 O O . LEU A 1 322 ? 6.002 8.686 -20.506 1.00 78.62 322 LEU A O 1
ATOM 2476 N N . ASP A 1 323 ? 7.314 7.185 -21.547 1.00 79.25 323 ASP A N 1
ATOM 2477 C CA . ASP A 1 323 ? 6.606 7.240 -22.817 1.00 79.25 323 ASP A CA 1
ATOM 2478 C C . ASP A 1 323 ? 5.479 6.202 -22.814 1.00 79.25 323 ASP A C 1
ATOM 2480 O O . ASP A 1 323 ? 5.706 4.999 -22.962 1.00 79.25 323 ASP A O 1
ATOM 2484 N N . PHE A 1 324 ? 4.263 6.679 -22.552 1.00 78.06 324 PHE A N 1
ATOM 2485 C CA . PHE A 1 324 ? 3.043 5.883 -22.630 1.00 78.06 324 PHE A CA 1
ATOM 2486 C C . PHE A 1 324 ? 2.218 6.407 -23.808 1.00 78.06 324 PHE A C 1
ATOM 2488 O O . PHE A 1 324 ? 2.012 7.626 -23.866 1.00 78.06 324 PHE A O 1
ATOM 2495 N N . PRO A 1 325 ? 1.702 5.531 -24.692 1.00 81.25 325 PRO A N 1
ATOM 2496 C CA . PRO A 1 325 ? 0.759 5.912 -25.739 1.00 81.25 325 PRO A CA 1
ATOM 2497 C C . PRO A 1 325 ? -0.397 6.763 -25.197 1.00 81.25 325 PRO A C 1
ATOM 2499 O O . PRO A 1 325 ? -0.885 6.537 -24.086 1.00 81.25 325 PRO A O 1
ATOM 2502 N N . GLU A 1 326 ? -0.859 7.737 -25.983 1.00 80.69 326 GLU A N 1
ATOM 2503 C CA . GLU A 1 326 ? -1.918 8.671 -25.572 1.00 80.69 326 GLU A CA 1
ATOM 2504 C C . GLU A 1 326 ? -3.217 7.946 -25.189 1.00 80.69 326 GLU A C 1
ATOM 2506 O O . GLU A 1 326 ? -3.890 8.333 -24.228 1.00 80.69 326 GLU A O 1
ATOM 2511 N N . GLU A 1 327 ? -3.528 6.833 -25.860 1.00 79.31 327 GLU A N 1
ATOM 2512 C CA . GLU A 1 327 ? -4.678 5.992 -25.514 1.00 79.31 327 GLU A CA 1
ATOM 2513 C C . GLU A 1 327 ? -4.555 5.415 -24.098 1.00 79.31 327 GLU A C 1
ATOM 2515 O O . GLU A 1 327 ? -5.536 5.378 -23.360 1.00 79.31 327 GLU A O 1
ATOM 2520 N N . GLN A 1 328 ? -3.350 5.016 -23.674 1.00 77.81 328 GLN A N 1
ATOM 2521 C CA . GLN A 1 328 ? -3.115 4.507 -22.319 1.00 77.81 328 GLN A CA 1
ATOM 2522 C C . GLN A 1 328 ? -3.191 5.628 -21.281 1.00 77.81 328 GLN A C 1
ATOM 2524 O O . GLN A 1 328 ? -3.734 5.420 -20.198 1.00 77.81 328 GLN A O 1
ATOM 2529 N N . ARG A 1 329 ? -2.693 6.825 -21.615 1.00 77.38 329 ARG A N 1
ATOM 2530 C CA . ARG A 1 329 ? -2.742 7.997 -20.723 1.00 77.38 329 ARG A CA 1
ATOM 2531 C C . ARG A 1 329 ? -4.162 8.500 -20.479 1.00 77.38 329 ARG A C 1
ATOM 2533 O O . ARG A 1 329 ? -4.476 8.943 -19.378 1.00 77.38 329 ARG A O 1
ATOM 2540 N N . SER A 1 330 ? -5.003 8.441 -21.507 1.00 75.62 330 SER A N 1
ATOM 2541 C CA . SER A 1 330 ? -6.403 8.877 -21.460 1.00 75.62 330 SER A CA 1
ATOM 2542 C C . SER A 1 330 ? -7.372 7.772 -21.023 1.00 75.62 330 SER A C 1
ATOM 2544 O O . SER A 1 330 ? -8.534 8.062 -20.722 1.00 75.62 330 SER A O 1
ATOM 2546 N N . ALA A 1 331 ? -6.912 6.517 -20.943 1.00 74.44 331 ALA A N 1
ATOM 2547 C CA . ALA A 1 331 ? -7.730 5.390 -20.524 1.00 74.44 331 ALA A CA 1
ATOM 2548 C C . ALA A 1 331 ? -8.296 5.614 -19.116 1.00 74.44 331 ALA A C 1
ATOM 2550 O O . ALA A 1 331 ? -7.574 5.761 -18.126 1.00 74.44 331 ALA A O 1
ATOM 2551 N N . LYS A 1 332 ? -9.627 5.585 -19.011 1.00 73.94 332 LYS A N 1
ATOM 2552 C CA . LYS A 1 332 ? -10.306 5.625 -17.719 1.00 73.94 332 LYS A CA 1
ATOM 2553 C C . LYS A 1 332 ? -10.090 4.293 -17.005 1.00 73.94 332 LYS A C 1
ATOM 2555 O O . LYS A 1 332 ? -10.794 3.319 -17.266 1.00 73.94 332 LYS A O 1
ATOM 2560 N N . LEU A 1 333 ? -9.129 4.262 -16.089 1.00 75.81 333 LEU A N 1
ATOM 2561 C CA . LEU A 1 333 ? -8.919 3.116 -15.213 1.00 75.81 333 LEU A CA 1
ATOM 2562 C C . LEU A 1 333 ? -10.171 2.906 -14.353 1.00 75.81 333 LEU A C 1
ATOM 2564 O O . LEU A 1 333 ? -10.669 3.828 -13.701 1.00 75.81 333 LEU A O 1
ATOM 2568 N N . GLY A 1 334 ? -10.708 1.686 -14.372 1.00 79.19 334 GLY A N 1
ATOM 2569 C CA . GLY A 1 334 ? -11.755 1.299 -13.433 1.00 79.19 334 GLY A CA 1
ATOM 2570 C C . GLY A 1 334 ? -11.234 1.400 -11.999 1.00 79.19 334 GLY A C 1
ATOM 2571 O O . GLY A 1 334 ? -10.051 1.189 -11.760 1.00 79.19 334 GLY A O 1
ATOM 2572 N N . ASN A 1 335 ? -12.107 1.707 -11.038 1.00 85.19 335 ASN A N 1
ATOM 2573 C CA . ASN A 1 335 ? -11.733 1.691 -9.625 1.00 85.19 335 ASN A CA 1
ATOM 2574 C C . ASN A 1 335 ? -11.815 0.249 -9.087 1.00 85.19 335 ASN A C 1
ATOM 2576 O O . ASN A 1 335 ? -12.935 -0.233 -8.889 1.00 85.19 335 ASN A O 1
ATOM 2580 N N . PRO A 1 336 ? -10.690 -0.451 -8.837 1.00 84.44 336 PRO A N 1
ATOM 2581 C CA . PRO A 1 336 ? -10.723 -1.809 -8.299 1.00 84.44 336 PRO A CA 1
ATOM 2582 C C . PRO A 1 336 ? -11.218 -1.849 -6.847 1.00 84.44 336 PRO A C 1
ATOM 2584 O O . PRO A 1 336 ? -11.734 -2.876 -6.415 1.00 84.44 336 PRO A O 1
ATOM 2587 N N . LEU A 1 337 ? -11.138 -0.737 -6.103 1.00 88.00 337 LEU A N 1
ATOM 2588 C CA . LEU A 1 337 ? -11.559 -0.670 -4.698 1.00 88.00 337 LEU A CA 1
ATOM 2589 C C . LEU A 1 337 ? -13.071 -0.826 -4.514 1.00 88.00 337 LEU A C 1
ATOM 2591 O O . LEU A 1 337 ? -13.521 -1.109 -3.408 1.00 88.00 337 LEU A O 1
ATOM 2595 N N . LYS A 1 338 ? -13.865 -0.726 -5.588 1.00 89.44 338 LYS A N 1
ATOM 2596 C CA . LYS A 1 338 ? -15.299 -1.046 -5.532 1.00 89.44 338 LYS A CA 1
ATOM 2597 C C . LYS A 1 338 ? -15.569 -2.516 -5.175 1.00 89.44 338 LYS A C 1
ATOM 2599 O O . LYS A 1 338 ? -16.644 -2.819 -4.675 1.00 89.44 338 LYS A O 1
ATOM 2604 N N . TYR A 1 339 ? -14.595 -3.392 -5.428 1.00 91.06 339 TYR A N 1
ATOM 2605 C CA . TYR A 1 339 ? -14.617 -4.817 -5.090 1.00 91.06 339 TYR A CA 1
ATOM 2606 C C . TYR A 1 339 ? -13.925 -5.119 -3.747 1.00 91.06 339 TYR A C 1
ATOM 2608 O O . TYR A 1 339 ? -13.906 -6.258 -3.292 1.00 91.06 339 TYR A O 1
ATOM 2616 N N . ALA A 1 340 ? -13.321 -4.111 -3.109 1.00 91.38 340 ALA A N 1
ATOM 2617 C CA . ALA A 1 340 ? -12.704 -4.233 -1.793 1.00 91.38 340 ALA A CA 1
ATOM 2618 C C . ALA A 1 340 ? -13.706 -3.902 -0.676 1.00 91.38 340 ALA A C 1
ATOM 2620 O O . ALA A 1 340 ? -14.845 -3.482 -0.914 1.00 91.38 340 ALA A O 1
ATOM 2621 N N . LEU A 1 341 ? -13.254 -4.038 0.571 1.00 91.56 341 LEU A N 1
ATOM 2622 C CA . LEU A 1 341 ? -13.976 -3.514 1.727 1.00 91.56 341 LEU A CA 1
ATOM 2623 C C . LEU A 1 341 ? -14.192 -1.994 1.605 1.00 91.56 341 LEU A C 1
ATOM 2625 O O . LEU A 1 341 ? -13.324 -1.295 1.075 1.00 91.56 341 LEU A O 1
ATOM 2629 N N . PRO A 1 342 ? -15.331 -1.466 2.092 1.00 92.69 342 PRO A N 1
ATOM 2630 C CA . PRO A 1 342 ? -15.647 -0.053 1.947 1.00 92.69 342 PRO A CA 1
ATOM 2631 C C . PRO A 1 342 ? -14.615 0.827 2.654 1.00 92.69 342 PRO A C 1
ATOM 2633 O O . PRO A 1 342 ? -14.179 0.562 3.783 1.00 92.69 342 PRO A O 1
ATOM 2636 N N . THR A 1 343 ? -14.219 1.892 1.968 1.00 91.50 343 THR A N 1
ATOM 2637 C CA . THR A 1 343 ? -13.309 2.896 2.508 1.00 91.50 343 THR A CA 1
ATOM 2638 C C . THR A 1 343 ? -13.999 3.731 3.582 1.00 91.50 343 THR A C 1
ATOM 2640 O O . THR A 1 343 ? -15.222 3.851 3.639 1.00 91.50 343 THR A O 1
ATOM 2643 N N . GLU A 1 344 ? -13.199 4.354 4.446 1.00 91.44 344 GLU A N 1
ATOM 2644 C CA . GLU A 1 344 ? -13.726 5.266 5.463 1.00 91.44 344 GLU A CA 1
ATOM 2645 C C . GLU A 1 344 ? -14.457 6.466 4.840 1.00 91.44 344 GLU A C 1
ATOM 2647 O O . GLU A 1 344 ? -15.448 6.928 5.394 1.00 91.44 344 GLU A O 1
ATOM 2652 N N . GLU A 1 345 ? -14.003 6.936 3.676 1.00 90.12 345 GLU A N 1
ATOM 2653 C CA . GLU A 1 345 ? -14.633 8.026 2.927 1.00 90.12 345 GLU A CA 1
ATOM 2654 C C . GLU A 1 345 ? -15.991 7.615 2.346 1.00 90.12 345 GLU A C 1
ATOM 2656 O O . GLU A 1 345 ? -16.961 8.359 2.481 1.00 90.12 345 GLU A O 1
ATOM 2661 N N . GLU A 1 346 ? -16.105 6.407 1.782 1.00 91.25 346 GLU A N 1
ATOM 2662 C CA . GLU A 1 346 ? -17.396 5.867 1.342 1.00 91.25 346 GLU A CA 1
ATOM 2663 C C . GLU A 1 346 ? -18.368 5.759 2.522 1.00 91.25 346 GLU A C 1
ATOM 2665 O O . GLU A 1 346 ? -19.504 6.226 2.425 1.00 91.25 346 GLU A O 1
ATOM 2670 N N . ILE A 1 347 ? -17.921 5.220 3.662 1.00 92.06 347 ILE A N 1
ATOM 2671 C CA . ILE A 1 347 ? -18.753 5.112 4.870 1.00 92.06 347 ILE A CA 1
ATOM 2672 C C . ILE A 1 347 ? -19.182 6.499 5.355 1.00 92.06 347 ILE A C 1
ATOM 2674 O O . ILE A 1 347 ? -20.368 6.718 5.605 1.00 92.06 347 ILE A O 1
ATOM 2678 N N . ALA A 1 348 ? -18.251 7.454 5.418 1.00 89.31 348 ALA A N 1
ATOM 2679 C CA . ALA A 1 348 ? -18.550 8.834 5.778 1.00 89.31 348 ALA A CA 1
ATOM 2680 C C . ALA A 1 348 ? -19.589 9.448 4.835 1.00 89.31 348 ALA A C 1
ATOM 2682 O O . ALA A 1 348 ? -20.535 10.071 5.302 1.00 89.31 348 ALA A O 1
ATOM 2683 N N . SER A 1 349 ? -19.457 9.245 3.522 1.00 88.06 349 SER A N 1
ATOM 2684 C CA . SER A 1 349 ? -20.383 9.805 2.534 1.00 88.06 349 SER A CA 1
ATOM 2685 C C . SER A 1 349 ? -21.809 9.263 2.682 1.00 88.06 349 SER A C 1
ATOM 2687 O O . SER A 1 349 ? -22.774 10.008 2.507 1.00 88.06 349 SER A O 1
ATOM 2689 N N . VAL A 1 350 ? -21.962 7.988 3.061 1.00 86.75 350 VAL A N 1
ATOM 2690 C CA . VAL A 1 350 ? -23.272 7.391 3.357 1.00 86.75 350 VAL A CA 1
ATOM 2691 C C . VAL A 1 350 ? -23.850 7.982 4.642 1.00 86.75 350 VAL A C 1
ATOM 2693 O O . VAL A 1 350 ? -25.012 8.372 4.644 1.00 86.75 350 VAL A O 1
ATOM 2696 N N . VAL A 1 351 ? -23.045 8.103 5.703 1.00 85.06 351 VAL A N 1
ATOM 2697 C CA . VAL A 1 351 ? -23.477 8.661 7.000 1.00 85.06 351 VAL A CA 1
ATOM 2698 C C . VAL A 1 351 ? -23.838 10.149 6.899 1.00 85.06 351 VAL A C 1
ATOM 2700 O O . VAL A 1 351 ? -24.815 10.586 7.495 1.00 85.06 351 VAL A O 1
ATOM 2703 N N . ILE A 1 352 ? -23.064 10.932 6.143 1.00 81.81 352 ILE A N 1
ATOM 2704 C CA . ILE A 1 352 ? -23.256 12.383 5.965 1.00 81.81 352 ILE A CA 1
ATOM 2705 C C . ILE A 1 352 ? -24.408 12.687 4.991 1.00 81.81 352 ILE A C 1
ATOM 2707 O O . ILE A 1 352 ? -24.928 13.800 4.978 1.00 81.81 352 ILE A O 1
ATOM 2711 N N . GLY A 1 353 ? -24.819 11.711 4.180 1.00 73.06 353 GLY A N 1
ATOM 2712 C CA . GLY A 1 353 ? -25.897 11.870 3.207 1.00 73.06 353 GLY A CA 1
ATOM 2713 C C . GLY A 1 353 ? -25.452 12.401 1.838 1.00 73.06 353 GLY A C 1
ATOM 2714 O O . GLY A 1 353 ? -26.291 12.754 1.016 1.00 73.06 353 GLY A O 1
ATOM 2715 N N . SER A 1 354 ? -24.143 12.465 1.571 1.00 60.34 354 SER A N 1
ATOM 2716 C CA . SER A 1 354 ? -23.577 12.935 0.297 1.00 60.34 354 SER A CA 1
ATOM 2717 C C . SER A 1 354 ? -23.381 11.827 -0.746 1.00 60.34 354 SER A C 1
ATOM 2719 O O . SER A 1 354 ? -23.068 12.115 -1.900 1.00 60.34 354 SER A O 1
ATOM 2721 N N . HIS A 1 355 ? -23.566 10.561 -0.368 1.00 58.16 355 HIS A N 1
ATOM 2722 C CA . HIS A 1 355 ? -23.513 9.426 -1.289 1.00 58.16 355 HIS A CA 1
ATOM 2723 C C . HIS A 1 355 ? -24.828 9.267 -2.062 1.00 58.16 355 HIS A C 1
ATOM 2725 O O . HIS A 1 355 ? -25.900 9.436 -1.494 1.00 58.16 355 HIS A O 1
ATOM 2731 N N . GLY A 1 356 ? -24.786 8.814 -3.320 1.00 56.34 356 GLY A N 1
ATOM 2732 C CA . GLY A 1 356 ? -26.007 8.548 -4.106 1.00 56.34 356 GLY A CA 1
ATOM 2733 C C . GLY A 1 356 ? -26.914 7.453 -3.521 1.00 56.34 356 GLY A C 1
ATOM 2734 O O . GLY A 1 356 ? -28.089 7.378 -3.854 1.00 56.34 356 GLY A O 1
ATOM 2735 N N . ALA A 1 357 ? -26.377 6.630 -2.616 1.00 57.31 357 ALA A N 1
ATOM 2736 C CA . ALA A 1 357 ? -27.146 5.650 -1.849 1.00 57.31 357 ALA A CA 1
ATOM 2737 C C . ALA A 1 357 ? -27.792 6.243 -0.582 1.00 57.31 357 ALA A C 1
ATOM 2739 O O . ALA A 1 357 ? -28.520 5.527 0.098 1.00 57.31 357 ALA A O 1
ATOM 2740 N N . ALA A 1 358 ? -27.520 7.502 -0.215 1.00 58.00 358 ALA A N 1
ATOM 2741 C CA . ALA A 1 358 ? -28.131 8.188 0.923 1.00 58.00 358 ALA A CA 1
ATOM 2742 C C . ALA A 1 358 ? -29.644 8.349 0.712 1.00 58.00 358 ALA A C 1
ATOM 2744 O O . ALA A 1 358 ? -30.089 8.827 -0.326 1.00 58.00 358 ALA A O 1
ATOM 2745 N N . GLY A 1 359 ? -30.450 7.949 1.696 1.00 48.31 359 GLY A N 1
ATOM 2746 C CA . GLY A 1 359 ? -31.916 7.997 1.609 1.00 48.31 359 GLY A CA 1
ATOM 2747 C C . GLY A 1 359 ? -32.506 9.391 1.862 1.00 48.31 359 GLY A C 1
ATOM 2748 O O . GLY A 1 359 ? -33.487 9.494 2.589 1.00 48.31 359 GLY A O 1
ATOM 2749 N N . GLY A 1 360 ? -31.907 10.455 1.314 1.00 54.47 360 GLY A N 1
ATOM 2750 C CA . GLY A 1 360 ? -32.275 11.854 1.583 1.00 54.47 360 GLY A CA 1
ATOM 2751 C C . GLY A 1 360 ? -31.589 12.471 2.816 1.00 54.47 360 GLY A C 1
ATOM 2752 O O . GLY A 1 360 ? -30.684 11.879 3.392 1.00 54.47 360 GLY A O 1
ATOM 2753 N N . ASN A 1 361 ? -32.027 13.675 3.220 1.00 53.66 361 ASN A N 1
ATOM 2754 C CA . ASN A 1 361 ? -31.456 14.506 4.306 1.00 53.66 361 ASN A CA 1
ATOM 2755 C C . ASN A 1 361 ? -31.702 13.980 5.743 1.00 53.66 361 ASN A C 1
ATOM 2757 O O . ASN A 1 361 ? -31.548 14.728 6.709 1.00 53.66 361 ASN A O 1
ATOM 2761 N N . LEU A 1 362 ? -32.136 12.731 5.905 1.00 61.06 362 LEU A N 1
ATOM 2762 C CA . LEU A 1 362 ? -32.401 12.125 7.211 1.00 61.06 362 LEU A CA 1
ATOM 2763 C C . LEU A 1 362 ? -31.149 11.371 7.674 1.00 61.06 362 LEU A C 1
ATOM 2765 O O . LEU A 1 362 ? -30.513 10.680 6.879 1.00 61.06 362 LEU A O 1
ATOM 2769 N N . GLY A 1 363 ? -30.783 11.519 8.952 1.00 70.56 363 GLY A N 1
ATOM 2770 C CA . GLY A 1 363 ? -29.688 10.747 9.547 1.00 70.56 363 GLY A CA 1
ATOM 2771 C C . GLY A 1 363 ? -29.934 9.242 9.407 1.00 70.56 363 GLY A C 1
ATOM 2772 O O . GLY A 1 363 ? -31.078 8.817 9.288 1.00 70.56 363 GLY A O 1
ATOM 2773 N N . LEU A 1 364 ? -28.870 8.436 9.411 1.00 81.50 364 LEU A N 1
ATOM 2774 C CA . LEU A 1 364 ? -28.968 6.974 9.318 1.00 81.50 364 LEU A CA 1
ATOM 2775 C C . LEU A 1 364 ? -28.615 6.312 10.646 1.00 81.50 364 LEU A C 1
ATOM 2777 O O . LEU A 1 364 ? -27.715 6.765 11.360 1.00 81.50 364 LEU A O 1
ATOM 2781 N N . ARG A 1 365 ? -29.301 5.212 10.950 1.00 86.19 365 ARG A N 1
ATOM 2782 C CA . ARG A 1 365 ? -28.957 4.310 12.053 1.00 86.19 365 ARG A CA 1
ATOM 2783 C C . ARG A 1 365 ? -27.810 3.390 11.659 1.00 86.19 365 ARG A C 1
ATOM 2785 O O . ARG A 1 365 ? -27.538 3.164 10.478 1.00 86.19 365 ARG A O 1
ATOM 2792 N N . PHE A 1 366 ? -27.151 2.815 12.656 1.00 88.62 366 PHE A N 1
ATOM 2793 C CA . PHE A 1 366 ? -26.040 1.896 12.433 1.00 88.62 366 PHE A CA 1
ATOM 2794 C C . PHE A 1 366 ? -26.441 0.674 11.593 1.00 88.62 366 PHE A C 1
ATOM 2796 O O . PHE A 1 366 ? -25.746 0.323 10.639 1.00 88.62 366 PHE A O 1
ATOM 2803 N N . GLU A 1 367 ? -27.595 0.077 11.889 1.00 89.81 367 GLU A N 1
ATOM 2804 C CA . GLU A 1 367 ? -28.129 -1.083 11.174 1.00 89.81 367 GLU A CA 1
ATOM 2805 C C . GLU A 1 367 ? -28.436 -0.754 9.707 1.00 89.81 367 GLU A C 1
ATOM 2807 O O . GLU A 1 367 ? -28.211 -1.581 8.826 1.00 89.81 367 GLU A O 1
ATOM 2812 N N . GLU A 1 368 ? -28.888 0.472 9.427 1.00 89.06 368 GLU A N 1
ATOM 2813 C CA . GLU A 1 368 ? -29.173 0.937 8.067 1.00 89.06 368 GLU A CA 1
ATOM 2814 C C . GLU A 1 368 ? -27.885 1.131 7.260 1.00 89.06 368 GLU A C 1
ATOM 2816 O O . GLU A 1 368 ? -27.825 0.746 6.092 1.00 89.06 368 GLU A O 1
ATOM 2821 N N . VAL A 1 369 ? -26.835 1.690 7.872 1.00 90.38 369 VAL A N 1
ATOM 2822 C CA . VAL A 1 369 ? -25.517 1.821 7.230 1.00 90.38 369 VAL A CA 1
ATOM 2823 C C . VAL A 1 369 ? -24.921 0.445 6.935 1.00 90.38 369 VAL A C 1
ATOM 2825 O O . VAL A 1 369 ? -24.427 0.220 5.829 1.00 90.38 369 VAL A O 1
ATOM 2828 N N . LEU A 1 370 ? -25.010 -0.493 7.881 1.00 92.50 370 LEU A N 1
ATOM 2829 C CA . LEU A 1 370 ? -24.562 -1.871 7.677 1.00 92.50 370 LEU A CA 1
ATOM 2830 C C . LEU A 1 370 ? -25.316 -2.564 6.539 1.00 92.50 370 LEU A C 1
ATOM 2832 O O . LEU A 1 370 ? -24.676 -3.133 5.656 1.00 92.50 370 LEU A O 1
ATOM 2836 N N . ALA A 1 371 ? -26.650 -2.491 6.531 1.00 91.56 371 ALA A N 1
ATOM 2837 C CA . ALA A 1 371 ? -27.473 -3.104 5.490 1.00 91.56 371 ALA A CA 1
ATOM 2838 C C . ALA A 1 371 ? -27.118 -2.564 4.096 1.00 91.56 371 ALA A C 1
ATOM 2840 O O . ALA A 1 371 ? -26.956 -3.338 3.154 1.00 91.56 371 ALA A O 1
ATOM 2841 N N . ARG A 1 372 ? -26.894 -1.249 3.981 1.00 90.56 372 ARG A N 1
ATOM 2842 C CA . ARG A 1 372 ? -26.487 -0.608 2.722 1.00 90.56 372 ARG A CA 1
ATOM 2843 C C . ARG A 1 372 ? -25.141 -1.108 2.223 1.00 90.56 372 ARG A C 1
ATOM 2845 O O . ARG A 1 372 ? -25.011 -1.405 1.043 1.00 90.56 372 ARG A O 1
ATOM 2852 N N . PHE A 1 373 ? -24.131 -1.205 3.086 1.00 92.81 373 PHE A N 1
ATOM 2853 C CA . PHE A 1 373 ? -22.825 -1.707 2.653 1.00 92.81 373 PHE A CA 1
ATOM 2854 C C . PHE A 1 373 ? -22.828 -3.206 2.366 1.00 92.81 373 PHE A C 1
ATOM 2856 O O . PHE A 1 373 ? -22.123 -3.632 1.453 1.00 92.81 373 PHE A O 1
ATOM 2863 N N . ALA A 1 374 ? -23.641 -3.990 3.079 1.00 91.44 374 ALA A N 1
ATOM 2864 C CA . ALA A 1 374 ? -23.852 -5.395 2.754 1.00 91.44 374 ALA A CA 1
ATOM 2865 C C . ALA A 1 374 ? -24.452 -5.553 1.347 1.00 91.44 374 ALA A C 1
ATOM 2867 O O . ALA A 1 374 ? -23.962 -6.364 0.568 1.00 91.44 374 ALA A O 1
ATOM 2868 N N . GLU A 1 375 ? -25.438 -4.731 0.980 1.00 91.19 375 GLU A N 1
ATOM 2869 C CA . GLU A 1 375 ? -26.014 -4.717 -0.369 1.00 91.19 375 GLU A CA 1
ATOM 2870 C C . GLU A 1 375 ? -25.009 -4.219 -1.423 1.00 91.19 375 GLU A C 1
ATOM 2872 O O . GLU A 1 375 ? -24.756 -4.901 -2.415 1.00 91.19 375 GLU A O 1
ATOM 2877 N N . LEU A 1 376 ? -24.359 -3.073 -1.179 1.00 89.94 376 LEU A N 1
ATOM 2878 C CA . LEU A 1 376 ? -23.382 -2.461 -2.094 1.00 89.94 376 LEU A CA 1
ATOM 2879 C C . LEU A 1 376 ? -22.154 -3.339 -2.367 1.00 89.94 376 LEU A C 1
ATOM 2881 O O . LEU A 1 376 ? -21.450 -3.105 -3.350 1.00 89.94 376 LEU A O 1
ATOM 2885 N N . ARG A 1 377 ? -21.857 -4.294 -1.483 1.00 91.25 377 ARG A N 1
ATOM 2886 C CA . ARG A 1 377 ? -20.741 -5.239 -1.612 1.00 91.25 377 ARG A CA 1
ATOM 2887 C C . ARG A 1 377 ? -21.203 -6.685 -1.784 1.00 91.25 377 ARG A C 1
ATOM 2889 O O . ARG A 1 377 ? -20.405 -7.589 -1.586 1.00 91.25 377 ARG A O 1
ATOM 2896 N N . GLY A 1 378 ? -22.473 -6.924 -2.119 1.00 89.44 378 GLY A N 1
ATOM 2897 C CA . GLY A 1 378 ? -22.978 -8.269 -2.421 1.00 89.44 378 GLY A CA 1
ATOM 2898 C C . GLY A 1 378 ? -22.786 -9.294 -1.296 1.00 89.44 378 GLY A C 1
ATOM 2899 O O . GLY A 1 378 ? -22.600 -10.471 -1.576 1.00 89.44 378 GLY A O 1
ATOM 2900 N N . GLY A 1 379 ? -22.796 -8.859 -0.033 1.00 86.38 379 GLY A N 1
ATOM 2901 C CA . GLY A 1 379 ? -22.576 -9.727 1.125 1.00 86.38 379 GLY A CA 1
ATOM 2902 C C . GLY A 1 379 ? -21.112 -10.091 1.400 1.00 86.38 379 GLY A C 1
ATOM 2903 O O . GLY A 1 379 ? -20.873 -11.026 2.160 1.00 86.38 379 GLY A O 1
ATOM 2904 N N . LYS A 1 380 ? -20.143 -9.368 0.819 1.00 90.94 380 LYS A N 1
ATOM 2905 C CA . LYS A 1 380 ? -18.703 -9.578 1.035 1.00 90.94 380 LYS A CA 1
ATOM 2906 C C . LYS A 1 380 ? -18.335 -9.708 2.519 1.00 90.94 380 LYS A C 1
ATOM 2908 O O . LYS A 1 380 ? -18.737 -8.899 3.363 1.00 90.94 380 LYS A O 1
ATOM 2913 N N . LEU A 1 381 ? -17.508 -10.707 2.816 1.00 88.50 381 LEU A N 1
ATOM 2914 C CA . LEU A 1 381 ? -16.985 -10.970 4.157 1.00 88.50 381 LEU A CA 1
ATOM 2915 C C . LEU A 1 381 ? -16.095 -9.816 4.639 1.00 88.50 381 LEU A C 1
ATOM 2917 O O . LEU A 1 381 ? -15.369 -9.213 3.853 1.00 88.50 381 LEU A O 1
ATOM 2921 N N . GLY A 1 382 ? -16.147 -9.492 5.934 1.00 87.56 382 GLY A N 1
ATOM 2922 C CA . GLY A 1 382 ? -15.380 -8.388 6.527 1.00 87.56 382 GLY A CA 1
ATOM 2923 C C . GLY A 1 382 ? -16.065 -7.017 6.446 1.00 87.56 382 GLY A C 1
ATOM 2924 O O . GLY A 1 382 ? -15.624 -6.069 7.098 1.00 87.56 382 GLY A O 1
ATOM 2925 N N . VAL A 1 383 ? -17.146 -6.869 5.664 1.00 91.19 383 VAL A N 1
ATOM 2926 C CA . VAL A 1 383 ? -17.869 -5.588 5.535 1.00 91.19 383 VAL A CA 1
ATOM 2927 C C . VAL A 1 383 ? -18.448 -5.154 6.875 1.00 91.19 383 VAL A C 1
ATOM 2929 O O . VAL A 1 383 ? -18.325 -3.987 7.251 1.00 91.19 383 VAL A O 1
ATOM 2932 N N . LYS A 1 384 ? -19.047 -6.089 7.617 1.00 91.25 384 LYS A N 1
ATOM 2933 C CA . LYS A 1 384 ? -19.647 -5.808 8.921 1.00 91.25 384 LYS A CA 1
ATOM 2934 C C . LYS A 1 384 ? -18.590 -5.317 9.905 1.00 91.25 384 LYS A C 1
ATOM 2936 O O . LYS A 1 384 ? -18.777 -4.272 10.524 1.00 91.25 384 LYS A O 1
ATOM 2941 N N . GLU A 1 385 ? -17.479 -6.032 10.019 1.00 88.75 385 GLU A N 1
ATOM 2942 C CA . GLU A 1 385 ? -16.351 -5.722 10.896 1.00 88.75 385 GLU A CA 1
ATOM 2943 C C . GLU A 1 385 ? -15.766 -4.351 10.547 1.00 88.75 385 GLU A C 1
ATOM 2945 O O . GLU A 1 385 ? -15.617 -3.493 11.421 1.00 88.75 385 GLU A O 1
ATOM 2950 N N . LYS A 1 386 ? -15.534 -4.105 9.251 1.00 90.44 386 LYS A N 1
ATOM 2951 C CA . LYS A 1 386 ? -14.993 -2.845 8.740 1.00 90.44 386 LYS A CA 1
ATOM 2952 C C . LYS A 1 386 ? -15.884 -1.650 9.066 1.00 90.44 386 LYS A C 1
ATOM 2954 O O . LYS A 1 386 ? -15.399 -0.641 9.579 1.00 90.44 386 LYS A O 1
ATOM 2959 N N . VAL A 1 387 ? -17.174 -1.747 8.749 1.00 92.94 387 VAL A N 1
ATOM 2960 C CA . VAL A 1 387 ? -18.136 -0.662 8.981 1.00 92.94 387 VAL A CA 1
ATOM 2961 C C . VAL A 1 387 ? -18.310 -0.421 10.479 1.00 92.94 387 VAL A C 1
ATOM 2963 O O . VAL A 1 387 ? -18.308 0.730 10.908 1.00 92.94 387 VAL A O 1
ATOM 2966 N N . THR A 1 388 ? -18.377 -1.487 11.282 1.00 92.38 388 THR A N 1
ATOM 2967 C CA . THR A 1 388 ? -18.460 -1.394 12.748 1.00 92.38 388 THR A CA 1
ATOM 2968 C C . THR A 1 388 ? -17.257 -0.652 13.334 1.00 92.38 388 THR A C 1
ATOM 2970 O O . THR A 1 388 ? -17.439 0.279 14.117 1.00 92.38 388 THR A O 1
ATOM 2973 N N . GLU A 1 389 ? -16.029 -1.008 12.935 1.00 91.62 389 GLU A N 1
ATOM 2974 C CA . GLU A 1 389 ? -14.805 -0.335 13.400 1.00 91.62 389 GLU A CA 1
ATOM 2975 C C . GLU A 1 389 ? -14.826 1.160 13.080 1.00 91.62 389 GLU A C 1
ATOM 2977 O O . GLU A 1 389 ? -14.603 1.995 13.962 1.00 91.62 389 GLU A O 1
ATOM 2982 N N . VAL A 1 390 ? -15.137 1.498 11.826 1.00 92.50 390 VAL A N 1
ATOM 2983 C CA . VAL A 1 390 ? -15.141 2.883 11.355 1.00 92.50 390 VAL A CA 1
ATOM 2984 C C . VAL A 1 390 ? -16.203 3.698 12.081 1.00 92.50 390 VAL A C 1
ATOM 2986 O O . VAL A 1 390 ? -15.899 4.792 12.557 1.00 92.50 390 VAL A O 1
ATOM 2989 N N . VAL A 1 391 ? -17.426 3.176 12.206 1.00 92.06 391 VAL A N 1
ATOM 2990 C CA . VAL A 1 391 ? -18.522 3.863 12.898 1.00 92.06 391 VAL A CA 1
ATOM 2991 C C . VAL A 1 391 ? -18.169 4.096 14.365 1.00 92.06 391 VAL A C 1
ATOM 2993 O O . VAL A 1 391 ? -18.263 5.232 14.824 1.00 92.06 391 VAL A O 1
ATOM 2996 N N . ASN A 1 392 ? -17.670 3.085 15.080 1.00 91.44 392 ASN A N 1
ATOM 2997 C CA . ASN A 1 392 ? -17.288 3.228 16.489 1.00 91.44 392 ASN A CA 1
ATOM 2998 C C . ASN A 1 392 ? -16.197 4.291 16.692 1.00 91.44 392 ASN A C 1
ATOM 3000 O O . ASN A 1 392 ? -16.229 5.070 17.649 1.00 91.44 392 ASN A O 1
ATOM 3004 N N . ARG A 1 393 ? -15.229 4.368 15.773 1.00 91.69 393 ARG A N 1
ATOM 3005 C CA . ARG A 1 393 ? -14.147 5.356 15.847 1.00 91.69 393 ARG A CA 1
ATOM 3006 C C . ARG A 1 393 ? -14.621 6.758 15.460 1.00 91.69 393 ARG A C 1
ATOM 3008 O O . ARG A 1 393 ? -14.273 7.733 16.134 1.00 91.69 393 ARG A O 1
ATOM 3015 N N . ARG A 1 394 ? -15.403 6.880 14.386 1.00 90.94 394 ARG A N 1
ATOM 3016 C CA . ARG A 1 394 ? -15.678 8.154 13.699 1.00 90.94 394 ARG A CA 1
ATOM 3017 C C . ARG A 1 394 ? -17.052 8.751 13.938 1.00 90.94 394 ARG A C 1
ATOM 3019 O O . ARG A 1 394 ? -17.214 9.928 13.628 1.00 90.94 394 ARG A O 1
ATOM 3026 N N . CYS A 1 395 ? -18.005 8.006 14.479 1.00 88.75 395 CYS A N 1
ATOM 3027 C CA . CYS A 1 395 ? -19.357 8.497 14.712 1.00 88.75 395 CYS A CA 1
ATOM 3028 C C . CYS A 1 395 ? -19.652 8.697 16.200 1.00 88.75 395 CYS A C 1
ATOM 3030 O O . CYS A 1 395 ? -19.061 8.057 17.070 1.00 88.75 395 CYS A O 1
ATOM 3032 N N . GLU A 1 396 ? -20.579 9.604 16.473 1.00 86.06 396 GLU A N 1
ATOM 3033 C CA . GLU A 1 396 ? -21.270 9.774 17.748 1.00 86.06 396 GLU A CA 1
ATOM 3034 C C . GLU A 1 396 ? -22.754 9.499 17.535 1.00 86.06 396 GLU A C 1
ATOM 3036 O O . GLU A 1 396 ? -23.285 9.713 16.442 1.00 86.06 396 GLU A O 1
ATOM 3041 N N . LEU A 1 397 ? -23.417 9.031 18.588 1.00 79.00 397 LEU A N 1
ATOM 3042 C CA . LEU A 1 397 ? -24.866 8.910 18.609 1.00 79.00 397 LEU A CA 1
ATOM 3043 C C . LEU A 1 397 ? -25.444 10.252 19.047 1.00 79.00 397 LEU A C 1
ATOM 3045 O O . LEU A 1 397 ? -25.131 10.738 20.133 1.00 79.00 397 LEU A O 1
ATOM 3049 N N . THR A 1 398 ? -26.275 10.853 18.201 1.00 69.25 398 THR A N 1
ATOM 3050 C CA . THR A 1 398 ? -27.030 12.056 18.566 1.00 69.25 398 THR A CA 1
ATOM 3051 C C . THR A 1 398 ? -28.469 11.708 18.898 1.00 69.25 398 THR A C 1
ATOM 3053 O O . THR A 1 398 ? -29.139 11.029 18.116 1.00 69.25 398 THR A O 1
ATOM 3056 N N . ASP A 1 399 ? -28.918 12.202 20.048 1.00 59.94 399 ASP A N 1
ATOM 3057 C CA . ASP A 1 399 ? -30.288 12.071 20.533 1.00 59.94 399 ASP A CA 1
ATOM 3058 C C . ASP A 1 399 ? -31.212 13.085 19.844 1.00 59.94 399 ASP A C 1
ATOM 3060 O O . ASP A 1 399 ? -30.776 14.168 19.434 1.00 59.94 399 ASP A O 1
ATOM 3064 N N . ASN A 1 400 ? -32.490 12.744 19.711 1.00 57.00 400 ASN A N 1
ATOM 3065 C CA . ASN A 1 400 ? -33.521 13.731 19.401 1.00 57.00 400 ASN A CA 1
ATOM 3066 C C . ASN A 1 400 ? -34.070 14.320 20.714 1.00 57.00 400 ASN A C 1
ATOM 3068 O O . ASN A 1 400 ? -33.740 13.869 21.807 1.00 57.00 400 ASN A O 1
ATOM 3072 N N . ALA A 1 401 ? -34.902 15.357 20.620 1.00 53.09 401 ALA A N 1
ATOM 3073 C CA . ALA A 1 401 ? -35.475 16.035 21.786 1.00 53.09 401 ALA A CA 1
ATOM 3074 C C . ALA A 1 401 ? -36.351 15.130 22.690 1.00 53.09 401 ALA A C 1
ATOM 3076 O O . ALA A 1 401 ? -36.730 15.563 23.776 1.00 53.09 401 ALA A O 1
ATOM 3077 N N . ASP A 1 402 ? -36.636 13.893 22.266 1.00 56.69 402 ASP A N 1
ATOM 3078 C CA . ASP A 1 402 ? -37.582 12.968 22.896 1.00 56.69 402 ASP A CA 1
ATOM 3079 C C . ASP A 1 402 ? -36.903 11.798 23.648 1.00 56.69 402 ASP A C 1
ATOM 3081 O O . ASP A 1 402 ? -37.597 10.931 24.179 1.00 56.69 402 ASP A O 1
ATOM 3085 N N . GLY A 1 403 ? -35.563 11.756 23.724 1.00 52.19 403 GLY A N 1
ATOM 3086 C CA . GLY A 1 403 ? -34.821 10.812 24.580 1.00 52.19 403 GLY A CA 1
ATOM 3087 C C . GLY A 1 403 ? -34.808 9.352 24.110 1.00 52.19 403 GLY A C 1
ATOM 3088 O O . GLY A 1 403 ? -34.460 8.454 24.879 1.00 52.19 403 GLY A O 1
ATOM 3089 N N . ASN A 1 404 ? -35.195 9.100 22.858 1.00 56.44 404 ASN A N 1
ATOM 3090 C CA . ASN A 1 404 ? -35.035 7.816 22.183 1.00 56.44 404 ASN A CA 1
ATOM 3091 C C . ASN A 1 404 ? -33.994 8.028 21.064 1.00 56.44 404 ASN A C 1
ATOM 3093 O O . ASN A 1 404 ? -34.302 8.712 20.090 1.00 56.44 404 ASN A O 1
ATOM 3097 N N . PHE A 1 405 ? -32.789 7.445 21.186 1.00 56.72 405 PHE A N 1
ATOM 3098 C CA . PHE A 1 405 ? -31.672 7.518 20.211 1.00 56.72 405 PHE A CA 1
ATOM 3099 C C . PHE A 1 405 ? -32.121 7.261 18.730 1.00 56.72 405 PHE A C 1
ATOM 3101 O O . PHE A 1 405 ? -33.243 6.833 18.475 1.00 56.72 405 PHE A O 1
ATOM 3108 N N . VAL A 1 406 ? -31.339 7.455 17.650 1.00 62.34 406 VAL A N 1
ATOM 3109 C CA . VAL A 1 406 ? -30.240 6.551 17.217 1.00 62.34 406 VAL A CA 1
ATOM 3110 C C . VAL A 1 406 ? -29.576 6.997 15.879 1.00 62.34 406 VAL A C 1
ATOM 3112 O O . VAL A 1 406 ? -29.273 6.158 15.033 1.00 62.34 406 VAL A O 1
ATOM 3115 N N . TRP A 1 407 ? -29.368 8.286 15.586 1.00 74.50 407 TRP A N 1
ATOM 3116 C CA . TRP A 1 407 ? -28.721 8.660 14.305 1.00 74.50 407 TRP A CA 1
ATOM 3117 C C . TRP A 1 407 ? -27.204 8.789 14.453 1.00 74.50 407 TRP A C 1
ATOM 3119 O O . TRP A 1 407 ? -26.717 9.385 15.419 1.00 74.50 407 TRP A O 1
ATOM 3129 N N . LEU A 1 408 ? -26.458 8.245 13.489 1.00 83.31 408 LEU A N 1
ATOM 3130 C CA . LEU A 1 408 ? -25.012 8.413 13.417 1.00 83.31 408 LEU A CA 1
ATOM 3131 C C . LEU A 1 408 ? -24.671 9.829 12.954 1.00 83.31 408 LEU A C 1
ATOM 3133 O O . LEU A 1 408 ? -25.106 10.274 11.892 1.00 83.31 408 LEU A O 1
ATOM 3137 N N . LYS A 1 409 ? -23.815 10.507 13.717 1.00 83.94 409 LYS A N 1
ATOM 3138 C CA . LYS A 1 409 ? -23.194 11.768 13.319 1.00 83.94 409 LYS A CA 1
ATOM 3139 C C . LYS A 1 409 ? -21.689 11.600 13.227 1.00 83.94 409 LYS A C 1
ATOM 3141 O O . LYS A 1 409 ? -21.041 11.174 14.176 1.00 83.94 409 LYS A O 1
ATOM 3146 N N . TRP A 1 410 ? -21.113 11.985 12.096 1.00 86.94 410 TRP A N 1
ATOM 3147 C CA . TRP A 1 410 ? -19.670 11.924 11.893 1.00 86.94 410 TRP A CA 1
ATOM 3148 C C . TRP A 1 410 ? -18.944 13.006 12.722 1.00 86.94 410 TRP A C 1
ATOM 3150 O O . TRP A 1 410 ? -19.238 14.194 12.581 1.00 86.94 410 TRP A O 1
ATOM 3160 N N . LYS A 1 411 ? -17.988 12.614 13.580 1.00 82.00 411 LYS A N 1
ATOM 3161 C CA . LYS A 1 411 ? -17.292 13.480 14.562 1.00 82.00 411 LYS A CA 1
ATOM 3162 C C . LYS A 1 411 ? -16.578 14.673 13.921 1.00 82.00 411 LYS A C 1
ATOM 3164 O O . LYS A 1 411 ? -16.634 15.794 14.423 1.00 82.00 411 LYS A O 1
ATOM 3169 N N . HIS A 1 412 ? -15.890 14.438 12.804 1.00 72.62 412 HIS A N 1
ATOM 3170 C CA . HIS A 1 412 ? -15.125 15.452 12.075 1.00 72.62 412 HIS A CA 1
ATOM 3171 C C . HIS A 1 412 ? -15.233 15.197 10.580 1.00 72.62 412 HIS A C 1
ATOM 3173 O O . HIS A 1 412 ? -14.781 14.145 10.129 1.00 72.62 412 HIS A O 1
ATOM 3179 N N . LEU A 1 413 ? -15.810 16.135 9.822 1.00 59.81 413 LEU A N 1
ATOM 3180 C CA . LEU A 1 413 ? -15.945 15.991 8.371 1.00 59.81 413 LEU A CA 1
ATOM 3181 C C . LEU A 1 413 ? -14.596 15.584 7.742 1.00 59.81 413 LEU A C 1
ATOM 3183 O O . LEU A 1 413 ? -13.569 16.174 8.107 1.00 59.81 413 LEU A O 1
ATOM 3187 N N . PRO A 1 414 ? -14.580 14.586 6.838 1.00 56.22 414 PRO A N 1
ATOM 3188 C CA . PRO A 1 414 ? -13.379 14.253 6.082 1.00 56.22 414 PRO A CA 1
ATOM 3189 C C . PRO A 1 414 ? -12.867 15.519 5.378 1.00 56.22 414 PRO A C 1
ATOM 3191 O O . PRO A 1 414 ? -13.662 16.259 4.799 1.00 56.22 414 PRO A O 1
ATOM 3194 N N . LYS A 1 415 ? -11.566 15.805 5.491 1.00 48.38 415 LYS A N 1
ATOM 3195 C CA . LYS A 1 415 ? -10.920 16.956 4.839 1.00 48.38 415 LYS A CA 1
ATOM 3196 C C . LYS A 1 415 ? -10.329 16.609 3.483 1.00 48.38 415 LYS A C 1
ATOM 3198 O O . LYS A 1 415 ? -9.648 15.557 3.391 1.00 48.38 415 LYS A O 1
#

Sequence (415 aa):
MFAATLRTSMPRTAALAAAQRTTAVAHHLMSTAAASPASEQEEATVLFESNGSLRTYILNRPKKLNALDEPMLSILRPKIEEWSASDLCGTIVGRGNGRAFCSGGDVASVVQNASDPTTIPHAIDYFKRDEHGLATHYIPSRRIPLLLDRLAELDKPHASVIDRTLEDLSAEREPTEAAPPFVGAKRAALDRAFRHNTVERIVTDLEAYGAQGEDAEVKQWASDTLALLHLRSPTSLKVSLEAIRRGKRQTLFEALEMELKIATAFCRGASPDFLTGVKAVLVSKSKEKPEWSPGSLKDVTPEIVSRFFDPQSPYLADAPKLDFPEEQRSAKLGNPLKYALPTEEEIASVVIGSHGAAGGNLGLRFEEVLARFAELRGGKLGVKEKVTEVVNRRCELTDNADGNFVWLKWKHLPK

Radius of gyration: 28.88 Å; chains: 1; bounding box: 65×94×86 Å

Secondary structure (DSSP, 8-state):
--------PPPHHHHHHHHHHHHHHHHHHSSS------------SEEEEEETTEEEEEE--GGGTT---HHHHHHHHHHHHHHHT-TT-SEEEEEESTT-S--TTT-HHHHHHTTSTTTHHHHHHHH--GGGTS-S----GGGHHHHHHHHHT-SS--HHHHHHHHHTT--PPPTTSPPPSS-HHHHHHHHHHTTSSSHHHHHHHHHHHHHH-SSHHHHHHHHHHHHHHHTS-HHHHHHHHHHHHHHTTS-HHHHHHHHHHHHHHHHTTS-THHHHHHIIIIIS---SPP--SS-SSTT--HHHHHTTT-TT-TTSTTPPP----HHHHH-----GGGGSSPPHHHHHHHHHT-STT--SSS---HHHHHHHHHHHTTT-TTHHHHHHHHHHHHEEEEPPTTS---EEEESS---

Foldseek 3Di:
DDDDDDDDDDPPVVVVVVVVVVVVVVVVVPVPDDDDPDDPPPPDQWDWDAFFQEIEIEGEDVVQQSEDDPVNCVVPVVVVVVLVPDLRHQYYYQAYPPDHSYCYNDPPVLVVLCPDPVSVLVNVLVVVQLLVLPDLAAAPPVCVVVLSVVVSPDNNDDVVVNLVSRQVRGDADDPPRDDNLQFDPLVVLVCVLLVDLAVVSSLVSLVCCLPPNPDPSNNVVSVVVNVVVLLDALLCSNLVSNLVVVVVPDDPQVSVQLVLLLVQLVVLPLFPVVVQVCCCCPVVVHPGRTCGVVNDNVPCDPVSSCCSPPCPRPSSVPRDHDDDPPCVVPDDDDDSCLSGADDLLNLLCCQCQVDPLNPPPDFDFLVRSLVVSCVSNVNRHCNNVSSVRSQVRFWDWDDDPPPDTGGTDGPDRDD